Protein AF-A0A6P0JV71-F1 (afdb_monomer_lite)

Structure (mmCIF, N/CA/C/O backbone):
data_AF-A0A6P0JV71-F1
#
_entry.id   AF-A0A6P0JV71-F1
#
loop_
_atom_site.group_PDB
_atom_site.id
_atom_site.type_symbol
_atom_site.label_atom_id
_atom_site.label_alt_id
_atom_site.label_comp_id
_atom_site.label_asym_id
_atom_site.label_entity_id
_atom_site.label_seq_id
_atom_site.pdbx_PDB_ins_code
_atom_site.Cartn_x
_atom_site.Cartn_y
_atom_site.Cartn_z
_atom_site.occupancy
_atom_site.B_iso_or_equiv
_atom_site.auth_seq_id
_atom_site.auth_comp_id
_atom_site.auth_asym_id
_atom_site.auth_atom_id
_atom_site.pdbx_PDB_model_num
ATOM 1 N N . MET A 1 1 ? 18.272 21.304 41.541 1.00 30.92 1 MET A N 1
ATOM 2 C CA . MET A 1 1 ? 18.774 21.566 40.173 1.00 30.92 1 MET A CA 1
ATOM 3 C C . MET A 1 1 ? 20.094 20.836 40.038 1.00 30.92 1 MET A C 1
ATOM 5 O O . MET A 1 1 ? 20.947 21.080 40.870 1.00 30.92 1 MET A O 1
ATOM 9 N N . SER A 1 2 ? 20.344 19.911 39.128 1.00 33.53 2 SER A N 1
ATOM 10 C CA . SER A 1 2 ? 19.565 19.244 38.083 1.00 33.53 2 SER A CA 1
ATOM 11 C C . SER A 1 2 ? 20.376 17.985 37.765 1.00 33.53 2 SER A C 1
ATOM 13 O O . SER A 1 2 ? 21.564 18.098 37.466 1.00 33.53 2 SER A O 1
ATOM 15 N N . SER A 1 3 ? 19.762 16.814 37.854 1.00 29.62 3 SER A N 1
ATOM 16 C CA . SER A 1 3 ? 20.367 15.534 37.489 1.00 29.62 3 SER A CA 1
ATOM 17 C C . SER A 1 3 ? 19.364 14.801 36.618 1.00 29.62 3 SER A C 1
ATOM 19 O O . SER A 1 3 ? 18.535 14.072 37.139 1.00 29.62 3 SER A O 1
ATOM 21 N N . GLU A 1 4 ? 19.384 15.071 35.318 1.00 32.78 4 GLU A N 1
ATOM 22 C CA . GLU A 1 4 ? 18.635 14.300 34.326 1.00 32.78 4 GLU A CA 1
ATOM 23 C C . GLU A 1 4 ? 19.087 14.729 32.932 1.00 32.78 4 GLU A C 1
ATOM 25 O O . GLU A 1 4 ? 18.608 15.718 32.385 1.00 32.78 4 GLU A O 1
ATOM 30 N N . GLN A 1 5 ? 20.056 14.003 32.376 1.00 29.14 5 GLN A N 1
ATOM 31 C CA . GLN A 1 5 ? 20.045 13.654 30.960 1.00 29.14 5 GLN A CA 1
ATOM 32 C C . GLN A 1 5 ? 21.129 12.621 30.643 1.00 29.14 5 GLN A C 1
ATOM 34 O O . GLN A 1 5 ? 22.293 12.799 30.989 1.00 29.14 5 GLN A O 1
ATOM 39 N N . LEU A 1 6 ? 20.684 11.607 29.894 1.00 30.41 6 LEU A N 1
ATOM 40 C CA . LEU A 1 6 ? 21.444 10.686 29.046 1.00 30.41 6 LEU A CA 1
ATOM 41 C C . LEU A 1 6 ? 22.096 9.484 29.738 1.00 30.41 6 LEU A C 1
ATOM 43 O O . LEU A 1 6 ? 23.268 9.516 30.085 1.00 30.41 6 LEU A O 1
ATOM 47 N N . ASN A 1 7 ? 21.326 8.391 29.826 1.00 29.06 7 ASN A N 1
ATOM 48 C CA . ASN A 1 7 ? 21.747 7.045 29.407 1.00 29.06 7 ASN A CA 1
ATOM 49 C C . ASN A 1 7 ? 20.512 6.127 29.331 1.00 29.06 7 ASN A C 1
ATOM 51 O O . ASN A 1 7 ? 19.972 5.728 30.355 1.00 29.06 7 ASN A O 1
ATOM 55 N N . LEU A 1 8 ? 20.043 5.826 28.114 1.00 32.12 8 LEU A N 1
ATOM 56 C CA . LEU A 1 8 ? 18.775 5.127 27.843 1.00 32.12 8 LEU A CA 1
ATOM 57 C C . LEU A 1 8 ? 18.992 3.785 27.112 1.00 32.12 8 LEU A C 1
ATOM 59 O O . LEU A 1 8 ? 18.175 3.411 26.284 1.00 32.12 8 LEU A O 1
ATOM 63 N N . PHE A 1 9 ? 20.102 3.083 27.390 1.00 35.59 9 PHE A N 1
ATOM 64 C CA . PHE A 1 9 ? 20.410 1.754 26.823 1.00 35.59 9 PHE A CA 1
ATOM 65 C C . PHE A 1 9 ? 21.299 0.877 27.730 1.00 35.59 9 PHE A C 1
ATOM 67 O O . PHE A 1 9 ? 22.292 0.328 27.269 1.00 35.59 9 PHE A O 1
ATOM 74 N N . ASN A 1 10 ? 20.950 0.705 29.007 1.00 31.75 10 ASN A N 1
ATOM 75 C CA . ASN A 1 10 ? 21.473 -0.418 29.797 1.00 31.75 10 ASN A CA 1
ATOM 76 C C . ASN A 1 10 ? 20.294 -1.228 30.340 1.00 31.75 10 ASN A C 1
ATOM 78 O O . ASN A 1 10 ? 19.590 -0.787 31.242 1.00 31.75 10 ASN A O 1
ATOM 82 N N . THR A 1 11 ? 20.070 -2.398 29.749 1.00 34.03 11 THR A N 1
ATOM 83 C CA . THR A 1 11 ? 19.204 -3.450 30.286 1.00 34.03 11 THR A CA 1
ATOM 84 C C . THR A 1 11 ? 19.992 -4.216 31.344 1.00 34.03 11 THR A C 1
ATOM 86 O O . THR A 1 11 ? 20.917 -4.954 31.000 1.00 34.03 11 THR A O 1
ATOM 89 N N . ASP A 1 12 ? 19.657 -4.014 32.615 1.00 32.44 12 ASP A N 1
ATOM 90 C CA . ASP A 1 12 ? 20.192 -4.805 33.725 1.00 32.44 12 ASP A CA 1
ATOM 91 C C . ASP A 1 12 ? 19.479 -6.181 33.755 1.00 32.44 12 ASP A C 1
ATOM 93 O O . ASP A 1 12 ? 18.248 -6.203 33.669 1.00 32.44 12 ASP A O 1
ATOM 97 N N . PRO A 1 13 ? 20.166 -7.341 33.839 1.00 39.25 13 PRO A N 1
ATOM 98 C CA . PRO A 1 13 ? 19.534 -8.657 33.661 1.00 39.25 13 PRO A CA 1
ATOM 99 C C . PRO A 1 13 ? 18.788 -9.215 34.887 1.00 39.25 13 PRO A C 1
ATOM 101 O O . PRO A 1 13 ? 18.547 -10.421 34.941 1.00 39.25 13 PRO A O 1
ATOM 104 N N . SER A 1 14 ? 18.460 -8.412 35.900 1.00 37.88 14 SER A N 1
ATOM 105 C CA . SER A 1 14 ? 18.005 -8.949 37.189 1.00 37.88 14 SER A CA 1
ATOM 106 C C . SER A 1 14 ? 16.827 -8.206 37.814 1.00 37.88 14 SER A C 1
ATOM 108 O O . SER A 1 14 ? 16.923 -7.750 38.949 1.00 37.88 14 SER A O 1
ATOM 110 N N . GLU A 1 15 ? 15.691 -8.170 37.120 1.00 31.80 15 GLU A N 1
ATOM 111 C CA . GLU A 1 15 ? 14.378 -8.096 37.771 1.00 31.80 15 GLU A CA 1
ATOM 112 C C . GLU A 1 15 ? 13.415 -9.093 37.103 1.00 31.80 15 GLU A C 1
ATOM 114 O O . GLU A 1 15 ? 13.442 -9.239 35.878 1.00 31.80 15 GLU A O 1
ATOM 119 N N . PRO A 1 16 ? 12.597 -9.837 37.872 1.00 37.44 16 PRO A N 1
ATOM 120 C CA . PRO A 1 16 ? 11.695 -10.829 37.309 1.00 37.44 16 PRO A CA 1
ATOM 121 C C . PRO A 1 16 ? 10.547 -10.110 36.597 1.00 37.44 16 PRO A C 1
ATOM 123 O O . PRO A 1 16 ? 9.626 -9.603 37.231 1.00 37.44 16 PRO A O 1
ATOM 126 N N . SER A 1 17 ? 10.606 -10.069 35.266 1.00 40.50 17 SER A N 1
ATOM 127 C CA . SER A 1 17 ? 9.457 -9.718 34.440 1.00 40.50 17 SER A CA 1
ATOM 128 C C . SER A 1 17 ? 8.386 -10.786 34.628 1.00 40.50 17 SER A C 1
ATOM 130 O O . SER A 1 17 ? 8.690 -11.971 34.456 1.00 40.50 17 SER A O 1
ATOM 132 N N . ASP A 1 18 ? 7.159 -10.374 34.949 1.00 37.91 18 ASP A N 1
ATOM 133 C CA . ASP A 1 18 ? 5.981 -11.242 34.960 1.00 37.91 18 ASP A CA 1
ATOM 134 C C . ASP A 1 18 ? 5.991 -12.133 33.711 1.00 37.91 18 ASP A C 1
ATOM 136 O O . ASP A 1 18 ? 5.912 -11.668 32.571 1.00 37.91 18 ASP A O 1
ATOM 140 N N . SER A 1 19 ? 6.204 -13.426 33.940 1.00 39.50 19 SER A N 1
ATOM 141 C CA . SER A 1 19 ? 6.396 -14.408 32.885 1.00 39.50 19 SER A CA 1
ATOM 142 C C . SER A 1 19 ? 5.085 -14.598 32.132 1.00 39.50 19 SER A C 1
ATOM 144 O O . SER A 1 19 ? 4.051 -14.951 32.702 1.00 39.50 19 SER A O 1
ATOM 146 N N . LEU A 1 20 ? 5.148 -14.355 30.823 1.00 43.81 20 LEU A N 1
ATOM 147 C CA . LEU A 1 20 ? 4.129 -14.754 29.859 1.00 43.81 20 LEU A CA 1
ATOM 148 C C . LEU A 1 20 ? 3.820 -16.250 30.049 1.00 43.81 20 LEU A C 1
ATOM 150 O O . LEU A 1 20 ? 4.749 -17.025 30.284 1.00 43.81 20 LEU A O 1
ATOM 154 N N . PRO A 1 21 ? 2.560 -16.698 29.918 1.00 41.09 21 PRO A N 1
ATOM 155 C CA . PRO A 1 21 ? 2.277 -18.124 29.913 1.00 41.09 21 PRO A CA 1
ATOM 156 C C . PRO A 1 21 ? 2.996 -18.767 28.719 1.00 41.09 21 PRO A C 1
ATOM 158 O O . PRO A 1 21 ? 2.708 -18.449 27.564 1.00 41.09 21 PRO A O 1
ATOM 161 N N . GLU A 1 22 ? 3.950 -19.650 29.015 1.00 43.69 22 GLU A N 1
ATOM 162 C CA . GLU A 1 22 ? 4.665 -20.486 28.051 1.00 43.69 22 GLU A CA 1
ATOM 163 C C . GLU A 1 22 ? 3.666 -21.391 27.318 1.00 43.69 22 GLU A C 1
ATOM 165 O O . GLU A 1 22 ? 3.301 -22.474 27.772 1.00 43.69 22 GLU A O 1
ATOM 170 N N . GLY A 1 23 ? 3.179 -20.912 26.178 1.00 49.53 23 GLY A N 1
ATOM 171 C CA . GLY A 1 23 ? 2.378 -21.674 25.233 1.00 49.53 23 GLY A CA 1
ATOM 172 C C . GLY A 1 23 ? 3.038 -21.637 23.864 1.00 49.53 23 GLY A C 1
ATOM 173 O O . GLY A 1 23 ? 2.774 -20.720 23.100 1.00 49.53 23 GLY A O 1
ATOM 174 N N . ASP A 1 24 ? 3.920 -22.606 23.610 1.00 63.53 24 ASP A N 1
ATOM 175 C CA . ASP A 1 24 ? 4.296 -23.219 22.319 1.00 63.53 24 ASP A CA 1
ATOM 176 C C . ASP A 1 24 ? 4.306 -22.333 21.045 1.00 63.53 24 ASP A C 1
ATOM 178 O O . ASP A 1 24 ? 3.956 -22.785 19.953 1.00 63.53 24 ASP A O 1
ATOM 182 N N . PHE A 1 25 ? 4.693 -21.053 21.140 1.00 72.88 25 PHE A N 1
ATOM 183 C CA . PHE A 1 25 ? 4.878 -20.215 19.955 1.00 72.88 25 PHE A CA 1
ATOM 184 C C . PHE A 1 25 ? 6.164 -20.634 19.247 1.00 72.88 25 PHE A C 1
ATOM 186 O O . PHE A 1 25 ? 7.258 -20.191 19.595 1.00 72.88 25 PHE A O 1
ATOM 193 N N . ASN A 1 26 ? 6.016 -21.489 18.239 1.00 76.88 26 ASN A N 1
ATOM 194 C CA . ASN A 1 26 ? 7.108 -21.887 17.370 1.00 76.88 26 ASN A CA 1
ATOM 195 C C . ASN A 1 26 ? 6.941 -21.247 15.976 1.00 76.88 26 ASN A C 1
ATOM 197 O O . ASN A 1 26 ? 6.104 -21.709 15.191 1.00 76.88 26 ASN A O 1
ATOM 201 N N . PRO A 1 27 ? 7.723 -20.203 15.640 1.00 74.12 27 PRO A N 1
ATOM 202 C CA . PRO A 1 27 ? 7.640 -19.550 14.336 1.00 74.12 27 PRO A CA 1
ATOM 203 C C . PRO A 1 27 ? 7.987 -20.489 13.170 1.00 74.12 27 PRO A C 1
ATOM 205 O O . PRO A 1 27 ? 7.485 -20.276 12.067 1.00 74.12 27 PRO A O 1
ATOM 208 N N . ASP A 1 28 ? 8.752 -21.561 13.406 1.00 76.50 28 ASP A N 1
ATOM 209 C CA . ASP A 1 28 ? 9.142 -22.528 12.369 1.00 76.50 28 ASP A CA 1
ATOM 210 C C . ASP A 1 28 ? 7.965 -23.387 11.880 1.00 76.50 28 ASP A C 1
ATOM 212 O O . ASP A 1 28 ? 8.023 -23.980 10.801 1.00 76.50 28 ASP A O 1
ATOM 216 N N . LEU A 1 29 ? 6.873 -23.451 12.649 1.00 78.44 29 LEU A N 1
ATOM 217 C CA . LEU A 1 29 ? 5.650 -24.160 12.260 1.00 78.44 29 LEU A CA 1
ATOM 218 C C . LEU A 1 29 ? 4.736 -23.313 11.370 1.00 78.44 29 LEU A C 1
ATOM 220 O O . LEU A 1 29 ? 3.727 -23.815 10.864 1.00 78.44 29 LEU A O 1
ATOM 224 N N . ILE A 1 30 ? 5.057 -22.033 11.175 1.00 81.38 30 ILE A N 1
ATOM 225 C CA . ILE A 1 30 ? 4.228 -21.141 10.379 1.00 81.38 30 ILE A CA 1
ATOM 226 C C . ILE A 1 30 ? 4.505 -21.408 8.896 1.00 81.38 30 ILE A C 1
ATOM 228 O O . ILE A 1 30 ? 5.646 -21.281 8.449 1.00 81.38 30 ILE A O 1
ATOM 232 N N . PRO A 1 31 ? 3.482 -21.753 8.090 1.00 80.50 31 PRO A N 1
ATOM 233 C CA . PRO A 1 31 ? 3.709 -22.103 6.697 1.00 80.50 31 PRO A CA 1
ATOM 234 C C . PRO A 1 31 ? 4.373 -20.960 5.920 1.00 80.50 31 PRO A C 1
ATOM 236 O O . PRO A 1 31 ? 3.949 -19.803 5.993 1.00 80.50 31 PRO A O 1
ATOM 239 N N . THR A 1 32 ? 5.376 -21.289 5.110 1.00 79.06 32 THR A N 1
ATOM 240 C CA . THR A 1 32 ? 6.019 -20.343 4.183 1.00 79.06 32 THR A CA 1
ATOM 241 C C . THR A 1 32 ? 5.335 -20.309 2.817 1.00 79.06 32 THR A C 1
ATOM 243 O O . THR A 1 32 ? 5.497 -19.342 2.082 1.00 79.06 32 THR A O 1
ATOM 246 N N . ASP A 1 33 ? 4.523 -21.316 2.486 1.00 77.19 33 ASP A N 1
ATOM 247 C CA . ASP A 1 33 ? 3.746 -21.371 1.248 1.00 77.19 33 ASP A CA 1
ATOM 248 C C . ASP A 1 33 ? 2.484 -20.493 1.345 1.00 77.19 33 ASP A C 1
ATOM 250 O O . ASP A 1 33 ? 1.660 -20.650 2.253 1.00 77.19 33 ASP A O 1
ATOM 254 N N . ALA A 1 34 ? 2.318 -19.584 0.379 1.00 77.38 34 ALA A N 1
ATOM 255 C CA . ALA A 1 34 ? 1.163 -18.697 0.230 1.00 77.38 34 ALA A CA 1
ATOM 256 C C . ALA A 1 34 ? -0.182 -19.437 0.212 1.00 77.38 34 ALA A C 1
ATOM 258 O O . ALA A 1 34 ? -1.185 -18.909 0.698 1.00 77.38 34 ALA A O 1
ATOM 259 N N . SER A 1 35 ? -0.196 -20.634 -0.380 1.00 75.00 35 SER A N 1
ATOM 260 C CA . SER A 1 35 ? -1.386 -21.462 -0.578 1.00 75.00 35 SER A CA 1
ATOM 261 C C . SER A 1 35 ? -1.873 -22.119 0.711 1.00 75.00 35 SER A C 1
ATOM 263 O O . SER A 1 35 ? -3.051 -22.462 0.817 1.00 75.00 35 SER A O 1
ATOM 265 N N . ILE A 1 36 ? -0.994 -22.246 1.709 1.00 80.50 36 ILE A N 1
ATOM 266 C CA . ILE A 1 36 ? -1.332 -22.792 3.019 1.00 80.50 36 ILE A CA 1
ATOM 267 C C . ILE A 1 36 ? -1.673 -21.617 3.942 1.00 80.50 36 ILE A C 1
ATOM 269 O O . ILE A 1 36 ? -0.802 -20.781 4.208 1.00 80.50 36 ILE A O 1
ATOM 273 N N . PRO A 1 37 ? -2.920 -21.500 4.428 1.00 79.38 37 PRO A N 1
ATOM 274 C CA . PRO A 1 37 ? -3.301 -20.409 5.313 1.00 79.38 37 PRO A CA 1
ATOM 275 C C . PRO A 1 37 ? -2.565 -20.520 6.652 1.00 79.38 37 PRO A C 1
ATOM 277 O O . PRO A 1 37 ? -2.406 -21.610 7.197 1.00 79.38 37 PRO A O 1
ATOM 280 N N . ILE A 1 38 ? -2.148 -19.378 7.203 1.00 86.12 38 ILE A N 1
ATOM 281 C CA . ILE A 1 38 ? -1.661 -19.314 8.586 1.00 86.12 38 ILE A CA 1
ATOM 282 C C . ILE A 1 38 ? -2.874 -19.524 9.506 1.00 86.12 38 ILE A C 1
ATOM 284 O O . ILE A 1 38 ? -3.866 -18.804 9.338 1.00 86.12 38 ILE A O 1
ATOM 288 N N . PRO A 1 39 ? -2.835 -20.482 10.449 1.00 85.19 39 PRO A N 1
ATOM 289 C CA . PRO A 1 39 ? -3.926 -20.688 11.392 1.00 85.19 39 PRO A CA 1
ATOM 290 C C . PRO A 1 39 ? -4.253 -19.416 12.182 1.00 85.19 39 PRO A C 1
ATOM 292 O O . PRO A 1 39 ? -3.375 -18.621 12.522 1.00 85.19 39 PRO A O 1
ATOM 295 N N . ALA A 1 40 ? -5.528 -19.214 12.503 1.00 85.50 40 ALA A N 1
ATOM 296 C CA . ALA A 1 40 ? -5.908 -18.141 13.416 1.00 85.50 40 ALA A CA 1
ATOM 297 C C . ALA A 1 40 ? -5.313 -18.394 14.812 1.00 85.50 40 ALA A C 1
ATOM 299 O O . ALA A 1 40 ? -5.151 -19.546 15.213 1.00 85.50 40 ALA A O 1
ATOM 300 N N . LYS A 1 41 ? -5.045 -17.322 15.564 1.00 87.94 41 LYS A N 1
ATOM 301 C CA . LYS A 1 41 ? -4.436 -17.351 16.906 1.00 87.94 41 LYS A CA 1
ATOM 302 C C . LYS A 1 41 ? -3.017 -17.928 16.935 1.00 87.94 41 LYS A C 1
ATOM 304 O O . LYS A 1 41 ? -2.602 -18.472 17.950 1.00 87.94 41 LYS A O 1
ATOM 309 N N . THR A 1 42 ? -2.279 -17.794 15.833 1.00 89.25 42 THR A N 1
ATOM 310 C CA . THR A 1 42 ? -0.883 -18.245 15.751 1.00 89.25 42 THR A CA 1
ATOM 311 C C . THR A 1 42 ? 0.047 -17.378 16.599 1.00 89.25 42 THR A C 1
ATOM 313 O O . THR A 1 42 ? 0.966 -17.906 17.213 1.00 89.25 42 THR A O 1
ATOM 316 N N . TYR A 1 43 ? -0.162 -16.056 16.642 1.00 91.56 43 TYR A N 1
ATOM 317 C CA . TYR A 1 43 ? 0.780 -15.151 17.308 1.00 91.56 43 TYR A CA 1
ATOM 318 C C . TYR A 1 43 ? 0.282 -14.746 18.698 1.00 91.56 43 TYR A C 1
ATOM 320 O O . TYR A 1 43 ? -0.862 -14.299 18.823 1.00 91.56 43 TYR A O 1
ATOM 328 N N . PRO A 1 44 ? 1.118 -14.829 19.744 1.00 91.06 44 PRO A N 1
ATOM 329 C CA . PRO A 1 44 ? 0.729 -14.381 21.078 1.00 91.06 44 PRO A CA 1
ATOM 330 C C . PRO A 1 44 ? 0.658 -12.851 21.172 1.00 91.06 44 PRO A C 1
ATOM 332 O O . PRO A 1 44 ? -0.215 -12.326 21.858 1.00 91.06 44 PRO A O 1
ATOM 335 N N . THR A 1 45 ? 1.535 -12.135 20.458 1.00 92.88 45 THR A N 1
ATOM 336 C CA . THR A 1 45 ? 1.628 -10.668 20.490 1.00 92.88 45 THR A CA 1
ATOM 337 C C . THR A 1 45 ? 1.909 -10.075 19.105 1.00 92.88 45 THR A C 1
ATOM 339 O O . THR A 1 45 ? 2.257 -10.792 18.158 1.00 92.88 45 THR A O 1
ATOM 342 N N . ILE A 1 46 ? 1.763 -8.750 18.974 1.00 91.56 46 ILE A N 1
ATOM 343 C CA . ILE A 1 46 ? 2.076 -8.028 17.729 1.00 91.56 46 ILE A CA 1
ATOM 344 C C . ILE A 1 46 ? 3.579 -8.071 17.450 1.00 91.56 46 ILE A C 1
ATOM 346 O O . ILE A 1 46 ? 3.982 -8.149 16.293 1.00 91.56 46 ILE A O 1
ATOM 350 N N . GLU A 1 47 ? 4.409 -8.081 18.488 1.00 91.38 47 GLU A N 1
ATOM 351 C CA . GLU A 1 47 ? 5.865 -8.170 18.393 1.00 91.38 47 GLU A CA 1
ATOM 352 C C . GLU A 1 47 ? 6.284 -9.535 17.838 1.00 91.38 47 GLU A C 1
ATOM 354 O O . GLU A 1 47 ? 7.094 -9.602 16.914 1.00 91.38 47 GLU A O 1
ATOM 359 N N . ALA A 1 48 ? 5.674 -10.624 18.318 1.00 91.19 48 ALA A N 1
ATOM 360 C CA . ALA A 1 48 ? 5.908 -11.966 17.783 1.00 91.19 48 ALA A CA 1
ATOM 361 C C . ALA A 1 48 ? 5.505 -12.065 16.299 1.00 91.19 48 ALA A C 1
ATOM 363 O O . ALA A 1 48 ? 6.235 -12.630 15.478 1.00 91.19 48 ALA A O 1
ATOM 364 N N . LEU A 1 49 ? 4.370 -11.456 15.934 1.00 92.75 49 LEU A N 1
ATOM 365 C CA . LEU A 1 49 ? 3.942 -11.322 14.541 1.00 92.75 49 LEU A CA 1
ATOM 366 C C . LEU A 1 49 ? 4.951 -10.516 13.719 1.00 92.75 49 LEU A C 1
ATOM 368 O O . LEU A 1 49 ? 5.309 -10.925 12.615 1.00 92.75 49 LEU A O 1
ATOM 372 N N . ALA A 1 50 ? 5.426 -9.391 14.252 1.00 90.56 50 ALA A N 1
ATOM 373 C CA . ALA A 1 50 ? 6.362 -8.497 13.589 1.00 90.56 50 ALA A CA 1
ATOM 374 C C . ALA A 1 50 ? 7.687 -9.193 13.266 1.00 90.56 50 ALA A C 1
ATOM 376 O O . ALA A 1 50 ? 8.145 -9.126 12.123 1.00 90.56 50 ALA A O 1
ATOM 377 N N . VAL A 1 51 ? 8.263 -9.906 14.238 1.00 89.38 51 VAL A N 1
ATOM 378 C CA . VAL A 1 51 ? 9.509 -10.670 14.071 1.00 89.38 51 VAL A CA 1
ATOM 379 C C . VAL A 1 51 ? 9.373 -11.689 12.942 1.00 89.38 51 VAL A C 1
ATOM 381 O O . VAL A 1 51 ? 10.208 -11.715 12.037 1.00 89.38 51 VAL A O 1
ATOM 384 N N . HIS A 1 52 ? 8.290 -12.470 12.927 1.00 89.56 52 HIS A N 1
ATOM 385 C CA . HIS A 1 52 ? 8.063 -13.435 11.852 1.00 89.56 52 HIS A CA 1
ATOM 386 C C . HIS A 1 52 ? 7.825 -12.749 10.493 1.00 89.56 52 HIS A C 1
ATOM 388 O O . HIS A 1 52 ? 8.368 -13.174 9.471 1.00 89.56 52 HIS A O 1
ATOM 394 N N . CYS A 1 53 ? 7.064 -11.648 10.459 1.00 90.38 53 CYS A N 1
ATOM 395 C CA . CYS A 1 53 ? 6.820 -10.887 9.235 1.00 90.38 53 CYS A CA 1
ATOM 396 C C . CYS A 1 53 ? 8.117 -10.431 8.551 1.00 90.38 53 CYS A C 1
ATOM 398 O O . CYS A 1 53 ? 8.177 -10.513 7.325 1.00 90.38 53 CYS A O 1
ATOM 400 N N . GLN A 1 54 ? 9.151 -10.019 9.298 1.00 87.19 54 GLN A N 1
ATOM 401 C CA . GLN A 1 54 ? 10.436 -9.576 8.724 1.00 87.19 54 GLN A CA 1
ATOM 402 C C . GLN A 1 54 ? 11.103 -10.648 7.847 1.00 87.19 54 GLN A C 1
ATOM 404 O O . GLN A 1 54 ? 11.719 -10.337 6.824 1.00 87.19 54 GLN A O 1
ATOM 409 N N . GLN A 1 55 ? 10.915 -11.921 8.196 1.00 86.50 55 GLN A N 1
ATOM 410 C CA . GLN A 1 55 ? 11.492 -13.069 7.493 1.00 86.50 55 GLN A CA 1
ATOM 411 C C . GLN A 1 55 ? 10.536 -13.693 6.463 1.00 86.50 55 GLN A C 1
ATOM 413 O O . GLN A 1 55 ? 10.899 -14.643 5.774 1.00 86.50 55 GLN A O 1
ATOM 418 N N . CYS A 1 56 ? 9.324 -13.152 6.305 1.00 86.81 56 CYS A N 1
ATOM 419 C CA . CYS A 1 56 ? 8.286 -13.721 5.448 1.00 86.81 56 CYS A CA 1
ATOM 420 C C . CYS A 1 56 ? 8.732 -13.850 3.980 1.00 86.81 56 CYS A C 1
ATOM 422 O O . CYS A 1 56 ? 9.168 -12.868 3.375 1.00 86.81 56 CYS A O 1
ATOM 424 N N . GLN A 1 57 ? 8.528 -15.031 3.386 1.00 84.62 57 GLN A N 1
ATOM 425 C CA . GLN A 1 57 ? 8.765 -15.328 1.961 1.00 84.62 57 GLN A CA 1
ATOM 426 C C . GLN A 1 57 ? 7.502 -15.851 1.247 1.00 84.62 57 GLN A C 1
ATOM 428 O O . GLN A 1 57 ? 7.580 -16.481 0.198 1.00 84.62 57 GLN A O 1
ATOM 433 N N . ARG A 1 58 ? 6.312 -15.589 1.808 1.00 83.88 58 ARG A N 1
ATOM 434 C CA . ARG A 1 58 ? 5.038 -16.167 1.336 1.00 83.88 58 ARG A CA 1
ATOM 435 C C . ARG A 1 58 ? 4.558 -15.660 -0.023 1.00 83.88 58 ARG A C 1
ATOM 437 O O . ARG A 1 58 ? 3.593 -16.194 -0.547 1.00 83.88 58 ARG A O 1
ATOM 444 N N . CYS A 1 59 ? 5.140 -14.606 -0.583 1.00 79.94 59 CYS A N 1
ATOM 445 C CA . CYS A 1 59 ? 4.770 -14.121 -1.913 1.00 79.94 59 CYS A CA 1
ATOM 446 C C . CYS A 1 59 ? 5.943 -13.398 -2.573 1.00 79.94 59 CYS A C 1
ATOM 448 O O . CYS A 1 59 ? 6.913 -13.032 -1.909 1.00 79.94 59 CYS A O 1
ATOM 450 N N . GLU A 1 60 ? 5.817 -13.138 -3.872 1.00 72.38 60 GLU A N 1
ATOM 451 C CA . GLU A 1 60 ? 6.867 -12.522 -4.692 1.00 72.38 60 GLU A CA 1
ATOM 452 C C . GLU A 1 60 ? 7.290 -11.128 -4.199 1.00 72.38 60 GLU A C 1
ATOM 454 O O . GLU A 1 60 ? 8.438 -10.729 -4.392 1.00 72.38 60 GLU A O 1
ATOM 459 N N . LEU A 1 61 ? 6.410 -10.418 -3.479 1.00 78.00 61 LEU A N 1
ATOM 460 C CA . LEU A 1 61 ? 6.715 -9.105 -2.895 1.00 78.00 61 LEU A CA 1
ATOM 461 C C . LEU A 1 61 ? 7.859 -9.144 -1.873 1.00 78.00 61 LEU A C 1
ATOM 463 O O . LEU A 1 61 ? 8.442 -8.108 -1.552 1.00 78.00 61 LEU A O 1
ATOM 467 N N . ALA A 1 62 ? 8.195 -10.325 -1.348 1.00 76.31 62 ALA A N 1
ATOM 468 C CA . ALA A 1 62 ? 9.332 -10.481 -0.456 1.00 76.31 62 ALA A CA 1
ATOM 469 C C . ALA A 1 62 ? 10.672 -10.163 -1.125 1.00 76.31 62 ALA A C 1
ATOM 471 O O . ALA A 1 62 ? 11.568 -9.650 -0.461 1.00 76.31 62 ALA A O 1
ATOM 472 N N . GLY A 1 63 ? 10.789 -10.400 -2.434 1.00 65.19 63 GLY A N 1
ATOM 473 C CA . GLY A 1 63 ? 12.006 -10.112 -3.192 1.00 65.19 63 GLY A CA 1
ATOM 474 C C . GLY A 1 63 ? 12.180 -8.637 -3.572 1.00 65.19 63 GLY A C 1
ATOM 475 O O . GLY A 1 63 ? 13.276 -8.246 -3.970 1.00 65.19 63 GLY A O 1
ATOM 476 N N . SER A 1 64 ? 11.124 -7.820 -3.476 1.00 63.53 64 SER A N 1
ATOM 477 C CA . SER A 1 64 ? 11.127 -6.420 -3.931 1.00 63.53 64 SER A CA 1
ATOM 478 C C . SER A 1 64 ? 11.167 -5.375 -2.815 1.00 63.53 64 SER A C 1
ATOM 480 O O . SER A 1 64 ? 11.437 -4.206 -3.100 1.00 63.53 64 SER A O 1
ATOM 482 N N . ARG A 1 65 ? 10.881 -5.763 -1.568 1.00 71.06 65 ARG A N 1
ATOM 483 C CA . ARG A 1 65 ? 10.849 -4.858 -0.407 1.00 71.06 65 ARG A CA 1
ATOM 484 C C . ARG A 1 65 ? 12.252 -4.515 0.105 1.00 71.06 65 ARG A C 1
ATOM 486 O O . ARG A 1 65 ? 13.150 -5.352 0.038 1.00 71.06 65 ARG A O 1
ATOM 493 N N . THR A 1 66 ? 12.414 -3.332 0.690 1.00 72.69 66 THR A N 1
ATOM 494 C CA . THR A 1 66 ? 13.528 -3.043 1.609 1.00 72.69 66 THR A CA 1
ATOM 495 C C . THR A 1 66 ? 13.150 -3.452 3.028 1.00 72.69 66 THR A C 1
ATOM 497 O O . THR A 1 66 ? 13.884 -4.207 3.660 1.00 72.69 66 THR A O 1
ATOM 500 N N . HIS A 1 67 ? 11.984 -3.013 3.508 1.00 79.75 67 HIS A N 1
ATOM 501 C CA . HIS A 1 67 ? 11.487 -3.348 4.840 1.00 79.75 67 HIS A CA 1
ATOM 502 C C . HIS A 1 67 ? 10.057 -3.869 4.775 1.00 79.75 67 HIS A C 1
ATOM 504 O O . HIS A 1 67 ? 9.249 -3.480 3.931 1.00 79.75 67 HIS A O 1
ATOM 510 N N . VAL A 1 68 ? 9.723 -4.753 5.712 1.00 87.69 68 VAL A N 1
ATOM 511 C CA . VAL A 1 68 ? 8.332 -5.150 5.920 1.00 87.69 68 VAL A CA 1
ATOM 512 C C . VAL A 1 68 ? 7.640 -4.073 6.744 1.00 87.69 68 VAL A C 1
ATOM 514 O O . VAL A 1 68 ? 8.088 -3.722 7.832 1.00 87.69 68 VAL A O 1
ATOM 517 N N . VAL A 1 69 ? 6.522 -3.575 6.229 1.00 92.44 69 VAL A N 1
ATOM 518 C CA . VAL A 1 69 ? 5.749 -2.483 6.819 1.00 92.44 69 VAL A CA 1
ATOM 519 C C . VAL A 1 69 ? 4.525 -3.054 7.525 1.00 92.44 69 VAL A C 1
ATOM 521 O O . VAL A 1 69 ? 3.474 -3.271 6.916 1.00 92.44 69 VAL A O 1
ATOM 524 N N . ILE A 1 70 ? 4.674 -3.343 8.817 1.00 94.69 70 ILE A N 1
ATOM 525 C CA . ILE A 1 70 ? 3.688 -4.095 9.611 1.00 94.69 70 ILE A CA 1
ATOM 526 C C . ILE A 1 70 ? 2.543 -3.196 10.089 1.00 94.69 70 ILE A C 1
ATOM 528 O O . ILE A 1 70 ? 1.370 -3.475 9.802 1.00 94.69 70 ILE A O 1
ATOM 532 N N . GLY A 1 71 ? 2.890 -2.124 10.805 1.00 95.06 71 GLY A N 1
ATOM 533 C CA . GLY A 1 71 ? 1.955 -1.202 11.439 1.00 95.06 71 GLY A CA 1
ATOM 534 C C . GLY A 1 71 ? 2.663 -0.052 12.172 1.00 95.06 71 GLY A C 1
ATOM 535 O O . GLY A 1 71 ? 3.868 -0.135 12.395 1.00 95.06 71 GLY A O 1
ATOM 536 N N . ARG A 1 72 ? 1.927 1.004 12.541 1.00 95.75 72 ARG A N 1
ATOM 537 C CA . ARG A 1 72 ? 2.354 2.045 13.504 1.00 95.75 72 ARG A CA 1
ATOM 538 C C . ARG A 1 72 ? 1.181 2.526 14.360 1.00 95.75 72 ARG A C 1
ATOM 540 O O . ARG A 1 72 ? 0.032 2.275 13.997 1.00 95.75 72 ARG A O 1
ATOM 547 N N . GLY A 1 73 ? 1.476 3.255 15.432 1.00 96.25 73 GLY A N 1
ATOM 548 C CA . GLY A 1 73 ? 0.491 3.784 16.374 1.00 96.25 73 GLY A CA 1
ATOM 549 C C . GLY A 1 73 ? 0.257 2.867 17.575 1.00 96.25 73 GLY A C 1
ATOM 550 O O . GLY A 1 73 ? 1.070 1.991 17.876 1.00 96.25 73 GLY A O 1
ATOM 551 N N . ASN A 1 74 ? -0.859 3.069 18.268 1.00 97.06 74 ASN A N 1
ATOM 552 C CA . ASN A 1 74 ? -1.140 2.413 19.541 1.00 97.06 74 ASN A CA 1
ATOM 553 C C . ASN A 1 74 ? -1.707 0.991 19.334 1.00 97.06 74 ASN A C 1
ATOM 555 O O . ASN A 1 74 ? -2.807 0.856 18.797 1.00 97.06 74 ASN A O 1
ATOM 559 N N . PRO A 1 75 ? -1.022 -0.082 19.781 1.00 95.31 75 PRO A N 1
ATOM 560 C CA . PRO A 1 75 ? -1.498 -1.462 19.636 1.00 95.31 75 PRO A CA 1
ATOM 561 C C . PRO A 1 75 ? -2.750 -1.789 20.469 1.00 95.31 75 PRO A C 1
ATOM 563 O O . PRO A 1 75 ? -3.299 -2.874 20.321 1.00 95.31 75 PRO A O 1
ATOM 566 N N . GLN A 1 76 ? -3.205 -0.868 21.323 1.00 96.06 76 GLN A N 1
ATOM 567 C CA . GLN A 1 76 ? -4.439 -0.953 22.113 1.00 96.06 76 GLN A CA 1
ATOM 568 C C . GLN A 1 76 ? -5.500 0.064 21.647 1.00 96.06 76 GLN A C 1
ATOM 570 O O . GLN A 1 76 ? -6.395 0.432 22.406 1.00 96.06 76 GLN A O 1
ATOM 575 N N . ALA A 1 77 ? -5.374 0.595 20.427 1.00 96.94 77 ALA A N 1
ATOM 576 C CA . ALA A 1 77 ? -6.293 1.601 19.911 1.00 96.94 77 ALA A CA 1
ATOM 577 C C . ALA A 1 77 ? -7.693 1.040 19.612 1.00 96.94 77 ALA A C 1
ATOM 579 O O . ALA A 1 77 ? -7.846 0.010 18.958 1.00 96.94 77 ALA A O 1
ATOM 580 N N . ASP A 1 78 ? -8.724 1.822 19.945 1.00 97.50 78 ASP A N 1
ATOM 581 C CA . ASP A 1 78 ? -10.113 1.537 19.559 1.00 97.50 78 ASP A CA 1
ATOM 582 C C . ASP A 1 78 ? -10.348 1.659 18.036 1.00 97.50 78 ASP A C 1
ATOM 584 O O . ASP A 1 78 ? -11.370 1.193 17.526 1.00 97.50 78 ASP A O 1
ATOM 588 N N . ILE A 1 79 ? -9.435 2.309 17.303 1.00 98.38 79 ILE A N 1
ATOM 589 C CA . ILE A 1 79 ? -9.537 2.550 15.860 1.00 98.38 79 ILE A CA 1
ATOM 590 C C . ILE A 1 79 ? -8.353 1.907 15.134 1.00 98.38 79 ILE A C 1
ATOM 592 O O . ILE A 1 79 ? -7.197 2.261 15.362 1.00 98.38 79 ILE A O 1
ATOM 596 N N . LEU A 1 80 ? -8.655 1.048 14.161 1.00 98.62 80 LEU A N 1
ATOM 597 C CA . LEU A 1 80 ? -7.696 0.513 13.198 1.00 98.62 80 LEU A CA 1
ATOM 598 C C . LEU A 1 80 ? -7.921 1.124 11.812 1.00 98.62 80 LEU A C 1
ATOM 600 O O . LEU A 1 80 ? -9.019 1.069 11.263 1.00 98.62 80 LEU A O 1
ATOM 604 N N . ILE A 1 81 ? -6.868 1.644 11.192 1.00 98.50 81 ILE A N 1
ATOM 605 C CA . ILE A 1 81 ? -6.883 2.153 9.818 1.00 98.50 81 ILE A CA 1
ATOM 606 C C . ILE A 1 81 ? -6.142 1.170 8.915 1.00 98.50 81 ILE A C 1
ATOM 608 O O . ILE A 1 81 ? -4.993 0.823 9.175 1.00 98.50 81 ILE A O 1
ATOM 612 N N . VAL A 1 82 ? -6.789 0.738 7.832 1.00 98.12 82 VAL A N 1
ATOM 613 C CA . VAL A 1 82 ? -6.248 -0.245 6.887 1.00 98.12 82 VAL A CA 1
ATOM 614 C C . VAL A 1 82 ? -6.099 0.368 5.497 1.00 98.12 82 VAL A C 1
ATOM 616 O O . VAL A 1 82 ? -7.088 0.706 4.839 1.00 98.12 82 VAL A O 1
ATOM 619 N N . GLY A 1 83 ? -4.856 0.472 5.032 1.00 94.69 83 GLY A N 1
ATOM 620 C CA . GLY A 1 83 ? -4.498 0.856 3.668 1.00 94.69 83 GLY A CA 1
ATOM 621 C C . GLY A 1 83 ? -4.310 -0.301 2.697 1.00 94.69 83 GLY A C 1
ATOM 622 O O . GLY A 1 83 ? -4.567 -1.463 3.004 1.00 94.69 83 GLY A O 1
ATOM 623 N N . GLU A 1 84 ? -3.903 0.035 1.475 1.00 90.25 84 GLU A N 1
ATOM 624 C CA . GLU A 1 84 ? -3.670 -0.940 0.405 1.00 90.25 84 GLU A CA 1
ATOM 625 C C . GLU A 1 84 ? -2.340 -1.678 0.595 1.00 90.25 84 GLU A C 1
ATOM 627 O O . GLU A 1 84 ? -2.317 -2.899 0.730 1.00 90.25 84 GLU A O 1
ATOM 632 N N . GLY A 1 85 ? -1.242 -0.936 0.645 1.00 88.31 85 GLY A N 1
ATOM 633 C CA . GLY A 1 85 ? 0.119 -1.449 0.713 1.00 88.31 85 GLY A CA 1
ATOM 634 C C . GLY A 1 85 ? 1.093 -0.306 0.989 1.00 88.31 85 GLY A C 1
ATOM 635 O O . GLY A 1 85 ? 0.716 0.861 0.829 1.00 88.31 85 GLY A O 1
ATOM 636 N N . PRO A 1 86 ? 2.324 -0.604 1.429 1.00 86.12 86 PRO A N 1
ATOM 637 C CA . PRO A 1 86 ? 3.344 0.421 1.587 1.00 86.12 86 PRO A CA 1
ATOM 638 C C . PRO A 1 86 ? 3.717 1.029 0.233 1.00 86.12 86 PRO A C 1
ATOM 640 O O . PRO A 1 86 ? 3.725 0.340 -0.788 1.00 86.12 86 PRO A O 1
ATOM 643 N N . GLY A 1 87 ? 4.022 2.326 0.237 1.00 78.25 87 GLY A N 1
ATOM 644 C CA . GLY A 1 87 ? 4.718 2.975 -0.861 1.00 78.25 87 GLY A CA 1
ATOM 645 C C . GLY A 1 87 ? 6.224 3.013 -0.629 1.00 78.25 87 GLY A C 1
ATOM 646 O O . GLY A 1 87 ? 6.727 2.447 0.335 1.00 78.25 87 GLY A O 1
ATOM 647 N N . GLN A 1 88 ? 6.954 3.680 -1.523 1.00 67.56 88 GLN A N 1
ATOM 648 C CA . GLN A 1 88 ? 8.415 3.731 -1.467 1.00 67.56 88 GLN A CA 1
ATOM 649 C C . GLN A 1 88 ? 8.945 4.281 -0.132 1.00 67.56 88 GLN A C 1
ATOM 651 O O . GLN A 1 88 ? 9.819 3.672 0.470 1.00 67.56 88 GLN A O 1
ATOM 656 N N . HIS A 1 89 ? 8.390 5.394 0.359 1.00 71.75 89 HIS A N 1
ATOM 657 C CA . HIS A 1 89 ? 8.864 6.007 1.606 1.00 71.75 89 HIS A CA 1
ATOM 658 C C . HIS A 1 89 ? 8.556 5.109 2.812 1.00 71.75 89 HIS A C 1
ATOM 660 O O . HIS A 1 89 ? 9.345 5.024 3.748 1.00 71.75 89 HIS A O 1
ATOM 666 N N . GLU A 1 90 ? 7.404 4.434 2.784 1.00 79.00 90 GLU A N 1
ATOM 667 C CA . GLU A 1 90 ? 7.018 3.458 3.797 1.00 79.00 90 GLU A CA 1
ATOM 668 C C . GLU A 1 90 ? 7.953 2.239 3.790 1.00 79.00 90 GLU A C 1
ATOM 670 O O . GLU A 1 90 ? 8.377 1.795 4.849 1.00 79.00 90 GLU A O 1
ATOM 675 N N . ASP A 1 91 ? 8.305 1.721 2.611 1.00 79.62 91 ASP A N 1
ATOM 676 C CA . ASP A 1 91 ? 9.248 0.607 2.427 1.00 79.62 91 ASP A CA 1
ATOM 677 C C . ASP A 1 91 ? 10.669 0.957 2.888 1.00 79.62 91 ASP A C 1
ATOM 679 O O . ASP A 1 91 ? 11.358 0.130 3.476 1.00 79.62 91 ASP A O 1
ATOM 683 N N . GLU A 1 92 ? 11.112 2.193 2.669 1.00 73.75 92 GLU A N 1
ATOM 684 C CA . GLU A 1 92 ? 12.418 2.677 3.126 1.00 73.75 92 GLU A CA 1
ATOM 685 C C . GLU A 1 92 ? 12.477 2.848 4.648 1.00 73.75 92 GLU A C 1
ATOM 687 O O . GLU A 1 92 ? 13.511 2.563 5.246 1.00 73.75 92 GLU A O 1
ATOM 692 N N . GLN A 1 93 ? 11.379 3.269 5.280 1.00 77.94 93 GLN A N 1
ATOM 693 C CA . GLN A 1 93 ? 11.330 3.546 6.723 1.00 77.94 93 GLN A CA 1
ATOM 694 C C . GLN A 1 93 ? 10.777 2.388 7.566 1.00 77.94 93 GLN A C 1
ATOM 696 O O . GLN A 1 93 ? 10.876 2.424 8.789 1.00 77.94 93 GLN A O 1
ATOM 701 N N . GLY A 1 94 ? 10.150 1.384 6.949 1.00 84.12 94 GLY A N 1
ATOM 702 C CA . GLY A 1 94 ? 9.489 0.280 7.652 1.00 84.12 94 GLY A CA 1
ATOM 703 C C . GLY A 1 94 ? 8.159 0.649 8.325 1.00 84.12 94 GLY A C 1
ATOM 704 O O . GLY A 1 94 ? 7.573 -0.184 9.015 1.00 84.12 94 GLY A O 1
ATOM 705 N N . LEU A 1 95 ? 7.649 1.870 8.121 1.00 91.12 95 LEU A N 1
ATOM 706 C CA . LEU A 1 95 ? 6.458 2.398 8.796 1.00 91.12 95 LEU A CA 1
ATOM 707 C C . LEU A 1 95 ? 5.367 2.787 7.787 1.00 91.12 95 LEU A C 1
ATOM 709 O O . LEU A 1 95 ? 5.666 3.412 6.769 1.00 91.12 95 LEU A O 1
ATOM 713 N N . PRO A 1 96 ? 4.088 2.442 8.029 1.00 91.50 96 PRO A N 1
ATOM 714 C CA . PRO A 1 96 ? 3.018 2.743 7.088 1.00 91.50 96 PRO A CA 1
ATOM 715 C C . PRO A 1 96 ? 2.610 4.214 7.160 1.00 91.50 96 PRO A C 1
ATOM 717 O O . PRO A 1 96 ? 2.603 4.820 8.229 1.00 91.50 96 PRO A O 1
ATOM 720 N N . PHE A 1 97 ? 2.176 4.768 6.024 1.00 90.31 97 PHE A N 1
ATOM 721 C CA . PHE A 1 97 ? 1.678 6.142 5.930 1.00 90.31 97 PHE A CA 1
ATOM 722 C C . PHE A 1 97 ? 2.664 7.170 6.515 1.00 90.31 97 PHE A C 1
ATOM 724 O O . PHE A 1 97 ? 2.280 7.978 7.358 1.00 90.31 97 PHE A O 1
ATOM 731 N N . VAL A 1 98 ? 3.916 7.166 6.053 1.00 83.81 98 VAL A N 1
ATOM 732 C CA . VAL A 1 98 ? 4.932 8.184 6.406 1.00 83.81 98 VAL A CA 1
ATOM 733 C C . VAL A 1 98 ? 5.242 9.138 5.248 1.00 83.81 98 VAL A C 1
ATOM 735 O O . VAL A 1 98 ? 5.750 10.241 5.454 1.00 83.81 98 VAL A O 1
ATOM 738 N N . GLY A 1 99 ? 4.879 8.768 4.015 1.00 81.88 99 GLY A N 1
ATOM 739 C CA . GLY A 1 99 ? 4.955 9.657 2.861 1.00 81.88 99 GLY A CA 1
ATOM 740 C C . GLY A 1 99 ? 3.882 10.754 2.886 1.00 81.88 99 GLY A C 1
ATOM 741 O O . GLY A 1 99 ? 3.090 10.891 3.818 1.00 81.88 99 GLY A O 1
ATOM 742 N N . ARG A 1 100 ? 3.767 11.523 1.797 1.00 79.19 100 ARG A N 1
ATOM 743 C CA . ARG A 1 100 ? 2.795 12.639 1.699 1.00 79.19 100 ARG A CA 1
ATOM 744 C C . ARG A 1 100 ? 1.341 12.219 1.914 1.00 79.19 100 ARG A C 1
ATOM 746 O O . ARG A 1 100 ? 0.536 13.002 2.414 1.00 79.19 100 ARG A O 1
ATOM 753 N N . SER A 1 101 ? 0.990 10.998 1.508 1.00 84.38 101 SER A N 1
ATOM 754 C CA . SER A 1 101 ? -0.353 10.461 1.736 1.00 84.38 101 SER A CA 1
ATOM 755 C C . SER A 1 101 ? -0.616 10.237 3.232 1.00 84.38 101 SER A C 1
ATOM 757 O O . SER A 1 101 ? -1.695 10.569 3.713 1.00 84.38 101 SER A O 1
ATOM 759 N N . GLY A 1 102 ? 0.400 9.798 3.974 1.00 88.94 102 GLY A N 1
ATOM 760 C CA . GLY A 1 102 ? 0.369 9.672 5.423 1.00 88.94 102 GLY A CA 1
ATOM 761 C C . GLY A 1 102 ? 0.336 11.001 6.157 1.00 88.94 102 GLY A C 1
ATOM 762 O O . GLY A 1 102 ? -0.552 11.220 6.965 1.00 88.94 102 GLY A O 1
ATOM 763 N N . GLN A 1 103 ? 1.170 11.960 5.760 1.00 90.75 103 GLN A N 1
ATOM 764 C CA . GLN A 1 103 ? 1.120 13.316 6.324 1.00 90.75 103 GLN A CA 1
ATOM 765 C C . GLN A 1 103 ? -0.254 13.982 6.134 1.00 90.75 103 GLN A C 1
ATOM 767 O O . GLN A 1 103 ? -0.689 14.795 6.951 1.00 90.75 103 GLN A O 1
ATOM 772 N N . LEU A 1 104 ? -0.948 13.681 5.029 1.00 92.00 104 LEU A N 1
ATOM 773 C CA . LEU A 1 104 ? -2.324 14.129 4.834 1.00 92.00 104 LEU A CA 1
ATOM 774 C C . LEU A 1 104 ? -3.300 13.378 5.747 1.00 92.00 104 LEU A C 1
ATOM 776 O O . LEU A 1 104 ? -4.213 14.012 6.269 1.00 92.00 104 LEU A O 1
ATOM 780 N N . LEU A 1 105 ? -3.119 12.069 5.939 1.00 96.12 105 LEU A N 1
ATOM 781 C CA . LEU A 1 105 ? -3.907 11.282 6.889 1.00 96.12 105 LEU A CA 1
ATOM 782 C C . LEU A 1 105 ? -3.766 11.833 8.312 1.00 96.12 105 LEU A C 1
ATOM 784 O O . LEU A 1 105 ? -4.783 12.102 8.940 1.00 96.12 105 LEU A O 1
ATOM 788 N N . ASP A 1 106 ? -2.544 12.108 8.766 1.00 96.69 106 ASP A N 1
ATOM 789 C CA . ASP A 1 106 ? -2.275 12.671 10.094 1.00 96.69 106 ASP A CA 1
ATOM 790 C C . ASP A 1 106 ? -2.995 14.015 10.284 1.00 96.69 106 ASP A C 1
ATOM 792 O O . ASP A 1 106 ? -3.628 14.254 11.308 1.00 96.69 106 ASP A O 1
ATOM 796 N N . LYS A 1 107 ? -2.998 14.877 9.257 1.00 96.25 107 LYS A N 1
ATOM 797 C CA . LYS A 1 107 ? -3.756 16.144 9.274 1.00 96.25 107 LYS A CA 1
ATOM 798 C C . LYS A 1 107 ? -5.269 15.932 9.338 1.00 96.25 107 LYS A C 1
ATOM 800 O O . LYS A 1 107 ? -5.967 16.729 9.960 1.00 96.25 107 LYS A O 1
ATOM 805 N N . ILE A 1 108 ? -5.784 14.897 8.675 1.00 96.62 108 ILE A N 1
ATOM 806 C CA . ILE A 1 108 ? -7.209 14.543 8.717 1.00 96.62 108 ILE A CA 1
ATOM 807 C C . ILE A 1 108 ? -7.581 14.031 10.115 1.00 96.62 108 ILE A C 1
ATOM 809 O O . ILE A 1 108 ? -8.587 14.468 10.666 1.00 96.62 108 ILE A O 1
ATOM 813 N N . LEU A 1 109 ? -6.758 13.176 10.720 1.00 97.44 109 LEU A N 1
ATOM 814 C CA . LEU A 1 109 ? -6.958 12.687 12.087 1.00 97.44 109 LEU A CA 1
ATOM 815 C C . LEU A 1 109 ? -6.913 13.835 13.104 1.00 97.44 109 LEU A C 1
ATOM 817 O O . LEU A 1 109 ? -7.858 14.022 13.873 1.00 97.44 109 LEU A O 1
ATOM 821 N N . ALA A 1 110 ? -5.891 14.686 13.017 1.00 97.06 110 ALA A N 1
ATOM 822 C CA . ALA A 1 110 ? -5.745 15.848 13.886 1.00 97.06 110 ALA A CA 1
ATOM 823 C C . ALA A 1 110 ? -6.929 16.824 13.774 1.00 97.06 110 ALA A C 1
ATOM 825 O O . ALA A 1 110 ? -7.300 17.454 14.760 1.00 97.06 110 ALA A O 1
ATOM 826 N N . SER A 1 111 ? -7.577 16.925 12.606 1.00 96.56 111 SER A N 1
ATOM 827 C CA . SER A 1 111 ? -8.738 17.812 12.426 1.00 96.56 111 SER A CA 1
ATOM 828 C C . SER A 1 111 ? -9.977 17.406 13.235 1.00 96.56 111 SER A C 1
ATOM 830 O O . SER A 1 111 ? -10.839 18.247 13.480 1.00 96.56 111 SER A O 1
ATOM 832 N N . VAL A 1 112 ? -10.047 16.155 13.700 1.00 96.56 112 VAL A N 1
ATOM 833 C CA . VAL A 1 112 ? -11.042 15.690 14.682 1.00 96.56 112 VAL A CA 1
ATOM 834 C C . VAL A 1 112 ? -10.414 15.369 16.041 1.00 96.56 112 VAL A C 1
ATOM 836 O O . VAL A 1 112 ? -10.995 14.606 16.809 1.00 96.56 112 VAL A O 1
ATOM 839 N N . ASN A 1 113 ? -9.241 15.928 16.351 1.00 96.62 113 ASN A N 1
ATOM 840 C CA . ASN A 1 113 ? -8.492 15.719 17.596 1.00 96.62 113 ASN A CA 1
ATOM 841 C C . ASN A 1 113 ? -8.059 14.263 17.852 1.00 96.62 113 ASN A C 1
ATOM 843 O O . ASN A 1 113 ? -8.015 13.844 19.006 1.00 96.62 113 ASN A O 1
ATOM 847 N N . PHE A 1 114 ? -7.814 13.467 16.807 1.00 97.12 114 PHE A N 1
ATOM 848 C CA . PHE A 1 114 ? -7.128 12.179 16.959 1.00 97.12 114 PHE A CA 1
ATOM 849 C C . PHE A 1 114 ? -5.614 12.376 16.842 1.00 97.12 114 PHE A C 1
ATOM 851 O O . PHE A 1 114 ? -5.144 12.989 15.881 1.00 97.12 114 PHE A O 1
ATOM 858 N N . ASP A 1 115 ? -4.865 11.834 17.797 1.00 96.94 115 ASP A N 1
ATOM 859 C CA . ASP A 1 115 ? -3.412 11.691 17.765 1.00 96.94 115 ASP A CA 1
ATOM 860 C C . ASP A 1 115 ? -3.053 10.380 17.030 1.00 96.94 115 ASP A C 1
ATOM 862 O O . ASP A 1 115 ? -3.412 9.298 17.508 1.00 96.94 115 ASP A O 1
ATOM 866 N N . PRO A 1 116 ? -2.358 10.442 15.874 1.00 94.19 116 PRO A N 1
ATOM 867 C CA . PRO A 1 116 ? -1.998 9.262 15.088 1.00 94.19 116 PRO A CA 1
ATOM 868 C C . PRO A 1 116 ? -1.188 8.198 15.841 1.00 94.19 116 PRO A C 1
ATOM 870 O O . PRO A 1 116 ? -1.218 7.036 15.447 1.00 94.19 116 PRO A O 1
ATOM 873 N N . GLU A 1 117 ? -0.471 8.576 16.902 1.00 94.38 117 GLU A N 1
ATOM 874 C CA . GLU A 1 117 ? 0.376 7.650 17.659 1.00 94.38 117 GLU A CA 1
ATOM 875 C C . GLU A 1 117 ? -0.324 7.078 18.900 1.00 94.38 117 GLU A C 1
ATOM 877 O O . GLU A 1 117 ? 0.096 6.046 19.420 1.00 94.38 117 GLU A O 1
ATOM 882 N N . LYS A 1 118 ? -1.403 7.716 19.376 1.00 96.38 118 LYS A N 1
ATOM 883 C CA . LYS A 1 118 ? -2.094 7.320 20.619 1.00 96.38 118 LYS A CA 1
ATOM 884 C C . LYS A 1 118 ? -3.501 6.785 20.404 1.00 96.38 118 LYS A C 1
ATOM 886 O O . LYS A 1 118 ? -3.906 5.861 21.104 1.00 96.38 118 LYS A O 1
ATOM 891 N N . ASP A 1 119 ? -4.250 7.365 19.472 1.00 97.06 119 ASP A N 1
ATOM 892 C CA . ASP A 1 119 ? -5.680 7.079 19.314 1.00 97.06 119 ASP A CA 1
ATOM 893 C C . ASP A 1 119 ? -5.975 6.016 18.254 1.00 97.06 119 ASP A C 1
ATOM 895 O O . ASP A 1 119 ? -7.088 5.491 18.200 1.00 97.06 119 ASP A O 1
ATOM 899 N N . VAL A 1 120 ? -5.009 5.716 17.384 1.00 98.06 120 VAL A N 1
ATOM 900 C CA . VAL A 1 120 ? -5.205 4.817 16.245 1.00 98.06 120 VAL A CA 1
ATOM 901 C C . VAL A 1 120 ? -4.048 3.835 16.109 1.00 98.06 120 VAL A C 1
ATOM 903 O O . VAL A 1 120 ? -2.918 4.122 16.499 1.00 98.06 120 VAL A O 1
ATOM 906 N N . TYR A 1 121 ? -4.333 2.700 15.480 1.00 98.31 121 TYR A N 1
ATOM 907 C CA . TYR A 1 121 ? -3.328 1.834 14.878 1.00 98.31 121 TYR A CA 1
ATOM 908 C C . TYR A 1 121 ? -3.493 1.861 13.360 1.00 98.31 121 TYR A C 1
ATOM 910 O O . TYR A 1 121 ? -4.612 1.826 12.845 1.00 98.31 121 TYR A O 1
ATOM 918 N N . ILE A 1 122 ? -2.395 1.914 12.615 1.00 98.06 122 ILE A N 1
ATOM 919 C CA . ILE A 1 122 ? -2.400 2.024 11.154 1.00 98.06 122 ILE A CA 1
ATOM 920 C C . ILE A 1 122 ? -1.644 0.841 10.562 1.00 98.06 122 ILE A C 1
ATOM 922 O O . ILE A 1 122 ? -0.496 0.596 10.916 1.00 98.06 122 ILE A O 1
ATOM 926 N N . ALA A 1 123 ? -2.264 0.133 9.621 1.00 97.00 123 ALA A N 1
ATOM 927 C CA . ALA A 1 123 ? -1.693 -1.007 8.912 1.00 97.00 123 ALA A CA 1
ATOM 928 C C . ALA A 1 123 ? -2.124 -1.020 7.433 1.00 97.00 123 ALA A C 1
ATOM 930 O O . ALA A 1 123 ? -2.894 -0.177 6.979 1.00 97.00 123 ALA A O 1
ATOM 931 N N . ASN A 1 124 ? -1.642 -1.998 6.662 1.00 95.31 124 ASN A N 1
ATOM 932 C CA . ASN A 1 124 ? -2.003 -2.196 5.251 1.00 95.31 124 ASN A CA 1
ATOM 933 C C . ASN A 1 124 ? -2.499 -3.620 4.965 1.00 95.31 124 ASN A C 1
ATOM 935 O O . ASN A 1 124 ? -2.181 -4.544 5.714 1.00 95.31 124 ASN A O 1
ATOM 939 N N . MET A 1 125 ? -3.229 -3.818 3.863 1.00 94.38 125 MET A N 1
ATOM 940 C CA . MET A 1 125 ? -3.605 -5.155 3.384 1.00 94.38 125 MET A CA 1
ATOM 941 C C . MET A 1 125 ? -2.390 -6.005 3.028 1.00 94.38 125 MET A C 1
ATOM 943 O O . MET A 1 125 ? -2.319 -7.156 3.451 1.00 94.38 125 MET A O 1
ATOM 947 N N . VAL A 1 126 ? -1.440 -5.447 2.273 1.00 92.00 126 VAL A N 1
ATOM 948 C CA . VAL A 1 126 ? -0.130 -6.071 2.049 1.00 92.00 126 VAL A CA 1
ATOM 949 C C . VAL A 1 126 ? 0.950 -5.333 2.834 1.00 92.00 126 VAL A C 1
ATOM 951 O O . VAL A 1 126 ? 0.890 -4.114 2.974 1.00 92.00 126 VAL A O 1
ATOM 954 N N . LYS A 1 127 ? 1.935 -6.063 3.369 1.00 93.56 127 LYS A N 1
ATOM 955 C CA . LYS A 1 127 ? 3.023 -5.492 4.192 1.00 93.56 127 LYS A CA 1
ATOM 956 C C . LYS A 1 127 ? 4.287 -5.156 3.404 1.00 93.56 127 LYS A C 1
ATOM 958 O O . LYS A 1 127 ? 5.246 -4.661 3.978 1.00 93.56 127 LYS A O 1
ATOM 963 N N . CYS A 1 128 ? 4.320 -5.472 2.114 1.00 87.75 128 CYS A N 1
ATOM 964 C CA . CYS A 1 128 ? 5.512 -5.358 1.275 1.00 87.75 128 CYS A CA 1
ATOM 965 C C . CYS A 1 128 ? 5.225 -4.460 0.071 1.00 87.75 128 CYS A C 1
ATOM 967 O O . CYS A 1 128 ? 4.094 -4.435 -0.422 1.00 87.75 128 CYS A O 1
ATOM 969 N N . LEU A 1 129 ? 6.246 -3.731 -0.386 1.00 79.19 129 LEU A N 1
ATOM 970 C CA . LEU A 1 129 ? 6.137 -2.814 -1.516 1.00 79.19 129 LEU A CA 1
ATOM 971 C C . LEU A 1 129 ? 5.799 -3.560 -2.806 1.00 79.19 129 LEU A C 1
ATOM 973 O O . LEU A 1 129 ? 6.542 -4.438 -3.252 1.00 79.19 129 LEU A O 1
ATOM 977 N N . THR A 1 130 ? 4.713 -3.144 -3.448 1.00 67.44 130 THR A N 1
ATOM 978 C CA . THR A 1 130 ? 4.304 -3.607 -4.774 1.00 67.44 130 THR A CA 1
ATOM 979 C C . THR A 1 130 ? 5.054 -2.847 -5.870 1.00 67.44 130 THR A C 1
ATOM 981 O O . THR A 1 130 ? 4.476 -2.034 -6.587 1.00 67.44 130 THR A O 1
ATOM 984 N N . ALA A 1 131 ? 6.364 -3.083 -5.997 1.00 60.72 131 ALA A N 1
ATOM 985 C CA . ALA A 1 131 ? 7.189 -2.411 -7.003 1.00 60.72 131 ALA A CA 1
ATOM 986 C C . ALA A 1 131 ? 6.992 -3.030 -8.400 1.00 60.72 131 ALA A C 1
ATOM 988 O O . ALA A 1 131 ? 7.189 -4.227 -8.603 1.00 60.72 131 ALA A O 1
ATOM 989 N N . GLU A 1 132 ? 6.607 -2.205 -9.376 1.00 62.62 132 GLU A N 1
ATOM 990 C CA . GLU A 1 132 ? 5.983 -2.691 -10.615 1.00 62.62 132 GLU A CA 1
ATOM 991 C C . GLU A 1 132 ? 6.892 -2.741 -11.860 1.00 62.62 132 GLU A C 1
ATOM 993 O O . GLU A 1 132 ? 6.535 -3.355 -12.866 1.00 62.62 132 GLU A O 1
ATOM 998 N N . THR A 1 133 ? 8.100 -2.167 -11.841 1.00 62.72 133 THR A N 1
ATOM 999 C CA . THR A 1 133 ? 8.966 -2.269 -13.030 1.00 62.72 133 THR A CA 1
ATOM 1000 C C . THR A 1 133 ? 9.758 -3.568 -13.014 1.00 62.72 133 THR A C 1
ATOM 1002 O O . THR A 1 133 ? 10.853 -3.622 -12.461 1.00 62.72 133 THR A O 1
ATOM 1005 N N . ALA A 1 134 ? 9.220 -4.601 -13.657 1.00 63.38 134 ALA A N 1
ATOM 1006 C CA . ALA A 1 134 ? 9.956 -5.822 -13.955 1.00 63.38 134 ALA A CA 1
ATOM 1007 C C . ALA A 1 134 ? 10.929 -5.608 -15.127 1.00 63.38 134 ALA A C 1
ATOM 1009 O O . ALA A 1 134 ? 10.554 -5.110 -16.190 1.00 63.38 134 ALA A O 1
ATOM 1010 N N . VAL A 1 135 ? 12.171 -6.025 -14.927 1.00 69.44 135 VAL A N 1
ATOM 1011 C CA . VAL A 1 135 ? 13.261 -6.091 -15.895 1.00 69.44 135 VAL A CA 1
ATOM 1012 C C . VAL A 1 135 ? 13.512 -7.561 -16.200 1.00 69.44 135 VAL A C 1
ATOM 1014 O O . VAL A 1 135 ? 13.616 -8.386 -15.288 1.00 69.44 135 VAL A O 1
ATOM 1017 N N . LEU A 1 136 ? 13.573 -7.908 -17.483 1.00 64.62 136 LEU A N 1
ATOM 1018 C CA . LEU A 1 136 ? 13.852 -9.277 -17.900 1.00 64.62 136 LEU A CA 1
ATOM 1019 C C . LEU A 1 136 ? 15.349 -9.583 -17.750 1.00 64.62 136 LEU A C 1
ATOM 1021 O O . LEU A 1 136 ? 16.177 -8.947 -18.402 1.00 64.62 136 LEU A O 1
ATOM 1025 N N . THR A 1 137 ? 15.681 -10.572 -16.920 1.00 78.25 137 THR A N 1
ATOM 1026 C CA . THR A 1 137 ? 17.051 -11.044 -16.655 1.00 78.25 137 THR A CA 1
ATOM 1027 C C . THR A 1 137 ? 17.230 -12.503 -17.084 1.00 78.25 137 THR A C 1
ATOM 1029 O O . THR A 1 137 ? 16.248 -13.210 -17.331 1.00 78.25 137 THR A O 1
ATOM 1032 N N . ARG A 1 138 ? 18.477 -12.988 -17.144 1.00 75.25 138 ARG A N 1
ATOM 1033 C CA . ARG A 1 138 ? 18.787 -14.416 -17.390 1.00 75.25 138 ARG A CA 1
ATOM 1034 C C . ARG A 1 138 ? 18.152 -15.362 -16.367 1.00 75.25 138 ARG A C 1
ATOM 1036 O O . ARG A 1 138 ? 17.898 -16.519 -16.684 1.00 75.25 138 ARG A O 1
ATOM 1043 N N . GLU A 1 139 ? 17.904 -14.862 -15.160 1.00 69.56 139 GLU A N 1
ATOM 1044 C CA . GLU A 1 139 ? 17.319 -15.595 -14.032 1.00 69.56 139 GLU A CA 1
ATOM 1045 C C . GLU A 1 139 ? 15.783 -15.486 -13.991 1.00 69.56 139 GLU A C 1
ATOM 1047 O O . GLU A 1 139 ? 15.153 -15.959 -13.050 1.00 69.56 139 GLU A O 1
ATOM 1052 N N . GLY A 1 140 ? 15.166 -14.846 -14.991 1.00 55.25 140 GLY A N 1
ATOM 1053 C CA . GLY A 1 140 ? 13.745 -14.494 -14.992 1.00 55.25 140 GLY A CA 1
ATOM 1054 C C . GLY A 1 140 ? 13.518 -13.006 -14.720 1.00 55.25 140 GLY A C 1
ATOM 1055 O O . GLY A 1 140 ? 14.397 -12.174 -14.943 1.00 55.25 140 GLY A O 1
ATOM 1056 N N . TYR A 1 141 ? 12.320 -12.631 -14.279 1.00 60.25 141 TYR A N 1
ATOM 1057 C CA . TYR A 1 141 ? 12.012 -11.230 -13.991 1.00 60.25 141 TYR A CA 1
ATOM 1058 C C . TYR A 1 141 ? 12.581 -10.795 -12.637 1.00 60.25 141 TYR A C 1
ATOM 1060 O O . TYR A 1 141 ? 12.389 -11.472 -11.630 1.00 60.25 141 TYR A O 1
ATOM 1068 N N . LYS A 1 142 ? 13.230 -9.628 -12.605 1.00 67.56 142 LYS A N 1
ATOM 1069 C CA . LYS A 1 142 ? 13.605 -8.918 -11.371 1.00 67.56 142 LYS A CA 1
ATOM 1070 C C . LYS A 1 142 ? 13.038 -7.512 -11.398 1.00 67.56 142 LYS A C 1
ATOM 1072 O O . LYS A 1 142 ? 12.893 -6.931 -12.466 1.00 67.56 142 LYS A O 1
ATOM 1077 N N . THR A 1 143 ? 12.726 -6.929 -10.247 1.00 70.81 143 THR A N 1
ATOM 1078 C CA . THR A 1 143 ? 12.279 -5.530 -10.230 1.00 70.81 143 THR A CA 1
ATOM 1079 C C . THR A 1 143 ? 13.468 -4.587 -10.439 1.00 70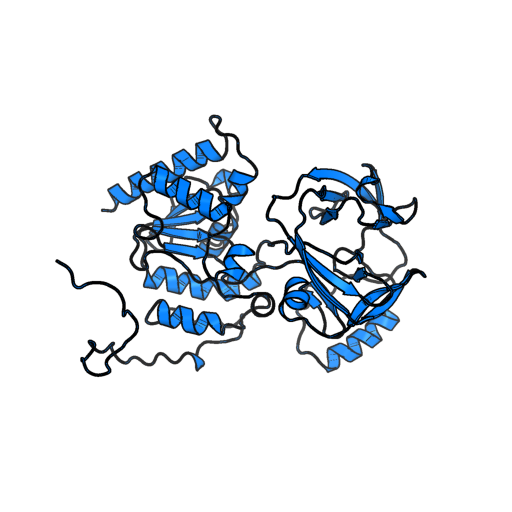.81 143 THR A C 1
ATOM 1081 O O . THR A 1 143 ? 14.566 -4.854 -9.952 1.00 70.81 143 THR A O 1
ATOM 1084 N N . ILE A 1 144 ? 13.279 -3.459 -11.128 1.00 73.88 144 ILE A N 1
ATOM 1085 C CA . ILE A 1 144 ? 14.343 -2.454 -11.290 1.00 73.88 144 ILE A CA 1
ATOM 1086 C C . ILE A 1 144 ? 14.809 -1.923 -9.929 1.00 73.88 144 ILE A C 1
ATOM 1088 O O . ILE A 1 144 ? 15.996 -1.697 -9.731 1.00 73.88 144 ILE A O 1
ATOM 1092 N N . GLY A 1 145 ? 13.886 -1.807 -8.966 1.00 73.19 145 GLY A N 1
ATOM 1093 C CA . GLY A 1 145 ? 14.197 -1.413 -7.596 1.00 73.19 145 GLY A CA 1
ATOM 1094 C C . GLY A 1 145 ? 15.107 -2.425 -6.907 1.00 73.19 145 GLY A C 1
ATOM 1095 O O . GLY A 1 145 ? 16.124 -2.027 -6.351 1.00 73.19 145 GLY A O 1
ATOM 1096 N N . SER A 1 146 ? 14.811 -3.729 -6.999 1.00 70.75 146 SER A N 1
ATOM 1097 C CA . SER A 1 146 ? 15.701 -4.765 -6.454 1.00 70.75 146 SER A CA 1
ATOM 1098 C C . SER A 1 146 ? 17.059 -4.772 -7.151 1.00 70.75 146 SER A C 1
ATOM 1100 O O . SER A 1 146 ? 18.071 -4.919 -6.476 1.00 70.75 146 SER A O 1
ATOM 1102 N N . ILE A 1 147 ? 17.098 -4.561 -8.474 1.00 80.25 147 ILE A N 1
ATOM 1103 C CA . ILE A 1 147 ? 18.366 -4.487 -9.209 1.00 80.25 147 ILE A CA 1
ATOM 1104 C C . ILE A 1 147 ? 19.215 -3.326 -8.683 1.00 80.25 147 ILE A C 1
ATOM 1106 O O . ILE A 1 147 ? 20.386 -3.535 -8.380 1.00 80.25 147 ILE A O 1
ATOM 1110 N N . VAL A 1 148 ? 18.633 -2.132 -8.518 1.00 78.38 148 VAL A N 1
ATOM 1111 C CA . VAL A 1 148 ? 19.369 -0.953 -8.039 1.00 78.38 148 VAL A CA 1
ATOM 1112 C C . VAL A 1 148 ? 19.772 -1.071 -6.570 1.00 78.38 148 VAL A C 1
ATOM 1114 O O . VAL A 1 148 ? 20.947 -0.908 -6.252 1.00 78.38 148 VAL A O 1
ATOM 1117 N N . LYS A 1 149 ? 18.833 -1.399 -5.676 1.00 75.19 149 LYS A N 1
ATOM 1118 C CA . LYS A 1 149 ? 19.078 -1.471 -4.223 1.00 75.19 149 LYS A CA 1
ATOM 1119 C C . LYS A 1 149 ? 20.108 -2.538 -3.851 1.00 75.19 149 LYS A C 1
ATOM 1121 O O . LYS A 1 149 ? 20.911 -2.321 -2.953 1.00 75.19 149 LYS A O 1
ATOM 1126 N N . GLN A 1 150 ? 20.088 -3.682 -4.536 1.00 81.50 150 GLN A N 1
ATOM 1127 C CA . GLN A 1 150 ? 21.015 -4.788 -4.274 1.00 81.50 150 GLN A CA 1
ATOM 1128 C C . GLN A 1 150 ? 22.303 -4.685 -5.097 1.00 81.50 150 GLN A C 1
ATOM 1130 O O . GLN A 1 150 ? 23.135 -5.585 -5.015 1.00 81.50 150 GLN A O 1
ATOM 1135 N N . GLN A 1 151 ? 22.447 -3.637 -5.922 1.00 84.94 151 GLN A N 1
ATOM 1136 C CA . GLN A 1 151 ? 23.534 -3.503 -6.897 1.00 84.94 151 GLN A CA 1
ATOM 1137 C C . GLN A 1 151 ? 23.739 -4.804 -7.687 1.00 84.94 151 GLN A C 1
ATOM 1139 O O . GLN A 1 151 ? 24.853 -5.318 -7.826 1.00 84.94 151 GLN A O 1
ATOM 1144 N N . TRP A 1 152 ? 22.618 -5.383 -8.129 1.00 88.19 152 TRP A N 1
ATOM 1145 C CA . TRP A 1 152 ? 22.577 -6.730 -8.677 1.00 88.19 152 TRP A CA 1
ATOM 1146 C C . TRP A 1 152 ? 23.423 -6.820 -9.944 1.00 88.19 152 TRP A C 1
ATOM 1148 O O . TRP A 1 152 ? 23.191 -6.099 -10.917 1.00 88.19 152 TRP A O 1
ATOM 1158 N N . GLN A 1 153 ? 24.368 -7.754 -9.926 1.00 88.06 153 GLN A N 1
ATOM 1159 C CA . GLN A 1 153 ? 25.263 -8.042 -11.035 1.00 88.06 153 GLN A CA 1
ATOM 1160 C C . GLN A 1 153 ? 24.657 -9.143 -11.901 1.00 88.06 153 GLN A C 1
ATOM 1162 O O . GLN A 1 153 ? 24.433 -10.259 -11.434 1.00 88.06 153 GLN A O 1
ATOM 1167 N N . GLY A 1 154 ? 24.418 -8.847 -13.172 1.00 89.56 154 GLY A N 1
ATOM 1168 C CA . GLY A 1 154 ? 23.957 -9.843 -14.127 1.00 89.56 154 GLY A CA 1
ATOM 1169 C C . GLY A 1 154 ? 23.551 -9.221 -15.451 1.00 89.56 154 GLY A C 1
ATOM 1170 O O . GLY A 1 154 ? 23.839 -8.056 -15.720 1.00 89.56 154 GLY A O 1
ATOM 1171 N N . GLU A 1 155 ? 22.903 -10.014 -16.299 1.00 88.81 155 GLU A N 1
ATOM 1172 C CA . GLU A 1 155 ? 22.501 -9.577 -17.633 1.00 88.81 155 GLU A CA 1
ATOM 1173 C C . GLU A 1 155 ? 21.000 -9.311 -17.723 1.00 88.81 155 GLU A C 1
ATOM 1175 O O . GLU A 1 155 ? 20.175 -10.127 -17.294 1.00 88.81 155 GLU A O 1
ATOM 1180 N N . VAL A 1 156 ? 20.656 -8.196 -18.358 1.00 83.25 156 VAL A N 1
ATOM 1181 C CA . VAL A 1 156 ? 19.291 -7.834 -18.740 1.00 83.25 156 VAL A CA 1
ATOM 1182 C C . VAL A 1 156 ? 19.123 -7.983 -20.244 1.00 83.25 156 VAL A C 1
ATOM 1184 O O . VAL A 1 156 ? 20.079 -7.840 -21.011 1.00 83.25 156 VAL A O 1
ATOM 1187 N N . LEU A 1 157 ? 17.907 -8.292 -20.685 1.00 78.81 157 LEU A N 1
ATOM 1188 C CA . LEU A 1 157 ? 17.607 -8.284 -22.109 1.00 78.81 157 LEU A CA 1
ATOM 1189 C C . LEU A 1 157 ? 17.523 -6.831 -22.583 1.00 78.81 157 LEU A C 1
ATOM 1191 O O . LEU A 1 157 ? 16.797 -6.038 -21.992 1.00 78.81 157 LEU A O 1
ATOM 1195 N N . SER A 1 158 ? 18.247 -6.499 -23.642 1.00 67.31 158 SER A N 1
ATOM 1196 C CA . SER A 1 158 ? 18.386 -5.163 -24.222 1.00 67.31 158 SER A CA 1
ATOM 1197 C C . SER A 1 158 ? 18.186 -5.214 -25.742 1.00 67.31 158 SER A C 1
ATOM 1199 O O . SER A 1 158 ? 18.138 -6.294 -26.336 1.00 67.31 158 SER A O 1
ATOM 1201 N N . LEU A 1 159 ? 18.033 -4.056 -26.376 1.00 61.28 159 LEU A N 1
ATOM 1202 C CA . LEU A 1 159 ? 17.949 -3.880 -27.820 1.00 61.28 159 LEU A CA 1
ATOM 1203 C C . LEU A 1 159 ? 19.231 -3.212 -28.341 1.00 61.28 159 LEU A C 1
ATOM 1205 O O . LEU A 1 159 ? 19.585 -2.114 -27.909 1.00 61.28 159 LEU A O 1
ATOM 1209 N N . ASP A 1 160 ? 19.918 -3.858 -29.284 1.00 65.56 160 ASP A N 1
ATOM 1210 C CA . ASP A 1 160 ? 21.098 -3.280 -29.936 1.00 65.56 160 ASP A CA 1
ATOM 1211 C C . ASP A 1 160 ? 20.720 -2.202 -30.985 1.00 65.56 160 ASP A C 1
ATOM 1213 O O . ASP A 1 160 ? 19.550 -2.087 -31.380 1.00 65.56 160 ASP A O 1
ATOM 1217 N N . PRO A 1 161 ? 21.686 -1.404 -31.486 1.00 57.22 161 PRO A N 1
ATOM 1218 C CA . PRO A 1 161 ? 21.428 -0.412 -32.536 1.00 57.22 161 PRO A CA 1
ATOM 1219 C C . PRO A 1 161 ? 20.846 -0.999 -33.836 1.00 57.22 161 PRO A C 1
ATOM 1221 O O . PRO A 1 161 ? 20.215 -0.285 -34.618 1.00 57.22 161 PRO A O 1
ATOM 1224 N N . GLN A 1 162 ? 21.026 -2.301 -34.073 1.00 57.44 162 GLN A N 1
ATOM 1225 C CA . GLN A 1 162 ? 20.483 -3.050 -35.207 1.00 57.44 162 GLN A CA 1
ATOM 1226 C C . GLN A 1 162 ? 19.091 -3.645 -34.921 1.00 57.44 162 GLN A C 1
ATOM 1228 O O . GLN A 1 162 ? 18.546 -4.357 -35.770 1.00 57.44 162 GLN A O 1
ATOM 1233 N N . LYS A 1 163 ? 18.476 -3.297 -33.782 1.00 56.34 163 LYS A N 1
ATOM 1234 C CA . LYS A 1 163 ? 17.135 -3.714 -33.344 1.00 56.34 163 LYS A CA 1
ATOM 1235 C C . LYS A 1 163 ? 17.024 -5.208 -33.021 1.00 56.34 163 LYS A C 1
ATOM 1237 O O . LYS A 1 163 ? 15.937 -5.779 -33.136 1.00 56.34 163 LYS A O 1
ATOM 1242 N N . LYS A 1 164 ? 18.118 -5.854 -32.619 1.00 56.19 164 LYS A N 1
ATOM 1243 C CA . LYS A 1 164 ? 18.122 -7.245 -32.150 1.00 56.19 164 LYS A CA 1
ATOM 1244 C C . LYS A 1 164 ? 18.126 -7.302 -30.630 1.00 56.19 164 LYS A C 1
ATOM 1246 O O . LYS A 1 164 ? 18.761 -6.491 -29.962 1.00 56.19 164 LYS A O 1
ATOM 1251 N N . LEU A 1 165 ? 17.406 -8.287 -30.097 1.00 62.25 165 LEU A N 1
ATOM 1252 C CA . LEU A 1 165 ? 17.399 -8.581 -28.670 1.00 62.25 165 LEU A CA 1
ATOM 1253 C C . LEU A 1 165 ? 18.728 -9.231 -28.280 1.00 62.25 165 LEU A C 1
ATOM 1255 O O . LEU A 1 165 ? 19.095 -10.273 -28.825 1.00 62.25 165 LEU A O 1
ATOM 1259 N N . VAL A 1 166 ? 19.432 -8.614 -27.338 1.00 71.25 166 VAL A N 1
ATOM 1260 C CA . VAL A 1 166 ? 20.755 -9.027 -26.868 1.00 71.25 166 VAL A CA 1
ATOM 1261 C C . VAL A 1 166 ? 20.792 -9.007 -25.346 1.00 71.25 166 VAL A C 1
ATOM 1263 O O . VAL A 1 166 ? 20.258 -8.101 -24.714 1.00 71.25 166 VAL A O 1
ATOM 1266 N N . TRP A 1 167 ? 21.414 -10.013 -24.738 1.00 82.62 167 TRP A N 1
ATOM 1267 C CA . TRP A 1 167 ? 21.698 -9.983 -23.304 1.00 82.62 167 TRP A CA 1
ATOM 1268 C C . TRP A 1 167 ? 22.887 -9.065 -23.059 1.00 82.62 167 TRP A C 1
ATOM 1270 O O . TRP A 1 167 ? 23.895 -9.163 -23.762 1.00 82.62 167 TRP A O 1
ATOM 1280 N N . ARG A 1 168 ? 22.751 -8.146 -22.105 1.00 86.50 168 ARG A N 1
ATOM 1281 C CA . ARG A 1 168 ? 23.787 -7.166 -21.786 1.00 86.50 168 ARG A CA 1
ATOM 1282 C C . ARG A 1 168 ? 23.976 -7.049 -20.281 1.00 86.50 168 ARG A C 1
ATOM 1284 O O . ARG A 1 168 ? 22.977 -7.025 -19.559 1.00 86.50 168 ARG A O 1
ATOM 1291 N N . PRO A 1 169 ? 25.227 -6.964 -19.804 1.00 91.19 169 PRO A N 1
ATOM 1292 C CA . PRO A 1 169 ? 25.491 -6.791 -18.389 1.00 91.19 169 PRO A CA 1
ATOM 1293 C C . PRO A 1 169 ? 24.976 -5.433 -17.909 1.00 91.19 169 PRO A C 1
ATOM 1295 O O . PRO A 1 169 ? 25.099 -4.421 -18.609 1.00 91.19 169 PRO A O 1
ATOM 1298 N N . VAL A 1 170 ? 24.418 -5.432 -16.703 1.00 89.50 170 VAL A N 1
ATOM 1299 C CA . VAL A 1 170 ? 24.162 -4.210 -15.944 1.00 89.50 170 VAL A CA 1
ATOM 1300 C C . VAL A 1 170 ? 25.499 -3.707 -15.407 1.00 89.50 170 VAL A C 1
ATOM 1302 O O . VAL A 1 170 ? 26.229 -4.454 -14.761 1.00 89.50 170 VAL A O 1
ATOM 1305 N N . THR A 1 171 ? 25.838 -2.459 -15.712 1.00 88.25 171 THR A N 1
ATOM 1306 C CA . THR A 1 171 ? 27.135 -1.840 -15.397 1.00 88.25 171 THR A CA 1
ATOM 1307 C C . THR A 1 171 ? 27.039 -0.714 -14.374 1.00 88.25 171 THR A C 1
ATOM 1309 O O . THR A 1 171 ? 28.068 -0.198 -13.946 1.00 88.25 171 THR A O 1
ATOM 1312 N N . GLY A 1 172 ? 25.829 -0.313 -13.989 1.00 82.75 172 GLY A N 1
ATOM 1313 C CA . GLY A 1 172 ? 25.601 0.794 -13.069 1.00 82.75 172 GLY A CA 1
ATOM 1314 C C . GLY A 1 172 ? 24.213 0.737 -12.449 1.00 82.75 172 GLY A C 1
ATOM 1315 O O . GLY A 1 172 ? 23.276 0.219 -13.056 1.00 82.75 172 GLY A O 1
ATOM 1316 N N . TRP A 1 173 ? 24.101 1.267 -11.231 1.00 88.81 173 TRP A N 1
ATOM 1317 C CA . TRP A 1 173 ? 22.891 1.273 -10.411 1.00 88.81 173 TRP A CA 1
ATOM 1318 C C . TRP A 1 173 ? 22.824 2.602 -9.683 1.00 88.81 173 TRP A C 1
ATOM 1320 O O . TRP A 1 173 ? 23.668 2.884 -8.832 1.00 88.81 173 TRP A O 1
ATOM 1330 N N . TYR A 1 174 ? 21.845 3.431 -10.008 1.00 75.38 174 TYR A N 1
ATOM 1331 C CA . TYR A 1 174 ? 21.680 4.696 -9.309 1.00 75.38 174 TYR A CA 1
ATOM 1332 C C . TYR A 1 174 ? 20.223 5.099 -9.227 1.00 75.38 174 TYR A C 1
ATOM 1334 O O . TYR A 1 174 ? 19.392 4.769 -10.068 1.00 75.38 174 TYR A O 1
ATOM 1342 N N . GLU A 1 175 ? 19.921 5.839 -8.176 1.00 73.00 175 GLU A N 1
ATOM 1343 C CA . GLU A 1 175 ? 18.668 6.546 -8.036 1.00 73.00 175 GLU A CA 1
ATOM 1344 C C . GLU A 1 175 ? 18.876 7.976 -8.533 1.00 73.00 175 GLU A C 1
ATOM 1346 O O . GLU A 1 175 ? 19.769 8.685 -8.068 1.00 73.00 175 GLU A O 1
ATOM 1351 N N . SER A 1 176 ? 18.089 8.389 -9.524 1.00 66.44 176 SER A N 1
ATOM 1352 C CA . SER A 1 176 ? 18.170 9.735 -10.086 1.00 66.44 176 SER A CA 1
ATOM 1353 C C . SER A 1 176 ? 16.961 10.554 -9.633 1.00 66.44 176 SER A C 1
ATOM 1355 O O . SER A 1 176 ? 15.827 10.163 -9.932 1.00 66.44 176 SER A O 1
ATOM 1357 N N . PRO A 1 177 ? 17.150 11.681 -8.921 1.00 64.94 177 PRO A N 1
ATOM 1358 C CA . PRO A 1 177 ? 16.050 12.586 -8.622 1.00 64.94 177 PRO A CA 1
ATOM 1359 C C . PRO A 1 177 ? 15.505 13.166 -9.931 1.00 64.94 177 PRO A C 1
ATOM 1361 O O . PRO A 1 177 ? 16.249 13.683 -10.764 1.00 64.94 177 PRO A O 1
ATOM 1364 N N . LEU A 1 178 ? 14.188 13.104 -10.109 1.00 62.91 178 LEU A N 1
ATOM 1365 C CA . LEU A 1 178 ? 13.523 13.608 -11.310 1.00 62.91 178 LEU A CA 1
ATOM 1366 C C . LEU A 1 178 ? 13.583 15.140 -11.414 1.00 62.91 178 LEU A C 1
ATOM 1368 O O . LEU A 1 178 ? 13.532 15.676 -12.520 1.00 62.91 178 LEU A O 1
ATOM 1372 N N . GLY A 1 179 ? 13.746 15.850 -10.293 1.00 65.06 179 GLY A N 1
ATOM 1373 C CA . GLY A 1 179 ? 13.972 17.298 -10.273 1.00 65.06 179 GLY A CA 1
ATOM 1374 C C . GLY A 1 179 ? 12.869 18.082 -10.996 1.00 65.06 179 GLY A C 1
ATOM 1375 O O . GLY A 1 179 ? 11.691 17.896 -10.715 1.00 65.06 179 GLY A O 1
ATOM 1376 N N . SER A 1 180 ? 13.254 18.960 -11.927 1.00 61.09 180 SER A N 1
ATOM 1377 C CA . SER A 1 180 ? 12.349 19.756 -12.776 1.00 61.09 180 SER A CA 1
ATOM 1378 C C . SER A 1 180 ? 12.017 19.102 -14.127 1.00 61.09 180 SER A C 1
ATOM 1380 O O . SER A 1 180 ? 11.478 19.764 -15.019 1.00 61.09 180 SER A O 1
ATOM 1382 N N . ARG A 1 181 ? 12.378 17.825 -14.332 1.00 69.31 181 ARG A N 1
ATOM 1383 C CA . ARG A 1 181 ? 12.160 17.140 -15.615 1.00 69.31 181 ARG A CA 1
ATOM 1384 C C . ARG A 1 181 ? 10.674 16.924 -15.851 1.00 69.31 181 ARG A C 1
ATOM 1386 O O . ARG A 1 181 ? 10.006 16.301 -15.038 1.00 69.31 181 ARG A O 1
ATOM 1393 N N . THR A 1 182 ? 10.162 17.357 -16.995 1.00 69.44 182 THR A N 1
ATOM 1394 C CA . THR A 1 182 ? 8.767 17.102 -17.370 1.00 69.44 182 THR A CA 1
ATOM 1395 C C . THR A 1 182 ? 8.537 15.606 -17.599 1.00 69.44 182 THR A C 1
ATOM 1397 O O . THR A 1 182 ? 9.225 14.975 -18.404 1.00 69.44 182 THR A O 1
ATOM 1400 N N . LEU A 1 183 ? 7.549 15.045 -16.901 1.00 71.56 183 LEU A N 1
ATOM 1401 C CA . LEU A 1 183 ? 7.070 13.680 -17.095 1.00 71.56 183 LEU A CA 1
ATOM 1402 C C . LEU A 1 183 ? 5.846 13.660 -18.004 1.00 71.56 183 LEU A C 1
ATOM 1404 O O . LEU A 1 183 ? 4.923 14.452 -17.834 1.00 71.56 183 LEU A O 1
ATOM 1408 N N . TYR A 1 184 ? 5.791 12.688 -18.898 1.00 69.06 184 TYR A N 1
ATOM 1409 C CA . TYR A 1 184 ? 4.719 12.488 -19.857 1.00 69.06 184 TYR A CA 1
ATOM 1410 C C . TYR A 1 184 ? 3.998 11.169 -19.570 1.00 69.06 184 TYR A C 1
ATOM 1412 O O . TYR A 1 184 ? 4.602 10.099 -19.609 1.00 69.06 184 TYR A O 1
ATOM 1420 N N . GLU A 1 185 ? 2.697 11.242 -19.273 1.00 71.12 185 GLU A N 1
ATOM 1421 C CA . GLU A 1 185 ? 1.822 10.061 -19.180 1.00 71.12 185 GLU A CA 1
ATOM 1422 C C . GLU A 1 185 ? 1.386 9.657 -20.596 1.00 71.12 185 GLU A C 1
ATOM 1424 O O . GLU A 1 185 ? 0.560 10.357 -21.188 1.00 71.12 185 GLU A O 1
ATOM 1429 N N . VAL A 1 186 ? 1.921 8.547 -21.116 1.00 67.88 186 VAL A N 1
ATOM 1430 C CA . VAL A 1 186 ? 1.617 7.987 -22.443 1.00 67.88 186 VAL A CA 1
ATOM 1431 C C . VAL A 1 186 ? 0.575 6.875 -22.314 1.00 67.88 186 VAL A C 1
ATOM 1433 O O . VAL A 1 186 ? 0.769 5.902 -21.583 1.00 67.88 186 VAL A O 1
ATOM 1436 N N . LYS A 1 187 ? -0.542 7.005 -23.038 1.00 76.38 187 LYS A N 1
ATOM 1437 C CA . LYS A 1 187 ? -1.605 5.988 -23.131 1.00 76.38 187 LYS A CA 1
ATOM 1438 C C . LYS A 1 187 ? -1.909 5.617 -24.569 1.00 76.38 187 LYS A C 1
ATOM 1440 O O . LYS A 1 187 ? -1.788 6.448 -25.467 1.00 76.38 187 LYS A O 1
ATOM 1445 N N . TYR A 1 188 ? -2.395 4.396 -24.754 1.00 73.62 188 TYR A N 1
ATOM 1446 C CA . TYR A 1 188 ? -2.712 3.825 -26.058 1.00 73.62 188 TYR A CA 1
ATOM 1447 C C . TYR A 1 188 ? -4.200 3.525 -26.196 1.00 73.62 188 TYR A C 1
ATOM 1449 O O . TYR A 1 188 ? -4.897 3.266 -25.214 1.00 73.62 188 TYR A O 1
ATOM 1457 N N . ALA A 1 189 ? -4.708 3.558 -27.424 1.00 74.44 189 ALA A N 1
ATOM 1458 C CA . ALA A 1 189 ? -6.088 3.184 -27.701 1.00 74.44 189 ALA A CA 1
ATOM 1459 C C . ALA A 1 189 ? -6.329 1.700 -27.367 1.00 74.44 189 ALA A C 1
ATOM 1461 O O . ALA A 1 189 ? -5.571 0.816 -27.774 1.00 74.44 189 ALA A O 1
ATOM 1462 N N . GLY A 1 190 ? -7.398 1.422 -26.617 1.00 64.31 190 GLY A N 1
ATOM 1463 C CA . GLY A 1 190 ? -7.774 0.058 -26.239 1.00 64.31 190 GLY A CA 1
ATOM 1464 C C . GLY A 1 190 ? -6.838 -0.614 -25.227 1.00 64.31 190 GLY A C 1
ATOM 1465 O O . GLY A 1 190 ? -6.821 -1.842 -25.173 1.00 64.31 190 GLY A O 1
ATOM 1466 N N . GLN A 1 191 ? -6.047 0.154 -24.468 1.00 54.72 191 GLN A N 1
ATOM 1467 C CA . GLN A 1 191 ? -5.343 -0.323 -23.275 1.00 54.72 191 GLN A CA 1
ATOM 1468 C C . GLN A 1 191 ? -5.739 0.523 -22.059 1.00 54.72 191 GLN A C 1
ATOM 1470 O O . GLN A 1 191 ? -5.713 1.752 -22.113 1.00 54.72 191 GLN A O 1
ATOM 1475 N N . ASP A 1 192 ? -6.082 -0.145 -20.955 1.00 42.16 192 ASP A N 1
ATOM 1476 C CA . ASP A 1 192 ? -6.417 0.518 -19.685 1.00 42.16 192 ASP A CA 1
ATOM 1477 C C . ASP A 1 192 ? -5.171 1.032 -18.945 1.00 42.16 192 ASP A C 1
ATOM 1479 O O . ASP A 1 192 ? -5.262 1.908 -18.079 1.00 42.16 192 ASP A O 1
ATOM 1483 N N . VAL A 1 193 ? -3.998 0.510 -19.309 1.00 41.94 193 VAL A N 1
ATOM 1484 C CA . VAL A 1 193 ? -2.709 0.796 -18.678 1.00 41.94 193 VAL A CA 1
ATOM 1485 C C . VAL A 1 193 ? -1.823 1.562 -19.662 1.00 41.94 193 VAL A C 1
ATOM 1487 O O . VAL A 1 193 ? -1.752 1.228 -20.841 1.00 41.94 193 VAL A O 1
ATOM 1490 N N . GLY A 1 194 ? -1.169 2.614 -19.172 1.00 54.88 194 GLY A N 1
ATOM 1491 C CA . GLY A 1 194 ? -0.143 3.373 -19.891 1.00 54.88 194 GLY A CA 1
ATOM 1492 C C . GLY A 1 194 ? 1.156 3.397 -19.090 1.00 54.88 194 GLY A C 1
ATOM 1493 O O . GLY A 1 194 ? 1.255 2.734 -18.059 1.00 54.88 194 GLY A O 1
ATOM 1494 N N . TYR A 1 195 ? 2.138 4.184 -19.519 1.00 57.62 195 TYR A N 1
ATOM 1495 C CA . TYR A 1 195 ? 3.359 4.404 -18.741 1.00 57.62 195 TYR A CA 1
ATOM 1496 C C . TYR A 1 195 ? 3.705 5.886 -18.640 1.00 57.62 195 TYR A C 1
ATOM 1498 O O . TYR A 1 195 ? 3.182 6.722 -19.376 1.00 57.62 195 TYR A O 1
ATOM 1506 N N . THR A 1 196 ? 4.598 6.203 -17.706 1.00 59.12 196 THR A N 1
ATOM 1507 C CA . THR A 1 196 ? 5.128 7.553 -17.516 1.00 59.12 196 THR A CA 1
ATOM 1508 C C . THR A 1 196 ? 6.606 7.560 -17.873 1.00 59.12 196 THR A C 1
ATOM 1510 O O . THR A 1 196 ? 7.347 6.704 -17.389 1.00 59.12 196 THR A O 1
ATOM 1513 N N . ALA A 1 197 ? 7.028 8.515 -18.696 1.00 63.72 197 ALA A N 1
ATOM 1514 C CA . ALA A 1 197 ? 8.417 8.675 -19.120 1.00 63.72 197 ALA A CA 1
ATOM 1515 C C . ALA A 1 197 ? 8.837 10.150 -19.128 1.00 63.72 197 ALA A C 1
ATOM 1517 O O . ALA A 1 197 ? 7.989 11.039 -19.121 1.00 63.72 197 ALA A O 1
ATOM 1518 N N . THR A 1 198 ? 10.140 10.420 -19.119 1.00 66.00 198 THR A N 1
ATOM 1519 C CA . THR A 1 198 ? 10.685 11.768 -19.343 1.00 66.00 198 THR A CA 1
ATOM 1520 C C . THR A 1 198 ? 10.564 12.158 -20.819 1.00 66.00 198 THR A C 1
ATOM 1522 O O . THR A 1 198 ? 10.383 11.293 -21.674 1.00 66.00 198 THR A O 1
ATOM 1525 N N . GLY A 1 199 ? 10.626 13.457 -21.126 1.00 65.25 199 GLY A N 1
ATOM 1526 C CA . GLY A 1 199 ? 10.469 13.954 -22.502 1.00 65.25 199 GLY A CA 1
ATOM 1527 C C . GLY A 1 199 ? 11.476 13.379 -23.493 1.00 65.25 199 GLY A C 1
ATOM 1528 O O . GLY A 1 199 ? 11.096 12.957 -24.580 1.00 65.25 199 GLY A O 1
ATOM 1529 N N . ASP A 1 200 ? 12.726 13.253 -23.064 1.00 63.41 200 ASP A N 1
ATOM 1530 C CA . ASP A 1 200 ? 13.853 12.702 -23.819 1.00 63.41 200 ASP A CA 1
ATOM 1531 C C . ASP A 1 200 ? 13.793 11.177 -24.019 1.00 63.41 200 ASP A C 1
ATOM 1533 O O . ASP A 1 200 ? 14.617 10.614 -24.741 1.00 63.41 200 ASP A O 1
ATOM 1537 N N . HIS A 1 201 ? 12.829 10.484 -23.406 1.00 61.22 201 HIS A N 1
ATOM 1538 C CA . HIS A 1 201 ? 12.680 9.041 -23.555 1.00 61.22 201 HIS A CA 1
ATOM 1539 C C . HIS A 1 201 ? 12.335 8.680 -25.006 1.00 61.22 201 HIS A C 1
ATOM 1541 O O . HIS A 1 201 ? 11.307 9.138 -25.507 1.00 61.22 201 HIS A O 1
ATOM 1547 N N . PRO A 1 202 ? 13.124 7.839 -25.694 1.00 51.78 202 PRO A N 1
ATOM 1548 C CA . PRO A 1 202 ? 12.835 7.502 -27.076 1.00 51.78 202 PRO A CA 1
ATOM 1549 C C . PRO A 1 202 ? 11.728 6.440 -27.150 1.00 51.78 202 PRO A C 1
ATOM 1551 O O . PRO A 1 202 ? 11.791 5.386 -26.520 1.00 51.78 202 PRO A O 1
ATOM 1554 N N . ILE A 1 203 ? 10.714 6.703 -27.969 1.00 59.16 203 ILE A N 1
ATOM 1555 C CA . ILE A 1 203 ? 9.610 5.799 -28.286 1.00 59.16 203 ILE A CA 1
ATOM 1556 C C . ILE A 1 203 ? 9.623 5.478 -29.782 1.00 59.16 203 ILE A C 1
ATOM 1558 O O . ILE A 1 203 ? 9.787 6.355 -30.633 1.00 59.16 203 ILE A O 1
ATOM 1562 N N . LEU A 1 204 ? 9.450 4.202 -30.128 1.00 57.06 204 LEU A N 1
ATOM 1563 C CA . LEU A 1 204 ? 9.379 3.785 -31.524 1.00 57.06 204 LEU A CA 1
ATOM 1564 C C . LEU A 1 204 ? 8.001 4.130 -32.101 1.00 57.06 204 LEU A C 1
ATOM 1566 O O . LEU A 1 204 ? 6.983 3.600 -31.665 1.00 57.06 204 LEU A O 1
ATOM 1570 N N . THR A 1 205 ? 7.970 4.971 -33.128 1.00 67.88 205 THR A N 1
ATOM 1571 C CA . THR A 1 205 ? 6.767 5.320 -33.897 1.00 67.88 205 THR A CA 1
ATOM 1572 C C . THR A 1 205 ? 6.928 4.933 -35.369 1.00 67.88 205 THR A C 1
ATOM 1574 O O . THR A 1 205 ? 8.008 4.532 -35.813 1.00 67.88 205 THR A O 1
ATOM 1577 N N . ARG A 1 206 ? 5.869 5.091 -36.174 1.00 71.12 206 ARG A N 1
ATOM 1578 C CA . ARG A 1 206 ? 5.966 4.991 -37.645 1.00 71.12 206 ARG A CA 1
ATOM 1579 C C . ARG A 1 206 ? 6.941 6.006 -38.255 1.00 71.12 206 ARG A C 1
ATOM 1581 O O . ARG A 1 206 ? 7.388 5.797 -39.378 1.00 71.12 206 ARG A O 1
ATOM 1588 N N . ARG A 1 207 ? 7.276 7.066 -37.514 1.00 71.44 207 ARG A N 1
ATOM 1589 C CA . ARG A 1 207 ? 8.243 8.104 -37.890 1.00 71.44 207 ARG A CA 1
ATOM 1590 C C . ARG A 1 207 ? 9.685 7.745 -37.496 1.00 71.44 207 ARG A C 1
ATOM 1592 O O . ARG A 1 207 ? 10.600 8.483 -37.832 1.00 71.44 207 ARG A O 1
ATOM 1599 N N . GLY A 1 208 ? 9.897 6.612 -36.821 1.00 53.81 208 GLY A N 1
ATOM 1600 C CA . GLY A 1 208 ? 11.178 6.223 -36.229 1.00 53.81 208 GLY A CA 1
ATOM 1601 C C . GLY A 1 208 ? 11.180 6.373 -34.707 1.00 53.81 208 GLY A C 1
ATOM 1602 O O . GLY A 1 208 ? 10.128 6.556 -34.093 1.00 53.81 208 GLY A O 1
ATOM 1603 N N . TRP A 1 209 ? 12.359 6.248 -34.094 1.00 59.00 209 TRP A N 1
ATOM 1604 C CA . TRP A 1 209 ? 12.541 6.557 -32.676 1.00 59.00 209 TRP A CA 1
ATOM 1605 C C . TRP A 1 209 ? 12.490 8.070 -32.493 1.00 59.00 209 TRP A C 1
ATOM 1607 O O . TRP A 1 209 ? 13.312 8.778 -33.070 1.00 59.00 209 TRP A O 1
ATOM 1617 N N . ILE A 1 210 ? 11.522 8.545 -31.719 1.00 65.12 210 ILE A N 1
ATOM 1618 C CA . ILE A 1 210 ? 11.371 9.963 -31.387 1.00 65.12 210 ILE A CA 1
ATOM 1619 C C . ILE A 1 210 ? 11.306 10.124 -29.867 1.00 65.12 210 ILE A C 1
ATOM 1621 O O . ILE A 1 210 ? 10.863 9.191 -29.197 1.00 65.12 210 ILE A O 1
ATOM 1625 N N . PRO A 1 211 ? 11.717 11.265 -29.305 1.00 71.19 211 PRO A N 1
ATOM 1626 C CA . PRO A 1 211 ? 11.447 11.597 -27.909 1.00 71.19 211 PRO A CA 1
ATOM 1627 C C . PRO A 1 211 ? 9.941 11.574 -27.592 1.00 71.19 211 PRO A C 1
ATOM 1629 O O . PRO A 1 211 ? 9.108 11.904 -28.437 1.00 71.19 211 PRO A O 1
ATOM 1632 N N . VAL A 1 212 ? 9.568 11.205 -26.365 1.00 72.50 212 VAL A N 1
ATOM 1633 C CA . VAL A 1 212 ? 8.172 11.222 -25.895 1.00 72.50 212 VAL A CA 1
ATOM 1634 C C . VAL A 1 212 ? 7.590 12.639 -25.881 1.00 72.50 212 VAL A C 1
ATOM 1636 O O . VAL A 1 212 ? 6.388 12.797 -26.081 1.00 72.50 212 VAL A O 1
ATOM 1639 N N . GLU A 1 213 ? 8.403 13.677 -25.686 1.00 81.19 213 GLU A N 1
ATOM 1640 C CA . GLU A 1 213 ? 7.939 15.069 -25.795 1.00 81.19 213 GLU A CA 1
ATOM 1641 C C . GLU A 1 213 ? 7.509 15.469 -27.213 1.00 81.19 213 GLU A C 1
ATOM 1643 O O . GLU A 1 213 ? 6.630 16.318 -27.368 1.00 81.19 213 GLU A O 1
ATOM 1648 N N . ASP A 1 214 ? 8.040 14.783 -28.227 1.00 85.62 214 ASP A N 1
ATOM 1649 C CA . ASP A 1 214 ? 7.684 14.955 -29.640 1.00 85.62 214 ASP A CA 1
ATOM 1650 C C . ASP A 1 214 ? 6.532 14.027 -30.080 1.00 85.62 214 ASP A C 1
ATOM 1652 O O . ASP A 1 214 ? 6.154 13.984 -31.261 1.00 85.62 214 ASP A O 1
ATOM 1656 N N . LEU A 1 215 ? 5.976 13.249 -29.142 1.00 82.94 215 LEU A N 1
ATOM 1657 C CA . LEU A 1 215 ? 4.867 12.332 -29.377 1.00 82.94 215 LEU A CA 1
ATOM 1658 C C . LEU A 1 215 ? 3.531 13.081 -29.339 1.00 82.94 215 LEU A C 1
ATOM 1660 O O . LEU A 1 215 ? 3.179 13.748 -28.363 1.00 82.94 215 LEU A O 1
ATOM 1664 N N . HIS A 1 216 ? 2.730 12.915 -30.383 1.00 86.25 216 HIS A N 1
ATOM 1665 C CA . HIS A 1 216 ? 1.422 13.541 -30.516 1.00 86.25 216 HIS A CA 1
ATOM 1666 C C . HIS A 1 216 ? 0.287 12.528 -30.358 1.00 86.25 216 HIS A C 1
ATOM 1668 O O . HIS A 1 216 ? 0.435 11.327 -30.586 1.00 86.25 216 HIS A O 1
ATOM 1674 N N . ALA A 1 217 ? -0.898 13.018 -29.984 1.00 82.19 217 ALA A N 1
ATOM 1675 C CA . ALA A 1 217 ? -2.099 12.193 -30.035 1.00 82.19 217 ALA A CA 1
ATOM 1676 C C . ALA A 1 217 ? -2.319 11.689 -31.473 1.00 82.19 217 ALA A C 1
ATOM 1678 O O . ALA A 1 217 ? -2.114 12.438 -32.424 1.00 82.19 217 ALA A O 1
ATOM 1679 N N . GLN A 1 218 ? -2.765 10.439 -31.616 1.00 82.56 218 GLN A N 1
ATOM 1680 C CA . GLN A 1 218 ? -2.884 9.692 -32.878 1.00 82.56 218 GLN A CA 1
ATOM 1681 C C . GLN A 1 218 ? -1.574 9.199 -33.496 1.00 82.56 218 GLN A C 1
ATOM 1683 O O . GLN A 1 218 ? -1.645 8.413 -34.445 1.00 82.56 218 GLN A O 1
ATOM 1688 N N . ASP A 1 219 ? -0.400 9.560 -32.960 1.00 82.31 219 ASP A N 1
ATOM 1689 C CA . ASP A 1 219 ? 0.826 8.900 -33.398 1.00 82.31 219 ASP A CA 1
ATOM 1690 C C . ASP A 1 219 ? 0.688 7.395 -33.205 1.00 82.31 219 ASP A C 1
ATOM 1692 O O . ASP A 1 219 ? 0.267 6.904 -32.154 1.00 82.31 219 ASP A O 1
ATOM 1696 N N . LEU A 1 220 ? 1.045 6.663 -34.253 1.00 74.38 220 LEU A N 1
ATOM 1697 C CA . LEU A 1 220 ? 1.135 5.220 -34.207 1.00 74.38 220 LEU A CA 1
ATOM 1698 C C . LEU A 1 220 ? 2.463 4.865 -33.554 1.00 74.38 220 LEU A C 1
ATOM 1700 O O . LEU A 1 220 ? 3.509 4.827 -34.211 1.00 74.38 220 LEU A O 1
ATOM 1704 N N . ALA A 1 221 ? 2.397 4.631 -32.251 1.00 66.25 221 ALA A N 1
ATOM 1705 C CA . ALA A 1 221 ? 3.503 4.144 -31.455 1.00 66.25 221 ALA A CA 1
ATOM 1706 C C . ALA A 1 221 ? 3.486 2.616 -31.427 1.00 66.25 221 ALA A C 1
ATOM 1708 O O . ALA A 1 221 ? 2.429 1.979 -31.390 1.00 66.25 221 ALA A O 1
ATOM 1709 N N . ALA A 1 222 ? 4.675 2.032 -31.470 1.00 58.72 222 ALA A N 1
ATOM 1710 C CA . ALA A 1 222 ? 4.860 0.612 -31.281 1.00 58.72 222 ALA A CA 1
ATOM 1711 C C . ALA A 1 222 ? 4.532 0.279 -29.824 1.00 58.72 222 ALA A C 1
ATOM 1713 O O . ALA A 1 222 ? 5.277 0.633 -28.913 1.00 58.72 222 ALA A O 1
ATOM 1714 N N . THR A 1 223 ? 3.423 -0.415 -29.602 1.00 53.22 223 THR A N 1
ATOM 1715 C CA . THR A 1 223 ? 3.097 -0.972 -28.293 1.00 53.22 223 THR A CA 1
ATOM 1716 C C . THR A 1 223 ? 3.591 -2.403 -28.260 1.00 53.22 223 THR A C 1
ATOM 1718 O O . THR A 1 223 ? 3.064 -3.272 -28.955 1.00 53.22 223 THR A O 1
ATOM 1721 N N . GLY A 1 224 ? 4.638 -2.658 -27.482 1.00 43.75 224 GLY A N 1
ATOM 1722 C CA . GLY A 1 224 ? 5.071 -4.017 -27.209 1.00 43.75 224 GLY A CA 1
ATOM 1723 C C . GLY A 1 224 ? 4.123 -4.661 -26.205 1.00 43.75 224 GLY A C 1
ATOM 1724 O O . GLY A 1 224 ? 4.184 -4.368 -25.021 1.00 43.75 224 GLY A O 1
ATOM 1725 N N . THR A 1 225 ? 3.299 -5.603 -26.642 1.00 35.19 225 THR A N 1
ATOM 1726 C CA . THR A 1 225 ? 3.381 -6.913 -25.988 1.00 35.19 225 THR A CA 1
ATOM 1727 C C . THR A 1 225 ? 4.179 -7.753 -26.979 1.00 35.19 225 THR A C 1
ATOM 1729 O O . THR A 1 225 ? 3.708 -7.969 -28.097 1.00 35.19 225 THR A O 1
ATOM 1732 N N . PRO A 1 226 ? 5.450 -8.074 -26.696 1.00 31.95 226 PRO A N 1
ATOM 1733 C CA . PRO A 1 226 ? 6.306 -8.673 -27.703 1.00 31.95 226 PRO A CA 1
ATOM 1734 C C . PRO A 1 226 ? 5.871 -10.112 -27.837 1.00 31.95 226 PRO A C 1
ATOM 1736 O O . PRO A 1 226 ? 5.827 -10.757 -26.811 1.00 31.95 226 PRO A O 1
ATOM 1739 N N . MET A 1 227 ? 5.577 -10.611 -29.032 1.00 36.09 227 MET A N 1
ATOM 1740 C CA . MET A 1 227 ? 6.353 -11.688 -29.646 1.00 36.09 227 MET A CA 1
ATOM 1741 C C . MET A 1 227 ? 5.715 -12.109 -30.982 1.00 36.09 227 MET A C 1
ATOM 1743 O O . MET A 1 227 ? 4.529 -11.906 -31.256 1.00 36.09 227 MET A O 1
ATOM 1747 N N . GLY A 1 228 ? 6.542 -12.788 -31.772 1.00 26.61 228 GLY A N 1
ATOM 1748 C CA . GLY A 1 228 ? 6.176 -13.193 -33.097 1.00 26.61 228 GLY A CA 1
ATOM 1749 C C . GLY A 1 228 ? 6.994 -14.308 -33.753 1.00 26.61 228 GLY A C 1
ATOM 1750 O O . GLY A 1 228 ? 7.009 -14.261 -34.969 1.00 26.61 228 GLY A O 1
ATOM 1751 N N . ASP A 1 229 ? 7.622 -15.268 -33.049 1.00 33.62 229 ASP A N 1
ATOM 1752 C CA . ASP A 1 229 ? 7.971 -16.613 -33.583 1.00 33.62 229 ASP A CA 1
ATOM 1753 C C . ASP A 1 229 ? 8.494 -17.550 -32.464 1.00 33.62 229 ASP A C 1
ATOM 1755 O O . ASP A 1 229 ? 9.363 -17.160 -31.684 1.00 33.62 229 ASP A O 1
ATOM 1759 N N . PHE A 1 230 ? 7.957 -18.770 -32.349 1.00 38.97 230 PHE A N 1
ATOM 1760 C CA . PHE A 1 230 ? 7.988 -19.581 -31.113 1.00 38.97 230 PHE A CA 1
ATOM 1761 C C . PHE A 1 230 ? 9.110 -20.625 -31.007 1.00 38.97 230 PHE A C 1
ATOM 1763 O O . PHE A 1 230 ? 9.297 -21.222 -29.945 1.00 38.97 230 PHE A O 1
ATOM 1770 N N . THR A 1 231 ? 9.874 -20.870 -32.064 1.00 32.88 231 THR A N 1
ATOM 1771 C CA . THR A 1 231 ? 10.756 -22.049 -32.115 1.00 32.88 231 THR A CA 1
ATOM 1772 C C . THR A 1 231 ? 12.050 -21.868 -31.308 1.00 32.88 231 THR A C 1
ATOM 1774 O O . THR A 1 231 ? 12.555 -22.818 -30.715 1.00 32.88 231 THR A O 1
ATOM 1777 N N . SER A 1 232 ? 12.563 -20.638 -31.200 1.00 34.53 232 SER A N 1
ATOM 1778 C CA . SER A 1 232 ? 13.779 -20.307 -30.433 1.00 34.53 232 SER A CA 1
ATOM 1779 C C . SER A 1 232 ? 13.502 -20.057 -28.944 1.00 34.53 232 SER A C 1
ATOM 1781 O O . SER A 1 232 ? 14.303 -20.422 -28.086 1.00 34.53 232 SER A O 1
ATOM 1783 N N . MET A 1 233 ? 12.335 -19.497 -28.613 1.00 35.12 233 MET A N 1
ATOM 1784 C CA . MET A 1 233 ? 11.878 -19.315 -27.231 1.00 35.12 233 MET A CA 1
ATOM 1785 C C . MET A 1 233 ? 11.431 -20.627 -26.586 1.00 35.12 233 MET A C 1
ATOM 1787 O O . MET A 1 233 ? 11.619 -20.777 -25.386 1.00 35.12 233 MET A O 1
ATOM 1791 N N . GLN A 1 234 ? 10.926 -21.609 -27.345 1.00 34.31 234 GLN A N 1
ATOM 1792 C CA . GLN A 1 234 ? 10.769 -22.966 -26.813 1.00 34.31 234 GLN A CA 1
ATOM 1793 C C . GLN A 1 234 ? 12.118 -23.560 -26.412 1.00 34.31 234 GLN A C 1
ATOM 1795 O O . GLN A 1 234 ? 12.200 -24.119 -25.335 1.00 34.31 234 GLN A O 1
ATOM 1800 N N . GLN A 1 235 ? 13.196 -23.372 -27.176 1.00 35.72 235 GLN A N 1
ATOM 1801 C CA . GLN A 1 235 ? 14.522 -23.862 -26.771 1.00 35.72 235 GLN A CA 1
ATOM 1802 C C . GLN A 1 235 ? 15.062 -23.153 -25.513 1.00 35.72 235 GLN A C 1
ATOM 1804 O O . GLN A 1 235 ? 15.615 -23.809 -24.631 1.00 35.72 235 GLN A O 1
ATOM 1809 N N . ILE A 1 236 ? 14.848 -21.836 -25.385 1.00 39.38 236 ILE A N 1
ATOM 1810 C CA . ILE A 1 236 ? 15.265 -21.053 -24.206 1.00 39.38 236 ILE A CA 1
ATOM 1811 C C . ILE A 1 236 ? 14.408 -21.397 -22.974 1.00 39.38 236 ILE A C 1
ATOM 1813 O O . ILE A 1 236 ? 14.945 -21.639 -21.897 1.00 39.38 236 ILE A O 1
ATOM 1817 N N . LEU A 1 237 ? 13.083 -21.479 -23.122 1.00 36.56 237 LEU A N 1
ATOM 1818 C CA . LEU A 1 237 ? 12.153 -21.807 -22.039 1.00 36.56 237 LEU A CA 1
ATOM 1819 C C . LEU A 1 237 ? 12.153 -23.296 -21.676 1.00 36.56 237 LEU A C 1
ATOM 1821 O O . LEU A 1 237 ? 11.874 -23.604 -20.527 1.00 36.56 237 LEU A O 1
ATOM 1825 N N . GLN A 1 238 ? 12.480 -24.216 -22.590 1.00 36.16 238 GLN A N 1
ATOM 1826 C CA . GLN A 1 238 ? 12.705 -25.636 -22.279 1.00 36.16 238 GLN A CA 1
ATOM 1827 C C . GLN A 1 238 ? 13.958 -25.780 -21.403 1.00 36.16 238 GLN A C 1
ATOM 1829 O O . GLN A 1 238 ? 13.895 -26.414 -20.357 1.00 36.16 238 GLN A O 1
ATOM 1834 N N . GLY A 1 239 ? 15.046 -25.074 -21.743 1.00 37.88 239 GLY A N 1
ATOM 1835 C CA . GLY A 1 239 ? 16.254 -25.024 -20.911 1.00 37.88 239 GLY A CA 1
ATOM 1836 C C . GLY A 1 239 ? 16.056 -24.374 -19.531 1.00 37.88 239 GLY A C 1
ATOM 1837 O O . GLY A 1 239 ? 16.798 -24.686 -18.600 1.00 37.88 239 GLY A O 1
ATOM 1838 N N . ILE A 1 240 ? 15.053 -23.498 -19.380 1.00 35.56 240 ILE A N 1
ATOM 1839 C CA . ILE A 1 240 ? 14.669 -22.868 -18.101 1.00 35.56 240 ILE A CA 1
ATOM 1840 C C . ILE A 1 240 ? 13.625 -23.714 -17.337 1.00 35.56 240 ILE A C 1
ATOM 1842 O O . ILE A 1 240 ? 13.699 -23.805 -16.112 1.00 35.56 240 ILE A O 1
ATOM 1846 N N . ARG A 1 241 ? 12.695 -24.395 -18.028 1.00 33.12 241 ARG A N 1
ATOM 1847 C CA . ARG A 1 241 ? 11.709 -25.339 -17.453 1.00 33.12 241 ARG A CA 1
ATOM 1848 C C . ARG A 1 241 ? 12.370 -26.500 -16.727 1.00 33.12 241 ARG A C 1
ATOM 1850 O O . ARG A 1 241 ? 11.868 -26.910 -15.686 1.00 33.12 241 ARG A O 1
ATOM 1857 N N . ASP A 1 242 ? 13.493 -26.983 -17.245 1.00 36.34 242 ASP A N 1
ATOM 1858 C CA . ASP A 1 242 ? 14.257 -28.064 -16.618 1.00 36.34 242 ASP A CA 1
ATOM 1859 C C . ASP A 1 242 ? 14.977 -27.612 -15.325 1.00 36.34 242 ASP A C 1
ATOM 1861 O O . ASP A 1 242 ? 15.551 -28.442 -14.623 1.00 36.34 242 ASP A O 1
ATOM 1865 N N . ARG A 1 243 ? 14.956 -26.307 -14.983 1.00 35.25 243 ARG A N 1
ATOM 1866 C CA . ARG A 1 243 ? 15.707 -25.723 -13.852 1.00 35.25 243 ARG A CA 1
ATOM 1867 C C . ARG A 1 243 ? 14.878 -24.943 -12.820 1.00 35.25 243 ARG A C 1
ATOM 1869 O O . ARG A 1 243 ? 15.448 -24.560 -11.802 1.00 35.25 243 ARG A O 1
ATOM 1876 N N . VAL A 1 244 ? 13.576 -24.702 -13.023 1.00 29.61 244 VAL A N 1
ATOM 1877 C CA . VAL A 1 244 ? 12.748 -23.895 -12.095 1.00 29.61 244 VAL A CA 1
ATOM 1878 C C . VAL A 1 244 ? 11.364 -24.537 -11.859 1.00 29.61 244 VAL A C 1
ATOM 1880 O O . VAL A 1 244 ? 10.659 -24.809 -12.835 1.00 29.61 244 VAL A O 1
ATOM 1883 N N . PRO A 1 245 ? 10.919 -24.786 -10.604 1.00 29.00 245 PRO A N 1
ATOM 1884 C CA . PRO A 1 245 ? 9.653 -25.475 -10.341 1.00 29.00 245 PRO A CA 1
ATOM 1885 C C . PRO A 1 245 ? 8.403 -24.613 -10.605 1.00 29.00 245 PRO A C 1
ATOM 1887 O O . PRO A 1 245 ? 8.264 -23.517 -10.077 1.00 29.00 245 PRO A O 1
ATOM 1890 N N . LYS A 1 246 ? 7.471 -25.200 -11.371 1.00 29.66 246 LYS A N 1
ATOM 1891 C CA . LYS A 1 246 ? 6.012 -24.956 -11.476 1.00 29.66 246 LYS A CA 1
ATOM 1892 C C . LYS A 1 246 ? 5.522 -23.498 -11.595 1.00 29.66 246 LYS A C 1
ATOM 1894 O O . LYS A 1 246 ? 5.029 -22.896 -10.650 1.00 29.66 246 LYS A O 1
ATOM 1899 N N . PHE A 1 247 ? 5.492 -23.023 -12.840 1.00 31.59 247 PHE A N 1
ATOM 1900 C CA . PHE A 1 247 ? 4.683 -21.886 -13.296 1.00 31.59 247 PHE A CA 1
ATOM 1901 C C . PHE A 1 247 ? 3.167 -22.172 -13.224 1.00 31.59 247 PHE A C 1
ATOM 1903 O O . PHE A 1 247 ? 2.707 -23.226 -13.669 1.00 31.59 247 PHE A O 1
ATOM 1910 N N . SER A 1 248 ? 2.390 -21.193 -12.748 1.00 28.81 248 SER A N 1
ATOM 1911 C CA . SER A 1 248 ? 0.928 -21.132 -12.894 1.00 28.81 248 SER A CA 1
ATOM 1912 C C . SER A 1 248 ? 0.541 -20.948 -14.368 1.00 28.81 248 SER A C 1
ATOM 1914 O O . SER A 1 248 ? 1.081 -20.099 -15.079 1.00 28.81 248 SER A O 1
ATOM 1916 N N . SER A 1 249 ? -0.403 -21.759 -14.841 1.00 26.36 249 SER A N 1
ATOM 1917 C CA . SER A 1 249 ? -0.817 -21.870 -16.244 1.00 26.36 249 SER A CA 1
ATOM 1918 C C . SER A 1 249 ? -1.631 -20.681 -16.780 1.00 26.36 249 SER A C 1
ATOM 1920 O O . SER A 1 249 ? -1.924 -20.651 -17.975 1.00 26.36 249 SER A O 1
ATOM 1922 N N . SER A 1 250 ? -1.954 -19.667 -15.970 1.00 28.56 250 SER A N 1
ATOM 1923 C CA . SER A 1 250 ? -2.833 -18.553 -16.370 1.00 28.56 250 SER A CA 1
ATOM 1924 C C . SER A 1 250 ? -2.150 -17.394 -17.118 1.00 28.56 250 SER A C 1
ATOM 1926 O O . SER A 1 250 ? -2.840 -16.499 -17.598 1.00 28.56 250 SER A O 1
ATOM 1928 N N . LEU A 1 251 ? -0.822 -17.423 -17.290 1.00 30.30 251 LEU A N 1
ATOM 1929 C CA . LEU A 1 251 ? -0.046 -16.414 -18.041 1.00 30.30 251 LEU A CA 1
ATOM 1930 C C . LEU A 1 251 ? 0.490 -16.921 -19.395 1.00 30.30 251 LEU A C 1
ATOM 1932 O O . LEU A 1 251 ? 1.288 -16.253 -20.045 1.00 30.30 251 LEU A O 1
ATOM 1936 N N . THR A 1 252 ? 0.069 -18.107 -19.841 1.00 27.19 252 THR A N 1
ATOM 1937 C CA . THR A 1 252 ? 0.731 -18.844 -20.935 1.00 27.19 252 THR A CA 1
ATOM 1938 C C . THR A 1 252 ? 0.112 -18.658 -22.320 1.00 27.19 252 THR A C 1
ATOM 1940 O O . THR A 1 252 ? 0.128 -19.587 -23.128 1.00 27.19 252 THR A O 1
ATOM 1943 N N . HIS A 1 253 ? -0.453 -17.492 -22.637 1.00 27.50 253 HIS A N 1
ATOM 1944 C CA . HIS A 1 253 ? -1.078 -17.281 -23.947 1.00 27.50 253 HIS A CA 1
ATOM 1945 C C . HIS A 1 253 ? -0.452 -16.162 -24.768 1.00 27.50 253 HIS A C 1
ATOM 1947 O O . HIS A 1 253 ? -0.179 -15.069 -24.276 1.00 27.50 253 HIS A O 1
ATOM 1953 N N . ASN A 1 254 ? -0.387 -16.483 -26.065 1.00 33.19 254 ASN A N 1
ATOM 1954 C CA . ASN A 1 254 ? 0.065 -15.711 -27.223 1.00 33.19 254 ASN A CA 1
ATOM 1955 C C . ASN A 1 254 ? 1.557 -15.776 -27.412 1.00 33.19 254 ASN A C 1
ATOM 1957 O O . ASN A 1 254 ? 2.211 -15.865 -26.382 1.00 33.19 254 ASN A O 1
ATOM 1961 N N . PHE A 1 255 ? 2.011 -15.797 -28.694 1.00 32.16 255 PHE A N 1
ATOM 1962 C CA . PHE A 1 255 ? 3.295 -15.266 -29.198 1.00 32.16 255 PHE A CA 1
ATOM 1963 C C . PHE A 1 255 ? 4.043 -15.912 -30.413 1.00 32.16 255 PHE A C 1
ATOM 1965 O O . PHE A 1 255 ? 5.223 -16.248 -30.335 1.00 32.16 255 PHE A O 1
ATOM 1972 N N . ALA A 1 256 ? 3.409 -15.979 -31.597 1.00 26.08 256 ALA A N 1
ATOM 1973 C CA . ALA A 1 256 ? 4.118 -16.018 -32.893 1.00 26.08 256 ALA A CA 1
ATOM 1974 C C . ALA A 1 256 ? 3.341 -15.280 -34.006 1.00 26.08 256 ALA A C 1
ATOM 1976 O O . ALA A 1 256 ? 2.123 -15.410 -34.082 1.00 26.08 256 ALA A O 1
ATOM 1977 N N . GLY A 1 257 ? 4.043 -14.523 -34.862 1.00 30.72 257 GLY A N 1
ATOM 1978 C CA . GLY A 1 257 ? 3.514 -13.596 -35.864 1.00 30.72 257 GLY A CA 1
ATOM 1979 C C . GLY A 1 257 ? 4.187 -12.212 -35.852 1.00 30.72 257 GLY A C 1
ATOM 1980 O O . GLY A 1 257 ? 3.928 -11.387 -34.981 1.00 30.72 257 GLY A O 1
ATOM 1981 N N . GLN A 1 258 ? 5.022 -11.928 -36.855 1.00 36.44 258 GLN A N 1
ATOM 1982 C CA . GLN A 1 258 ? 5.538 -10.592 -37.183 1.00 36.44 258 GLN A CA 1
ATOM 1983 C C . GLN A 1 258 ? 4.399 -9.569 -37.336 1.00 36.44 258 GLN A C 1
ATOM 1985 O O . GLN A 1 258 ? 3.798 -9.454 -38.403 1.00 36.44 258 GLN A O 1
ATOM 1990 N N . LYS A 1 259 ? 4.116 -8.786 -36.295 1.00 37.53 259 LYS A N 1
ATOM 1991 C CA . LYS A 1 259 ? 3.446 -7.487 -36.423 1.00 37.53 259 LYS A CA 1
ATOM 1992 C C . LYS A 1 259 ? 3.704 -6.678 -35.161 1.00 37.53 259 LYS A C 1
ATOM 1994 O O . LYS A 1 259 ? 3.203 -7.000 -34.093 1.00 37.53 259 LYS A O 1
ATOM 1999 N N . THR A 1 260 ? 4.487 -5.612 -35.289 1.00 43.06 260 THR A N 1
ATOM 2000 C CA . THR A 1 260 ? 4.459 -4.514 -34.321 1.00 43.06 260 THR A CA 1
ATOM 2001 C C . THR A 1 260 ? 3.009 -4.034 -34.212 1.00 43.06 260 THR A C 1
ATOM 2003 O O . THR A 1 260 ? 2.439 -3.636 -35.231 1.00 43.06 260 THR A O 1
ATOM 2006 N N . ASP A 1 261 ? 2.401 -4.118 -33.023 1.00 51.78 261 ASP A N 1
ATOM 2007 C CA . ASP A 1 261 ? 1.077 -3.539 -32.790 1.00 51.78 261 ASP A CA 1
ATOM 2008 C C . ASP A 1 261 ? 1.251 -2.021 -32.714 1.00 51.78 261 ASP A C 1
ATOM 2010 O O . ASP A 1 261 ? 1.933 -1.486 -31.838 1.00 51.78 261 ASP A O 1
ATOM 2014 N N . TRP A 1 262 ? 0.730 -1.343 -33.729 1.00 64.38 262 TRP A N 1
ATOM 2015 C CA . TRP A 1 262 ? 0.828 0.098 -33.875 1.00 64.38 262 TRP A CA 1
ATOM 2016 C C . TRP A 1 262 ? -0.447 0.690 -33.317 1.00 64.38 262 TRP A C 1
ATOM 2018 O O . TRP A 1 262 ? -1.484 0.652 -33.984 1.00 64.38 262 TRP A O 1
ATOM 2028 N N . ARG A 1 263 ? -0.378 1.238 -32.106 1.00 72.06 263 ARG A N 1
ATOM 2029 C CA . ARG A 1 263 ? -1.559 1.815 -31.473 1.00 72.06 263 ARG A CA 1
ATOM 2030 C C . ARG A 1 263 ? -1.514 3.331 -31.503 1.00 72.06 263 ARG A C 1
ATOM 2032 O O . ARG A 1 263 ? -0.463 3.912 -31.225 1.00 72.06 263 ARG A O 1
ATOM 2039 N N . PRO A 1 264 ? -2.659 3.971 -31.791 1.00 83.00 264 PRO A N 1
ATOM 2040 C CA . PRO A 1 264 ? -2.796 5.401 -31.620 1.00 83.00 264 PRO A CA 1
ATOM 2041 C C . PRO A 1 264 ? -2.549 5.767 -30.163 1.00 83.00 264 PRO A C 1
ATOM 2043 O O . PRO A 1 264 ? -3.173 5.216 -29.247 1.00 83.00 264 PRO A O 1
ATOM 2046 N N . VAL A 1 265 ? -1.662 6.725 -29.956 1.00 81.62 265 VAL A N 1
ATOM 2047 C CA . VAL A 1 265 ? -1.482 7.368 -28.662 1.00 81.62 265 VAL A CA 1
ATOM 2048 C C . VAL A 1 265 ? -2.728 8.204 -28.366 1.00 81.62 265 VAL A C 1
ATOM 2050 O O . VAL A 1 265 ? -3.123 9.062 -29.154 1.00 81.62 265 VAL A O 1
ATOM 2053 N N . THR A 1 266 ? -3.387 7.947 -27.239 1.00 81.44 266 THR A N 1
ATOM 2054 C CA . THR A 1 266 ? -4.632 8.634 -26.849 1.00 81.44 266 THR A CA 1
ATOM 2055 C C . THR A 1 266 ? -4.387 9.799 -25.911 1.00 81.44 266 THR A C 1
ATOM 2057 O O . THR A 1 266 ? -5.210 10.711 -25.820 1.00 81.44 266 THR A O 1
ATOM 2060 N N . LYS A 1 267 ? -3.269 9.774 -25.184 1.00 75.56 267 LYS A N 1
ATOM 2061 C CA . LYS A 1 267 ? -2.961 10.784 -24.184 1.00 75.56 267 LYS A CA 1
ATOM 2062 C C . LYS A 1 267 ? -1.459 10.856 -23.976 1.00 75.56 267 LYS A C 1
ATOM 2064 O O . LYS A 1 267 ? -0.840 9.835 -23.708 1.00 75.56 267 LYS A O 1
ATOM 2069 N N . VAL A 1 268 ? -0.937 12.071 -24.075 1.00 70.50 268 VAL A N 1
ATOM 2070 C CA . VAL A 1 268 ? 0.412 12.472 -23.676 1.00 70.50 268 VAL A CA 1
ATOM 2071 C C . VAL A 1 268 ? 0.203 13.724 -22.844 1.00 70.50 268 VAL A C 1
ATOM 2073 O O . VAL A 1 268 ? -0.142 14.772 -23.388 1.00 70.50 268 VAL A O 1
ATOM 2076 N N . LYS A 1 269 ? 0.241 13.610 -21.513 1.00 72.44 269 LYS A N 1
ATOM 2077 C CA . LYS A 1 269 ? 0.083 14.786 -20.642 1.00 72.44 269 LYS A CA 1
ATOM 2078 C C . LYS A 1 269 ? 1.398 15.111 -19.953 1.00 72.44 269 LYS A C 1
ATOM 2080 O O . LYS A 1 269 ? 1.851 14.263 -19.18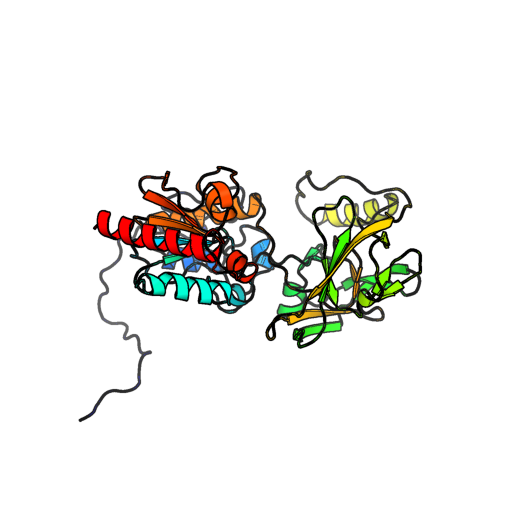2 1.00 72.44 269 LYS A O 1
ATOM 2085 N N . PRO A 1 270 ? 1.960 16.314 -20.176 1.00 75.31 270 PRO A N 1
ATOM 2086 C CA . PRO A 1 270 ? 3.067 16.781 -19.370 1.00 75.31 270 PRO A CA 1
ATOM 2087 C C . PRO A 1 270 ? 2.577 16.990 -17.937 1.00 75.31 270 PRO A C 1
ATOM 2089 O O . PRO A 1 270 ? 1.493 17.523 -17.680 1.00 75.31 270 PRO A O 1
ATOM 2092 N N . SER A 1 271 ? 3.389 16.542 -17.001 1.00 68.94 271 SER A N 1
ATOM 2093 C CA . SER A 1 271 ? 3.208 16.695 -15.571 1.00 68.94 271 SER A CA 1
ATOM 2094 C C . SER A 1 271 ? 4.564 17.003 -14.964 1.00 68.94 271 SER A C 1
ATOM 2096 O O . SER A 1 271 ? 5.589 16.486 -15.408 1.00 68.94 271 SER A O 1
ATOM 2098 N N . GLN A 1 272 ? 4.573 17.881 -13.971 1.00 66.12 272 GLN A N 1
ATOM 2099 C CA . GLN A 1 272 ? 5.774 18.093 -13.184 1.00 66.12 272 GLN A CA 1
ATOM 2100 C C . GLN A 1 272 ? 5.841 16.983 -12.131 1.00 66.12 272 GLN A C 1
ATOM 2102 O O . GLN A 1 272 ? 4.843 16.776 -11.426 1.00 66.12 272 GLN A O 1
ATOM 2107 N N . PRO A 1 273 ? 6.957 16.237 -12.048 1.00 60.41 273 PRO A N 1
ATOM 2108 C CA . PRO A 1 273 ? 7.184 15.318 -10.952 1.00 60.41 273 PRO A CA 1
ATOM 2109 C C . PRO A 1 273 ? 7.202 16.107 -9.649 1.00 60.41 273 PRO A C 1
ATOM 2111 O O . PRO A 1 273 ? 7.386 17.325 -9.611 1.00 60.41 273 PRO A O 1
ATOM 2114 N N . GLU A 1 274 ? 6.985 15.408 -8.549 1.00 55.84 274 GLU A N 1
ATOM 2115 C CA . GLU A 1 274 ? 7.108 16.051 -7.252 1.00 55.84 274 GLU A CA 1
ATOM 2116 C C . GLU A 1 274 ? 8.585 16.316 -6.987 1.00 55.84 274 GLU A C 1
ATOM 2118 O O . GLU A 1 274 ? 9.440 15.531 -7.392 1.00 55.84 274 GLU A O 1
ATOM 2123 N N . SER A 1 275 ? 8.894 17.407 -6.286 1.00 49.75 275 SER A N 1
ATOM 2124 C CA . SER A 1 275 ? 10.275 17.850 -6.048 1.00 49.75 275 SER A CA 1
ATOM 2125 C C . SER A 1 275 ? 11.162 16.813 -5.340 1.00 49.75 275 SER A C 1
ATOM 2127 O O . SER A 1 275 ? 12.374 16.988 -5.301 1.00 49.75 275 SER A O 1
ATOM 2129 N N . SER A 1 276 ? 10.572 15.751 -4.780 1.00 55.19 276 SER A N 1
ATOM 2130 C CA . SER A 1 276 ? 11.248 14.630 -4.120 1.00 55.19 276 SER A CA 1
ATOM 2131 C C . SER A 1 276 ? 11.095 13.285 -4.850 1.00 55.19 276 SER A C 1
ATOM 2133 O O . SER A 1 276 ? 11.437 12.256 -4.278 1.00 55.19 276 SER A O 1
ATOM 2135 N N . SER A 1 277 ? 10.527 13.240 -6.061 1.00 58.19 277 SER A N 1
ATOM 2136 C CA . SER A 1 277 ? 10.396 11.986 -6.816 1.00 58.19 277 SER A CA 1
ATOM 2137 C C . SER A 1 277 ? 11.727 11.579 -7.443 1.00 58.19 277 SER A C 1
ATOM 2139 O O . SER A 1 277 ? 12.428 12.409 -8.021 1.00 58.19 277 SER A O 1
ATOM 2141 N N . SER A 1 278 ? 12.032 10.289 -7.403 1.00 62.88 278 SER A N 1
ATOM 2142 C CA . SER A 1 278 ? 13.207 9.687 -8.026 1.00 62.88 278 SER A CA 1
ATOM 2143 C C . SER A 1 278 ? 12.819 8.545 -8.966 1.00 62.88 278 SER A C 1
ATOM 2145 O O . SER A 1 278 ? 11.703 8.017 -8.934 1.00 62.88 278 SER A O 1
ATOM 2147 N N . VAL A 1 279 ? 13.737 8.188 -9.859 1.00 68.81 279 VAL A N 1
ATOM 2148 C CA . VAL A 1 279 ? 13.655 6.993 -10.703 1.00 68.81 279 VAL A CA 1
ATOM 2149 C C . VAL A 1 279 ? 14.843 6.095 -10.421 1.00 68.81 279 VAL A C 1
ATOM 2151 O O . VAL A 1 279 ? 15.956 6.573 -10.206 1.00 68.81 279 VAL A O 1
ATOM 2154 N N . TYR A 1 280 ? 14.608 4.788 -10.465 1.00 72.12 280 TYR A N 1
ATOM 2155 C CA . TYR A 1 280 ? 15.692 3.821 -10.435 1.00 72.12 280 TYR A CA 1
ATOM 2156 C C . TYR A 1 280 ? 16.270 3.685 -11.828 1.00 72.12 280 TYR A C 1
ATOM 2158 O O . TYR A 1 280 ? 15.521 3.502 -12.789 1.00 72.12 280 TYR A O 1
ATOM 2166 N N . CYS A 1 281 ? 17.588 3.784 -11.917 1.00 71.38 281 CYS A N 1
ATOM 2167 C CA . CYS A 1 281 ? 18.342 3.717 -13.147 1.00 71.38 281 CYS A CA 1
ATOM 2168 C C . CYS A 1 281 ? 19.333 2.561 -13.107 1.00 71.38 281 CYS A C 1
ATOM 2170 O O . CYS A 1 281 ? 20.038 2.362 -12.114 1.00 71.38 281 CYS A O 1
ATOM 2172 N N . ILE A 1 282 ? 19.384 1.818 -14.206 1.00 77.00 282 ILE A N 1
ATOM 2173 C CA . ILE A 1 282 ? 20.380 0.788 -14.450 1.00 77.00 282 ILE A CA 1
ATOM 2174 C C . ILE A 1 282 ? 21.115 1.121 -15.744 1.00 77.00 282 ILE A C 1
ATOM 2176 O O . ILE A 1 282 ? 20.488 1.320 -16.786 1.00 77.00 282 ILE A O 1
ATOM 2180 N N . ASP A 1 283 ? 22.441 1.188 -15.681 1.00 78.94 283 ASP A N 1
ATOM 2181 C CA . ASP A 1 283 ? 23.247 1.306 -16.892 1.00 78.94 283 ASP A CA 1
ATOM 2182 C C . ASP A 1 283 ? 23.404 -0.078 -17.499 1.00 78.94 283 ASP A C 1
ATOM 2184 O O . ASP A 1 283 ? 23.698 -1.049 -16.802 1.00 78.94 283 ASP A O 1
ATOM 2188 N N . VAL A 1 284 ? 23.211 -0.169 -18.808 1.00 76.50 284 VAL A N 1
ATOM 2189 C CA . VAL A 1 284 ? 23.307 -1.426 -19.547 1.00 76.50 284 VAL A CA 1
ATOM 2190 C C . VAL A 1 284 ? 24.374 -1.267 -20.611 1.00 76.50 284 VAL A C 1
ATOM 2192 O O . VAL A 1 284 ? 24.289 -0.354 -21.441 1.00 76.50 284 VAL A O 1
ATOM 2195 N N . ALA A 1 285 ? 25.368 -2.156 -20.594 1.00 80.88 285 ALA A N 1
ATOM 2196 C CA . ALA A 1 285 ? 26.527 -2.048 -21.470 1.00 80.88 285 ALA A CA 1
ATOM 2197 C C . ALA A 1 285 ? 26.120 -1.850 -22.939 1.00 80.88 285 ALA A C 1
ATOM 2199 O O . ALA A 1 285 ? 25.246 -2.549 -23.465 1.00 80.88 285 ALA A O 1
ATOM 2200 N N . GLU A 1 286 ? 26.773 -0.877 -23.580 1.00 72.44 286 GLU A N 1
ATOM 2201 C CA . GLU A 1 286 ? 26.669 -0.512 -25.004 1.00 72.44 286 GLU A CA 1
ATOM 2202 C C . GLU A 1 286 ? 25.303 -0.015 -25.500 1.00 72.44 286 GLU A C 1
ATOM 2204 O O . GLU A 1 286 ? 25.214 0.519 -26.602 1.00 72.44 286 GLU A O 1
ATOM 2209 N N . THR A 1 287 ? 24.235 -0.189 -24.728 1.00 60.50 287 THR A N 1
ATOM 2210 C CA . THR A 1 287 ? 22.863 -0.070 -25.239 1.00 60.50 287 THR A CA 1
ATOM 2211 C C . THR A 1 287 ? 22.006 0.896 -24.437 1.00 60.50 287 THR A C 1
ATOM 2213 O O . THR A 1 287 ? 21.059 1.453 -24.998 1.00 60.50 287 THR A O 1
ATOM 2216 N N . ALA A 1 288 ? 22.338 1.135 -23.160 1.00 65.31 288 ALA A N 1
ATOM 2217 C CA . ALA A 1 288 ? 21.621 2.071 -22.291 1.00 65.31 288 ALA A CA 1
ATOM 2218 C C . ALA A 1 288 ? 20.093 1.826 -22.277 1.00 65.31 288 ALA A C 1
ATOM 2220 O O . ALA A 1 288 ? 19.283 2.754 -22.197 1.00 65.31 288 ALA A O 1
ATOM 2221 N N . ASN A 1 289 ? 19.680 0.564 -22.449 1.00 58.94 289 ASN A N 1
ATOM 2222 C CA . ASN A 1 289 ? 18.281 0.161 -22.454 1.00 58.94 289 ASN A CA 1
ATOM 2223 C C . ASN A 1 289 ? 18.091 -1.275 -21.959 1.00 58.94 289 ASN A C 1
ATOM 2225 O O . ASN A 1 289 ? 19.023 -2.076 -21.964 1.00 58.94 289 ASN A O 1
ATOM 2229 N N . PHE A 1 290 ? 16.877 -1.584 -21.511 1.00 67.50 290 PHE A N 1
ATOM 2230 C CA . PHE A 1 290 ? 16.469 -2.910 -21.058 1.00 67.50 290 PHE A CA 1
ATOM 2231 C C . PHE A 1 290 ? 14.991 -3.171 -21.361 1.00 67.50 290 PHE A C 1
ATOM 2233 O O . PHE A 1 290 ? 14.179 -2.255 -21.498 1.00 67.50 290 PHE A O 1
ATOM 2240 N N . VAL A 1 291 ? 14.617 -4.442 -21.454 1.00 59.16 291 VAL A N 1
ATOM 2241 C CA . VAL A 1 291 ? 13.263 -4.888 -21.784 1.00 59.16 291 VAL A CA 1
ATOM 2242 C C . VAL A 1 291 ? 12.438 -5.086 -20.515 1.00 59.16 291 VAL A C 1
ATOM 2244 O O . VAL A 1 291 ? 12.837 -5.776 -19.574 1.00 59.16 291 VAL A O 1
ATOM 2247 N N . THR A 1 292 ? 11.235 -4.521 -20.535 1.00 55.50 292 THR A N 1
ATOM 2248 C CA . THR A 1 292 ? 10.176 -4.720 -19.538 1.00 55.50 292 THR A CA 1
ATOM 2249 C C . THR A 1 292 ? 8.941 -5.335 -20.206 1.00 55.50 292 THR A C 1
ATOM 2251 O O . THR A 1 292 ? 8.825 -5.276 -21.434 1.00 55.50 292 THR A O 1
ATOM 2254 N N . PRO A 1 293 ? 7.958 -5.854 -19.445 1.00 48.50 293 PRO A N 1
ATOM 2255 C CA . PRO A 1 293 ? 6.688 -6.312 -20.016 1.00 48.50 293 PRO A CA 1
ATOM 2256 C C . PRO A 1 293 ? 5.938 -5.251 -20.842 1.00 48.50 293 PRO A C 1
ATOM 2258 O O . PRO A 1 293 ? 5.148 -5.606 -21.709 1.00 48.50 293 PRO A O 1
ATOM 2261 N N . ALA A 1 294 ? 6.198 -3.961 -20.593 1.00 43.28 294 ALA A N 1
ATOM 2262 C CA . ALA A 1 294 ? 5.583 -2.838 -21.305 1.00 43.28 294 ALA A CA 1
ATOM 2263 C C . ALA A 1 294 ? 6.402 -2.340 -22.515 1.00 43.28 294 ALA A C 1
ATOM 2265 O O . ALA A 1 294 ? 5.982 -1.398 -23.184 1.00 43.28 294 ALA A O 1
ATOM 2266 N N . GLY A 1 295 ? 7.571 -2.932 -22.787 1.00 50.72 295 GLY A N 1
ATOM 2267 C CA . GLY A 1 295 ? 8.466 -2.527 -23.874 1.00 50.72 295 GLY A CA 1
ATOM 2268 C C . GLY A 1 295 ? 9.897 -2.223 -23.428 1.00 50.72 295 GLY A C 1
ATOM 2269 O O . GLY A 1 295 ? 10.284 -2.486 -22.285 1.00 50.72 295 GLY A O 1
ATOM 2270 N N . VAL A 1 296 ? 10.687 -1.690 -24.365 1.00 47.28 296 VAL A N 1
ATOM 2271 C CA . VAL A 1 296 ? 12.084 -1.281 -24.152 1.00 47.28 296 VAL A CA 1
ATOM 2272 C C . VAL A 1 296 ? 12.111 0.039 -23.388 1.00 47.28 296 VAL A C 1
ATOM 2274 O O . VAL A 1 296 ? 11.420 0.985 -23.753 1.00 47.28 296 VAL A O 1
ATOM 2277 N N . VAL A 1 297 ? 12.905 0.090 -22.326 1.00 55.16 297 VAL A N 1
ATOM 2278 C CA . VAL A 1 297 ? 13.076 1.252 -21.459 1.00 55.16 297 VAL A CA 1
ATOM 2279 C C . VAL A 1 297 ? 14.527 1.692 -21.511 1.00 55.16 297 VAL A C 1
ATOM 2281 O O . VAL A 1 297 ? 15.423 0.869 -21.356 1.00 55.16 297 VAL A O 1
ATOM 2284 N N . HIS A 1 298 ? 14.760 2.989 -21.693 1.00 53.12 298 HIS A N 1
ATOM 2285 C CA . HIS A 1 298 ? 16.095 3.565 -21.603 1.00 53.12 298 HIS A CA 1
ATOM 2286 C C . HIS A 1 298 ? 16.413 3.973 -20.175 1.00 53.12 298 HIS A C 1
ATOM 2288 O O . HIS A 1 298 ? 15.739 4.847 -19.632 1.00 53.12 298 HIS A O 1
ATOM 2294 N N . ASN A 1 299 ? 17.455 3.352 -19.623 1.00 55.25 299 ASN A N 1
ATOM 2295 C CA . ASN A 1 299 ? 18.131 3.631 -18.354 1.00 55.25 299 ASN A CA 1
ATOM 2296 C C . ASN A 1 299 ? 17.286 3.645 -17.079 1.00 55.25 299 ASN A C 1
ATOM 2298 O O . ASN A 1 299 ? 17.671 2.986 -16.126 1.00 55.25 299 ASN A O 1
ATOM 2302 N N . CYS A 1 300 ? 16.159 4.348 -17.020 1.00 58.44 300 CYS A N 1
ATOM 2303 C CA . CYS A 1 300 ? 15.471 4.649 -15.775 1.00 58.44 300 CYS A CA 1
ATOM 2304 C C . CYS A 1 300 ? 13.977 4.340 -15.826 1.00 58.44 300 CYS A C 1
ATOM 2306 O O . CYS A 1 300 ? 13.311 4.541 -16.844 1.00 58.44 300 CYS A O 1
ATOM 2308 N N . ARG A 1 301 ? 13.412 3.921 -14.691 1.00 57.19 301 ARG A N 1
ATOM 2309 C CA . ARG A 1 301 ? 11.960 3.814 -14.525 1.00 57.19 301 ARG A CA 1
ATOM 2310 C C . ARG A 1 301 ? 11.537 4.083 -13.081 1.00 57.19 301 ARG A C 1
ATOM 2312 O O . ARG A 1 301 ? 12.247 3.683 -12.157 1.00 57.19 301 ARG A O 1
ATOM 2319 N N . PRO A 1 302 ? 10.382 4.737 -12.853 1.00 56.28 302 PRO A N 1
ATOM 2320 C CA . PRO A 1 302 ? 9.886 4.919 -11.501 1.00 56.28 302 PRO A CA 1
ATOM 2321 C C . PRO A 1 302 ? 9.562 3.569 -10.841 1.00 56.28 302 PRO A C 1
ATOM 2323 O O . PRO A 1 302 ? 9.037 2.661 -11.506 1.00 56.28 302 PRO A O 1
ATOM 2326 N N . PRO A 1 303 ? 9.812 3.439 -9.530 1.00 53.31 303 PRO A N 1
ATOM 2327 C CA . PRO A 1 303 ? 9.188 2.406 -8.720 1.00 53.31 303 PRO A CA 1
ATOM 2328 C C . PRO A 1 303 ? 7.697 2.738 -8.605 1.00 53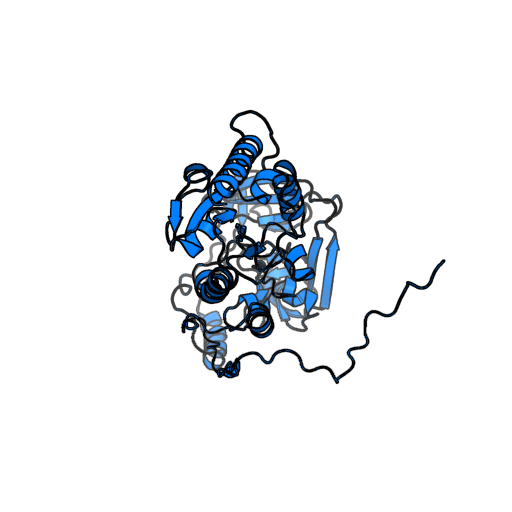.31 303 PRO A C 1
ATOM 2330 O O . PRO A 1 303 ? 7.268 3.478 -7.727 1.00 53.31 303 PRO A O 1
ATOM 2333 N N . GLN A 1 304 ? 6.886 2.282 -9.559 1.00 57.69 304 GLN A N 1
ATOM 2334 C CA . GLN A 1 304 ? 5.441 2.462 -9.450 1.00 57.69 304 GLN A CA 1
ATOM 2335 C C . GLN A 1 304 ? 4.893 1.473 -8.425 1.00 57.69 304 GLN A C 1
ATOM 2337 O O . GLN A 1 304 ? 5.232 0.290 -8.468 1.00 57.69 304 GLN A O 1
ATOM 2342 N N . ASN A 1 305 ? 4.062 1.984 -7.514 1.00 64.56 305 ASN A N 1
ATOM 2343 C CA . ASN A 1 305 ? 3.280 1.164 -6.601 1.00 64.56 305 ASN A CA 1
ATOM 2344 C C . ASN A 1 305 ? 2.052 0.685 -7.350 1.00 64.56 305 ASN A C 1
ATOM 2346 O O . ASN A 1 305 ? 1.174 1.489 -7.689 1.00 64.56 305 ASN A O 1
ATOM 2350 N N . ARG A 1 306 ? 1.988 -0.617 -7.583 1.00 73.06 306 ARG A N 1
ATOM 2351 C CA . ARG A 1 306 ? 0.805 -1.212 -8.182 1.00 73.06 306 ARG A CA 1
ATOM 2352 C C . ARG A 1 306 ? -0.219 -1.613 -7.166 1.00 73.06 306 ARG A C 1
ATOM 2354 O O . ARG A 1 306 ? 0.113 -1.910 -6.019 1.00 73.06 306 ARG A O 1
ATOM 2361 N N . THR A 1 307 ? -1.451 -1.749 -7.630 1.00 74.94 307 THR A N 1
ATOM 2362 C CA . THR A 1 307 ? -2.449 -2.441 -6.830 1.00 74.94 307 THR A CA 1
ATOM 2363 C C . THR A 1 307 ? -2.012 -3.899 -6.629 1.00 74.94 307 THR A C 1
ATOM 2365 O O . THR A 1 307 ? -1.661 -4.571 -7.608 1.00 74.94 307 THR A O 1
ATOM 2368 N N . PRO A 1 308 ? -2.010 -4.402 -5.382 1.00 78.50 308 PRO A N 1
ATOM 2369 C CA . PRO A 1 308 ? -1.710 -5.798 -5.108 1.00 78.50 308 PRO A CA 1
ATOM 2370 C C . PRO A 1 308 ? -2.665 -6.733 -5.857 1.00 78.50 308 PRO A C 1
ATOM 2372 O O . PRO A 1 308 ? -3.872 -6.467 -5.945 1.00 78.50 308 PRO A O 1
ATOM 2375 N N . VAL A 1 309 ? -2.143 -7.844 -6.377 1.00 80.31 309 VAL A N 1
ATOM 2376 C CA . VAL A 1 309 ? -2.980 -8.888 -6.984 1.00 80.31 309 VAL A CA 1
ATOM 2377 C C . VAL A 1 309 ? -3.669 -9.719 -5.899 1.00 80.31 309 VAL A C 1
ATOM 2379 O O . VAL A 1 309 ? -3.360 -9.619 -4.710 1.00 80.31 309 VAL A O 1
ATOM 2382 N N . SER A 1 310 ? -4.661 -10.522 -6.286 1.00 81.81 310 SER A N 1
ATOM 2383 C CA . SER A 1 310 ? -5.500 -11.226 -5.304 1.00 81.81 310 SER A CA 1
ATOM 2384 C C . SER A 1 310 ? -4.707 -12.274 -4.519 1.00 81.81 310 SER A C 1
ATOM 2386 O O . SER A 1 310 ? -4.983 -12.481 -3.342 1.00 81.81 310 SER A O 1
ATOM 2388 N N . GLU A 1 311 ? -3.704 -12.880 -5.149 1.00 82.88 311 GLU A N 1
ATOM 2389 C CA . GLU A 1 311 ? -2.790 -13.864 -4.573 1.00 82.88 311 GLU A CA 1
ATOM 2390 C C . GLU A 1 311 ? -1.919 -13.236 -3.476 1.00 82.88 311 GLU A C 1
ATOM 2392 O O . GLU A 1 311 ? -1.771 -13.807 -2.400 1.00 82.88 311 GLU A O 1
ATOM 2397 N N . GLU A 1 312 ? -1.417 -12.019 -3.694 1.00 85.00 312 GLU A N 1
ATOM 2398 C CA . GLU A 1 312 ? -0.630 -11.275 -2.701 1.00 85.00 312 GLU A CA 1
ATOM 2399 C C . GLU A 1 312 ? -1.483 -10.858 -1.509 1.00 85.00 312 GLU A C 1
ATOM 2401 O O . GLU A 1 312 ? -1.066 -10.991 -0.357 1.00 85.00 312 GLU A O 1
ATOM 2406 N N . ILE A 1 313 ? -2.708 -10.395 -1.779 1.00 88.50 313 ILE A N 1
ATOM 2407 C CA . ILE A 1 313 ? -3.677 -10.086 -0.727 1.00 88.50 313 ILE A CA 1
ATOM 2408 C C . ILE A 1 313 ? -3.987 -11.349 0.074 1.00 88.50 313 ILE A C 1
ATOM 2410 O O . ILE A 1 313 ? -3.971 -11.298 1.298 1.00 88.50 313 ILE A O 1
ATOM 2414 N N . ALA A 1 314 ? -4.245 -12.481 -0.584 1.00 88.69 314 ALA A N 1
ATOM 2415 C CA . ALA A 1 314 ? -4.538 -13.744 0.087 1.00 88.69 314 ALA A CA 1
ATOM 2416 C C . ALA A 1 314 ? -3.358 -14.229 0.942 1.00 88.69 314 ALA A C 1
ATOM 2418 O O . ALA A 1 314 ? -3.565 -14.644 2.080 1.00 88.69 314 ALA A O 1
ATOM 2419 N N . ALA A 1 315 ? -2.127 -14.106 0.438 1.00 89.25 315 ALA A N 1
ATOM 2420 C CA . ALA A 1 315 ? -0.915 -14.484 1.158 1.00 89.25 315 ALA A CA 1
ATOM 2421 C C . ALA A 1 315 ? -0.680 -13.631 2.415 1.00 89.25 315 ALA A C 1
ATOM 2423 O O . ALA A 1 315 ? -0.178 -14.142 3.419 1.00 89.25 315 ALA A O 1
ATOM 2424 N N . CYS A 1 316 ? -1.037 -12.342 2.356 1.00 92.38 316 CYS A N 1
ATOM 2425 C CA . CYS A 1 316 ? -0.754 -11.362 3.404 1.00 92.38 316 CYS A CA 1
ATOM 2426 C C . CYS A 1 316 ? -1.918 -11.143 4.388 1.00 92.38 316 CYS A C 1
ATOM 2428 O O . CYS A 1 316 ? -1.695 -10.777 5.544 1.00 92.38 316 CYS A O 1
ATOM 2430 N N . LYS A 1 317 ? -3.161 -11.416 3.966 1.00 93.62 317 LYS A N 1
ATOM 2431 C CA . LYS A 1 317 ? -4.385 -11.252 4.767 1.00 93.62 317 LYS A CA 1
ATOM 2432 C C . LYS A 1 317 ? -4.315 -11.913 6.152 1.00 93.62 317 LYS A C 1
ATOM 2434 O O . LYS A 1 317 ? -4.768 -11.261 7.091 1.00 93.62 317 LYS A O 1
ATOM 2439 N N . PRO A 1 318 ? -3.746 -13.123 6.340 1.00 93.56 318 PRO A N 1
ATOM 2440 C CA . PRO A 1 318 ? -3.668 -13.735 7.666 1.00 93.56 318 PRO A CA 1
ATOM 2441 C C .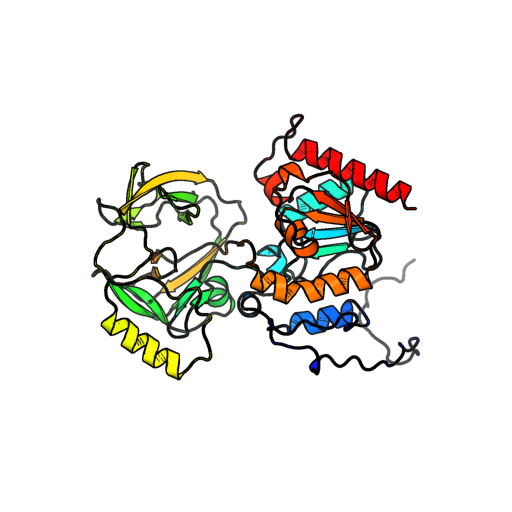 PRO A 1 318 ? -2.923 -12.882 8.702 1.00 93.56 318 PRO A C 1
ATOM 2443 O O . PRO A 1 318 ? -3.346 -12.821 9.851 1.00 93.56 318 PRO A O 1
ATOM 2446 N N . TYR A 1 319 ? -1.876 -12.152 8.300 1.00 94.69 319 TYR A N 1
ATOM 2447 C CA . TYR A 1 319 ? -1.161 -11.245 9.204 1.00 94.69 319 TYR A CA 1
ATOM 2448 C C . TYR A 1 319 ? -2.047 -10.087 9.665 1.00 94.69 319 TYR A C 1
ATOM 2450 O O . TYR A 1 319 ? -2.046 -9.725 10.837 1.00 94.69 319 TYR A O 1
ATOM 2458 N N . LEU A 1 320 ? -2.835 -9.510 8.755 1.00 96.19 320 LEU A N 1
ATOM 2459 C CA . LEU A 1 320 ? -3.755 -8.433 9.111 1.00 96.19 320 LEU A CA 1
ATOM 2460 C C . LEU A 1 320 ? -4.904 -8.927 10.004 1.00 96.19 320 LEU A C 1
ATOM 2462 O O . LEU A 1 320 ? -5.303 -8.208 10.914 1.00 96.19 320 LEU A O 1
ATOM 2466 N N . LEU A 1 321 ? -5.416 -10.141 9.780 1.00 95.62 321 LEU A N 1
ATOM 2467 C CA . LEU A 1 321 ? -6.432 -10.736 10.656 1.00 95.62 321 LEU A CA 1
ATOM 2468 C C . LEU A 1 321 ? -5.895 -10.950 12.077 1.00 95.62 321 LEU A C 1
ATOM 2470 O O . LEU A 1 321 ? -6.597 -10.662 13.041 1.00 95.62 321 LEU A O 1
ATOM 2474 N N . GLU A 1 322 ? -4.640 -11.380 12.215 1.00 95.44 322 GLU A N 1
ATOM 2475 C CA . GLU A 1 322 ? -3.999 -11.497 13.526 1.00 95.44 322 GLU A CA 1
ATOM 2476 C C . GLU A 1 322 ? -3.757 -10.131 14.177 1.00 95.44 322 GLU A C 1
ATOM 2478 O O . GLU A 1 322 ? -4.000 -9.996 15.371 1.00 95.44 322 GLU A O 1
ATOM 2483 N N . GLN A 1 323 ? -3.396 -9.091 13.415 1.00 96.50 323 GLN A N 1
ATOM 2484 C CA . GLN A 1 323 ? -3.364 -7.721 13.946 1.00 96.50 323 GLN A CA 1
ATOM 2485 C C . GLN A 1 323 ? -4.747 -7.269 14.433 1.00 96.50 323 GLN A C 1
ATOM 2487 O O . GLN A 1 323 ? -4.852 -6.763 15.543 1.00 96.50 323 GLN A O 1
ATOM 2492 N N . ILE A 1 324 ? -5.815 -7.491 13.656 1.00 97.31 324 ILE A N 1
ATOM 2493 C CA . ILE A 1 324 ? -7.193 -7.163 14.068 1.00 97.31 324 ILE A CA 1
ATOM 2494 C C . ILE A 1 324 ? -7.560 -7.901 15.358 1.00 97.31 324 ILE A C 1
ATOM 2496 O O . ILE A 1 324 ? -8.149 -7.306 16.253 1.00 97.31 324 ILE A O 1
ATOM 2500 N N . ARG A 1 325 ? -7.194 -9.181 15.471 1.00 96.56 325 ARG A N 1
ATOM 2501 C CA . ARG A 1 325 ? -7.461 -9.989 16.664 1.00 96.56 325 ARG A CA 1
ATOM 2502 C C . ARG A 1 325 ? -6.684 -9.505 17.890 1.00 96.56 325 ARG A C 1
ATOM 2504 O O . ARG A 1 325 ? -7.235 -9.529 18.981 1.00 96.56 325 ARG A O 1
ATOM 2511 N N . LEU A 1 326 ? -5.411 -9.151 17.721 1.00 96.38 326 LEU A N 1
ATOM 2512 C CA . LEU A 1 326 ? -4.522 -8.752 18.815 1.00 96.38 326 LEU A CA 1
ATOM 2513 C C . LEU A 1 326 ? -4.807 -7.332 19.314 1.00 96.38 326 LEU A C 1
ATOM 2515 O O . LEU A 1 326 ? -4.718 -7.095 20.511 1.00 96.38 326 LEU A O 1
ATOM 2519 N N . ILE A 1 327 ? -5.153 -6.415 18.408 1.00 97.12 327 ILE A N 1
ATOM 2520 C CA . ILE A 1 327 ? -5.502 -5.021 18.736 1.00 97.12 327 ILE A CA 1
ATOM 2521 C C . ILE A 1 327 ? -6.933 -4.930 19.273 1.00 97.12 327 ILE A C 1
ATOM 2523 O O . ILE A 1 327 ? -7.231 -4.081 20.102 1.00 97.12 327 ILE A O 1
ATOM 2527 N N . ASP A 1 328 ? -7.815 -5.797 18.772 1.00 97.00 328 ASP A N 1
ATOM 2528 C CA . ASP A 1 328 ? -9.247 -5.815 19.065 1.00 97.00 328 ASP A CA 1
ATOM 2529 C C . ASP A 1 328 ? -9.946 -4.442 18.919 1.00 97.00 328 ASP A C 1
ATOM 2531 O O . ASP A 1 328 ? -10.595 -3.954 19.845 1.00 97.00 328 ASP A O 1
ATOM 2535 N N . PRO A 1 329 ? -9.839 -3.782 17.747 1.00 97.81 329 PRO A N 1
ATOM 2536 C CA . PRO A 1 329 ? -10.369 -2.437 17.571 1.00 97.81 329 PRO A CA 1
ATOM 2537 C C . PRO A 1 329 ? -11.903 -2.446 17.527 1.00 97.81 329 PRO A C 1
ATOM 2539 O O . PRO A 1 329 ? -12.517 -3.323 16.912 1.00 97.81 329 PRO A O 1
ATOM 2542 N N . LYS A 1 330 ? -12.531 -1.401 18.073 1.00 98.00 330 LYS A N 1
ATOM 2543 C CA . LYS A 1 330 ? -13.982 -1.164 17.966 1.00 98.00 330 LYS A CA 1
ATOM 2544 C C . LYS A 1 330 ? -14.388 -0.689 16.569 1.00 98.00 330 LYS A C 1
ATOM 2546 O O . LYS A 1 330 ? -15.474 -1.027 16.085 1.00 98.00 330 LYS A O 1
ATOM 2551 N N . ILE A 1 331 ? -13.522 0.103 15.929 1.00 98.56 331 ILE A N 1
ATOM 2552 C CA . ILE A 1 331 ? -13.739 0.696 14.606 1.00 98.56 331 ILE A CA 1
ATOM 2553 C C . ILE A 1 331 ? -12.619 0.293 13.640 1.00 98.56 331 ILE A C 1
ATOM 2555 O O . ILE A 1 331 ? -11.441 0.435 13.960 1.00 98.56 331 ILE A O 1
ATOM 2559 N N . ILE A 1 332 ? -12.971 -0.118 12.418 1.00 98.56 332 ILE A N 1
ATOM 2560 C CA . ILE A 1 332 ? -12.016 -0.320 11.318 1.00 98.56 332 ILE A CA 1
ATOM 2561 C C . ILE A 1 332 ? -12.322 0.629 10.152 1.00 98.56 332 ILE A C 1
ATOM 2563 O O . ILE A 1 332 ? -13.416 0.626 9.583 1.00 98.56 332 ILE A O 1
ATOM 2567 N N . LEU A 1 333 ? -11.333 1.423 9.746 1.00 98.50 333 LEU A N 1
ATOM 2568 C CA . LEU A 1 333 ? -11.417 2.304 8.585 1.00 98.50 333 LEU A CA 1
ATOM 2569 C C . LEU A 1 333 ? -10.682 1.700 7.390 1.00 98.50 333 LEU A C 1
ATOM 2571 O O . LEU A 1 333 ? -9.471 1.490 7.432 1.00 98.50 333 LEU A O 1
ATOM 2575 N N . PHE A 1 334 ? -11.389 1.482 6.285 1.00 97.69 334 PHE A N 1
ATOM 2576 C CA . PHE A 1 334 ? -10.781 1.023 5.036 1.00 97.69 334 PHE A CA 1
ATOM 2577 C C . PHE A 1 334 ? -10.406 2.222 4.165 1.00 97.69 334 PHE A C 1
ATOM 2579 O O . PHE A 1 334 ? -11.282 2.868 3.582 1.00 97.69 334 PHE A O 1
ATOM 2586 N N . THR A 1 335 ? -9.115 2.521 4.025 1.00 95.25 335 THR A N 1
ATOM 2587 C CA . THR A 1 335 ? -8.665 3.600 3.137 1.00 95.25 335 THR A CA 1
ATOM 2588 C C . THR A 1 335 ? -8.584 3.083 1.699 1.00 95.25 335 THR A C 1
ATOM 2590 O O . THR A 1 335 ? -7.617 2.442 1.292 1.00 95.25 335 THR A O 1
ATOM 2593 N N . GLY A 1 336 ? -9.620 3.354 0.906 1.00 91.19 336 GLY A N 1
ATOM 2594 C CA . GLY A 1 336 ? -9.731 2.894 -0.480 1.00 91.19 336 GLY A CA 1
ATOM 2595 C C . GLY A 1 336 ? -10.426 1.537 -0.665 1.00 91.19 336 GLY A C 1
ATOM 2596 O O . GLY A 1 336 ? -10.714 0.799 0.274 1.00 91.19 336 GLY A O 1
ATOM 2597 N N . ALA A 1 337 ? -10.729 1.216 -1.929 1.00 90.62 337 ALA A N 1
ATOM 2598 C CA . ALA A 1 337 ? -11.515 0.031 -2.288 1.00 90.62 337 ALA A CA 1
ATOM 2599 C C . ALA A 1 337 ? -10.760 -1.292 -2.076 1.00 90.62 337 ALA A C 1
ATOM 2601 O O . ALA A 1 337 ? -11.393 -2.316 -1.827 1.00 90.62 337 ALA A O 1
ATOM 2602 N N . THR A 1 338 ? -9.429 -1.285 -2.171 1.00 88.69 338 THR A N 1
ATOM 2603 C CA . THR A 1 338 ? -8.608 -2.495 -2.021 1.00 88.69 338 THR A CA 1
ATOM 2604 C C . THR A 1 338 ? -8.652 -3.030 -0.594 1.00 88.69 338 THR A C 1
ATOM 2606 O O . THR A 1 338 ? -8.897 -4.220 -0.414 1.00 88.69 338 THR A O 1
ATOM 2609 N N . ALA A 1 339 ? -8.531 -2.155 0.413 1.00 93.31 339 ALA A N 1
ATOM 2610 C CA . ALA A 1 339 ? -8.683 -2.521 1.823 1.00 93.31 339 ALA A CA 1
ATOM 2611 C C . ALA A 1 339 ? -10.072 -3.104 2.116 1.00 93.31 339 ALA A C 1
ATOM 2613 O O . ALA A 1 339 ? -10.195 -4.196 2.673 1.00 93.31 339 ALA A O 1
ATOM 2614 N N . TYR A 1 340 ? -11.116 -2.428 1.629 1.00 94.81 340 TYR A N 1
ATOM 2615 C CA . TYR A 1 340 ? -12.495 -2.890 1.757 1.00 94.81 340 TYR A CA 1
ATOM 2616 C C . TYR A 1 340 ? -12.703 -4.277 1.131 1.00 94.81 340 TYR A C 1
ATOM 2618 O O . TYR A 1 340 ? -13.215 -5.189 1.783 1.00 94.81 340 TYR A O 1
ATOM 2626 N N . LYS A 1 341 ? -12.278 -4.462 -0.127 1.00 93.69 341 LYS A N 1
ATOM 2627 C CA . LYS A 1 341 ? -12.397 -5.738 -0.846 1.00 93.69 341 LYS A CA 1
ATOM 2628 C C . LYS A 1 341 ? -11.595 -6.840 -0.152 1.00 93.69 341 LYS A C 1
ATOM 2630 O O . LYS A 1 341 ? -12.083 -7.960 -0.050 1.00 93.69 341 LYS A O 1
ATOM 2635 N N . GLY A 1 342 ? -10.381 -6.536 0.306 1.00 90.81 342 GLY A N 1
ATOM 2636 C CA . GLY A 1 342 ? -9.471 -7.502 0.917 1.00 90.81 342 GLY A CA 1
ATOM 2637 C C . GLY A 1 342 ? -10.043 -8.146 2.180 1.00 90.81 342 GLY A C 1
ATOM 2638 O O . GLY A 1 342 ? -10.011 -9.372 2.317 1.00 90.81 342 GLY A O 1
ATOM 2639 N N . LEU A 1 343 ? -10.630 -7.346 3.072 1.00 92.44 343 LEU A N 1
ATOM 2640 C CA . LEU A 1 343 ? -11.229 -7.858 4.307 1.00 92.44 343 LEU A CA 1
ATOM 2641 C C . LEU A 1 343 ? -12.631 -8.430 4.081 1.00 92.44 343 LEU A C 1
ATOM 2643 O O . LEU A 1 343 ? -12.875 -9.582 4.441 1.00 92.44 343 LEU A O 1
ATOM 2647 N N . THR A 1 344 ? -13.515 -7.692 3.403 1.00 92.12 344 THR A N 1
ATOM 2648 C CA . THR A 1 344 ? -14.939 -8.064 3.283 1.00 92.12 344 THR A CA 1
ATOM 2649 C C . THR A 1 344 ? -15.251 -9.038 2.142 1.00 92.12 344 THR A C 1
ATOM 2651 O O . THR A 1 344 ? -16.350 -9.587 2.089 1.00 92.12 344 THR A O 1
ATOM 2654 N N . GLY A 1 345 ? -14.342 -9.202 1.175 1.00 90.69 345 GLY A N 1
ATOM 2655 C CA . GLY A 1 345 ? -14.575 -9.951 -0.066 1.00 90.69 345 GLY A CA 1
ATOM 2656 C C . GLY A 1 345 ? -15.488 -9.245 -1.080 1.00 90.69 345 GLY A C 1
ATOM 2657 O O . GLY A 1 345 ? -15.632 -9.710 -2.212 1.00 90.69 345 GLY A O 1
ATOM 2658 N N . LYS A 1 346 ? -16.095 -8.104 -0.727 1.00 90.25 346 LYS A N 1
ATOM 2659 C CA . LYS A 1 346 ? -17.072 -7.403 -1.571 1.00 90.25 346 LYS A CA 1
ATOM 2660 C C . LYS A 1 346 ? -16.372 -6.440 -2.531 1.00 90.25 346 LYS A C 1
ATOM 2662 O O . LYS A 1 346 ? -15.609 -5.566 -2.128 1.00 90.25 346 LYS A O 1
ATOM 2667 N N . LYS A 1 347 ? -16.660 -6.560 -3.832 1.00 89.94 347 LYS A N 1
ATOM 2668 C CA . LYS A 1 347 ? -16.132 -5.652 -4.865 1.00 89.94 347 LYS A CA 1
ATOM 2669 C C . LYS A 1 347 ? -17.109 -4.503 -5.109 1.00 89.94 347 LYS A C 1
ATOM 2671 O O . LYS A 1 347 ? -18.097 -4.666 -5.818 1.00 89.94 347 LYS A O 1
ATOM 2676 N N . GLN A 1 348 ? -16.815 -3.333 -4.550 1.00 88.31 348 GLN A N 1
ATOM 2677 C CA . GLN A 1 348 ? -17.610 -2.119 -4.743 1.00 88.31 348 GLN A CA 1
ATOM 2678 C C . GLN A 1 348 ? -16.699 -0.901 -4.951 1.00 88.31 348 GLN A C 1
ATOM 2680 O O . GLN A 1 348 ? -15.581 -0.846 -4.445 1.00 88.31 348 GLN A O 1
ATOM 2685 N N . GLY A 1 349 ? -17.157 0.067 -5.749 1.00 88.19 349 GLY A N 1
ATOM 2686 C CA . GLY A 1 349 ? -16.397 1.291 -6.014 1.00 88.19 349 GLY A CA 1
ATOM 2687 C C . GLY A 1 349 ? -16.391 2.218 -4.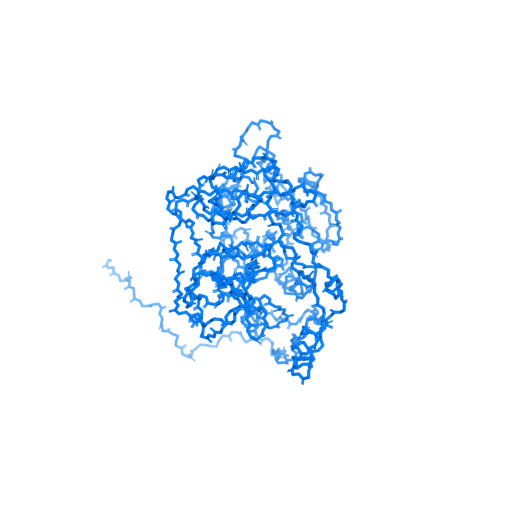799 1.00 88.19 349 GLY A C 1
ATOM 2688 O O . GLY A 1 349 ? -17.448 2.465 -4.222 1.00 88.19 349 GLY A O 1
ATOM 2689 N N . ILE A 1 350 ? -15.223 2.774 -4.452 1.00 91.38 350 ILE A N 1
ATOM 2690 C CA . ILE A 1 350 ? -15.034 3.570 -3.225 1.00 91.38 350 ILE A CA 1
ATOM 2691 C C . ILE A 1 350 ? -16.020 4.740 -3.097 1.00 91.38 350 ILE A C 1
ATOM 2693 O O . ILE A 1 350 ? -16.540 5.002 -2.020 1.00 91.38 350 ILE A O 1
ATOM 2697 N N . THR A 1 351 ? -16.355 5.399 -4.208 1.00 90.62 351 THR A N 1
ATOM 2698 C CA . THR A 1 351 ? -17.292 6.531 -4.237 1.00 90.62 351 THR A CA 1
ATOM 2699 C C . THR A 1 351 ? -18.713 6.161 -3.815 1.00 90.62 351 THR A C 1
ATOM 2701 O O . THR A 1 351 ? -19.442 7.036 -3.358 1.00 90.62 351 THR A O 1
ATOM 2704 N N . LYS A 1 352 ? -19.110 4.888 -3.950 1.00 92.06 352 LYS A N 1
ATOM 2705 C CA . LYS A 1 352 ? -20.442 4.398 -3.567 1.00 92.06 352 LYS A CA 1
ATOM 2706 C C . LYS A 1 352 ? -20.530 3.979 -2.103 1.00 92.06 352 LYS A C 1
ATOM 2708 O O . LYS A 1 352 ? -21.617 4.042 -1.548 1.00 92.06 352 LYS A O 1
ATOM 2713 N N . ILE A 1 353 ? -19.419 3.527 -1.521 1.00 94.31 353 ILE A N 1
ATOM 2714 C CA . ILE A 1 353 ? -19.384 2.915 -0.182 1.00 94.31 353 ILE A CA 1
ATOM 2715 C C . ILE A 1 353 ? -18.806 3.834 0.892 1.00 94.31 353 ILE A C 1
ATOM 2717 O O . ILE A 1 353 ? -18.967 3.553 2.076 1.00 94.31 353 ILE A O 1
ATOM 2721 N N . ARG A 1 354 ? -18.106 4.910 0.503 1.00 95.88 354 ARG A N 1
ATOM 2722 C CA . ARG A 1 354 ? -17.487 5.816 1.474 1.00 95.88 354 ARG A CA 1
ATOM 2723 C C . ARG A 1 354 ? -18.515 6.387 2.448 1.00 95.88 354 ARG A C 1
ATOM 2725 O O . ARG A 1 354 ? -19.640 6.693 2.044 1.00 95.88 354 ARG A O 1
ATOM 2732 N N . GLY A 1 355 ? -18.107 6.535 3.705 1.00 96.38 355 GLY A N 1
ATOM 2733 C CA . GLY A 1 355 ? -18.906 7.136 4.772 1.00 96.38 355 GLY A CA 1
ATOM 2734 C C . GLY A 1 355 ? -20.203 6.412 5.124 1.00 96.38 355 GLY A C 1
ATOM 2735 O O . GLY A 1 355 ? -21.063 6.991 5.782 1.00 96.38 355 GLY A O 1
ATOM 2736 N N . GLN A 1 356 ? -20.367 5.166 4.681 1.00 96.44 356 GLN A N 1
ATOM 2737 C CA . GLN A 1 356 ? -21.438 4.286 5.133 1.00 96.44 356 GLN A CA 1
ATOM 2738 C C . GLN A 1 356 ? -20.884 3.350 6.202 1.00 96.44 356 GLN A C 1
ATOM 2740 O O . GLN A 1 356 ? -19.837 2.729 6.003 1.00 96.44 356 GLN A O 1
ATOM 2745 N N . TRP A 1 357 ? -21.597 3.258 7.322 1.00 97.50 357 TRP A N 1
ATOM 2746 C CA . TRP A 1 357 ? -21.303 2.288 8.369 1.00 97.50 357 TRP A CA 1
ATOM 2747 C C . TRP A 1 357 ? -21.753 0.894 7.945 1.00 97.50 357 TRP A C 1
ATOM 2749 O O . TRP A 1 357 ? -22.820 0.716 7.354 1.00 97.50 357 TRP A O 1
ATOM 2759 N N . LEU A 1 358 ? -20.939 -0.096 8.279 1.00 95.38 358 LEU A N 1
ATOM 2760 C CA . LEU A 1 358 ? -21.273 -1.509 8.188 1.00 95.38 358 LEU A CA 1
ATOM 2761 C C . LEU A 1 358 ? -20.690 -2.242 9.387 1.00 95.38 358 LEU A C 1
ATOM 2763 O O . LEU A 1 358 ? -19.723 -1.785 9.988 1.00 95.38 358 LEU A O 1
ATOM 2767 N N . GLU A 1 359 ? -21.239 -3.408 9.685 1.00 95.88 359 GLU A N 1
ATOM 2768 C CA . GLU A 1 359 ? -20.671 -4.304 10.681 1.00 95.88 359 GLU A CA 1
ATOM 2769 C C . GLU A 1 359 ? -19.896 -5.427 9.990 1.00 95.88 359 GLU A C 1
ATOM 2771 O O . GLU A 1 359 ? -20.355 -6.006 8.997 1.00 95.88 359 GLU A O 1
ATOM 2776 N N . TRP A 1 360 ? -18.698 -5.715 10.488 1.00 95.50 360 TRP A N 1
ATOM 2777 C CA . TRP A 1 360 ? -17.873 -6.822 10.017 1.00 95.50 360 TRP A CA 1
ATOM 2778 C C . TRP A 1 360 ? -17.159 -7.460 11.206 1.00 95.50 360 TRP A C 1
ATOM 2780 O O . TRP A 1 360 ? -16.457 -6.779 11.946 1.00 95.50 360 TRP A O 1
ATOM 2790 N N . GLU A 1 361 ? -17.391 -8.761 11.407 1.00 93.31 361 GLU A N 1
ATOM 2791 C CA . GLU A 1 361 ? -16.833 -9.544 12.523 1.00 93.31 361 GLU A CA 1
ATOM 2792 C C . GLU A 1 361 ? -17.013 -8.866 13.896 1.00 93.31 361 GLU A C 1
ATOM 2794 O O . GLU A 1 361 ? -16.075 -8.778 14.686 1.00 93.31 361 GLU A O 1
ATOM 2799 N N . GLY A 1 362 ? -18.220 -8.347 14.160 1.00 94.25 362 GLY A N 1
ATOM 2800 C CA . GLY A 1 362 ? -18.577 -7.677 15.417 1.00 94.25 362 GLY A CA 1
ATOM 2801 C C . GLY A 1 362 ? -18.021 -6.258 15.581 1.00 94.25 362 GLY A C 1
ATOM 2802 O O . GLY A 1 362 ? -18.157 -5.675 16.652 1.00 94.25 362 GLY A O 1
ATOM 2803 N N . ARG A 1 363 ? -17.395 -5.687 14.543 1.00 96.38 363 ARG A N 1
ATOM 2804 C CA . ARG A 1 363 ? -16.755 -4.362 14.582 1.00 96.38 363 ARG A CA 1
ATOM 2805 C C . ARG A 1 363 ? -17.450 -3.378 13.658 1.00 96.38 363 ARG A C 1
ATOM 2807 O O . ARG A 1 363 ? -17.894 -3.739 12.563 1.00 96.38 363 ARG A O 1
ATOM 2814 N N . GLN A 1 364 ? -17.489 -2.112 14.066 1.00 98.06 364 GLN A N 1
ATOM 2815 C CA . GLN A 1 364 ? -18.001 -1.034 13.224 1.00 98.06 364 GLN A CA 1
ATOM 2816 C C . GLN A 1 364 ? -16.964 -0.685 12.163 1.00 98.06 364 GLN A C 1
ATOM 2818 O O . GLN A 1 364 ? -15.799 -0.452 12.456 1.00 98.06 364 GLN A O 1
ATOM 2823 N N . CYS A 1 365 ? -17.370 -0.649 10.905 1.00 98.12 365 CYS A N 1
ATOM 2824 C CA . CYS A 1 365 ? -16.459 -0.455 9.792 1.00 98.12 365 CYS A CA 1
ATOM 2825 C C . CYS A 1 365 ? -16.958 0.648 8.864 1.00 98.12 365 CYS A C 1
ATOM 2827 O O . CYS A 1 365 ? -18.158 0.782 8.621 1.00 98.12 365 CYS A O 1
ATOM 2829 N N . MET A 1 366 ? -16.025 1.409 8.298 1.00 98.12 366 MET A N 1
ATOM 2830 C CA . MET A 1 366 ? -16.335 2.447 7.319 1.00 98.12 366 MET A CA 1
ATOM 2831 C C . MET A 1 366 ? -15.251 2.511 6.248 1.00 98.12 366 MET A C 1
ATOM 2833 O O . MET A 1 366 ? -14.058 2.551 6.538 1.00 98.12 366 MET A O 1
ATOM 2837 N N . ALA A 1 367 ? -15.663 2.562 4.983 1.00 97.81 367 ALA A N 1
ATOM 2838 C CA . ALA A 1 367 ? -14.746 2.896 3.902 1.00 97.81 367 ALA A CA 1
ATOM 2839 C C . ALA A 1 367 ? -14.556 4.418 3.821 1.00 97.81 367 ALA A C 1
ATOM 2841 O O . ALA A 1 367 ? -15.518 5.179 3.912 1.00 97.81 367 ALA A O 1
ATOM 2842 N N . ILE A 1 368 ? -13.324 4.860 3.591 1.00 97.56 368 ILE A N 1
ATOM 2843 C CA . ILE A 1 368 ? -12.953 6.268 3.407 1.00 97.56 368 ILE A CA 1
ATOM 2844 C C . ILE A 1 368 ? -12.062 6.419 2.174 1.00 97.56 368 ILE A C 1
ATOM 2846 O O . ILE A 1 368 ? -11.450 5.459 1.692 1.00 97.56 368 ILE A O 1
ATOM 2850 N N . PHE A 1 369 ? -11.983 7.627 1.615 1.00 96.38 369 PHE A N 1
ATOM 2851 C CA . PHE A 1 369 ? -11.077 7.865 0.494 1.00 96.38 369 PHE A CA 1
ATOM 2852 C C . PHE A 1 369 ? -9.623 7.641 0.911 1.00 96.38 369 PHE A C 1
ATOM 2854 O O . PHE A 1 369 ? -9.182 8.090 1.964 1.00 96.38 369 PHE A O 1
ATOM 2861 N N . HIS A 1 370 ? -8.847 6.998 0.036 1.00 94.44 370 HIS A N 1
ATOM 2862 C CA . HIS A 1 370 ? -7.409 6.896 0.247 1.00 94.44 370 HIS A CA 1
ATOM 2863 C C . HIS A 1 370 ? -6.771 8.301 0.186 1.00 94.44 370 HIS A C 1
ATOM 2865 O O . HIS A 1 370 ? -7.039 9.033 -0.775 1.00 94.44 370 HIS A O 1
ATOM 2871 N N . PRO A 1 371 ? -5.880 8.693 1.115 1.00 91.00 371 PRO A N 1
ATOM 2872 C CA . PRO A 1 371 ? -5.270 10.027 1.114 1.00 91.00 371 PRO A CA 1
ATOM 2873 C C . PRO A 1 371 ? -4.560 10.389 -0.202 1.00 91.00 371 PRO A C 1
ATOM 2875 O O . PRO A 1 371 ? -4.674 11.511 -0.693 1.00 91.00 371 PRO A O 1
ATOM 2878 N N . ALA A 1 372 ? -3.912 9.419 -0.858 1.00 84.25 372 ALA A N 1
ATOM 2879 C CA . ALA A 1 372 ? -3.325 9.618 -2.191 1.00 84.25 372 ALA A CA 1
ATOM 2880 C C . ALA A 1 372 ? -4.350 10.054 -3.266 1.00 84.25 372 ALA A C 1
ATOM 2882 O O . ALA A 1 372 ? -4.012 10.820 -4.168 1.00 84.25 372 ALA A O 1
ATOM 2883 N N . TYR A 1 373 ? -5.613 9.618 -3.174 1.00 86.56 373 TYR A N 1
ATOM 2884 C CA . TYR A 1 373 ? -6.682 10.087 -4.066 1.00 86.56 373 TYR A CA 1
ATOM 2885 C C . TYR A 1 373 ? -7.026 11.562 -3.813 1.00 86.56 373 TYR A C 1
ATOM 2887 O O . TYR A 1 373 ? -7.259 12.309 -4.766 1.00 86.56 373 TYR A O 1
ATOM 2895 N N . LEU A 1 374 ? -6.993 12.000 -2.552 1.00 86.56 374 LEU A N 1
ATOM 2896 C CA . LEU A 1 374 ? -7.238 13.389 -2.148 1.00 86.56 374 LEU A CA 1
ATOM 2897 C C . LEU A 1 374 ? -6.098 14.332 -2.553 1.00 86.56 374 LEU A C 1
ATOM 2899 O O . LEU A 1 374 ? -6.346 15.503 -2.840 1.00 86.56 374 LEU A O 1
ATOM 2903 N N . LEU A 1 375 ? -4.856 13.838 -2.601 1.00 78.12 375 LEU A N 1
ATOM 2904 C CA . LEU A 1 375 ? -3.715 14.594 -3.132 1.00 78.12 375 LEU A CA 1
ATOM 2905 C C . LEU A 1 375 ? -3.885 14.879 -4.629 1.00 78.12 375 LEU A C 1
ATOM 2907 O O . LEU A 1 375 ? -3.675 16.009 -5.061 1.00 78.12 375 LEU A O 1
ATOM 2911 N N . ARG A 1 376 ? -4.350 13.889 -5.402 1.00 78.50 376 ARG A N 1
ATOM 2912 C CA . ARG A 1 376 ? -4.641 14.050 -6.838 1.00 78.50 376 ARG A CA 1
ATOM 2913 C C . ARG A 1 376 ? -5.885 14.897 -7.120 1.00 78.50 376 ARG A C 1
ATOM 2915 O O . ARG A 1 376 ? -6.021 15.429 -8.215 1.00 78.50 376 ARG A O 1
ATOM 2922 N N . ASN A 1 377 ? -6.789 15.025 -6.147 1.00 82.50 377 ASN A N 1
ATOM 2923 C CA . ASN A 1 377 ? -8.041 15.776 -6.263 1.00 82.50 377 ASN A CA 1
ATOM 2924 C C . ASN A 1 377 ? -8.140 16.825 -5.143 1.00 82.50 377 ASN A C 1
ATOM 2926 O O . ASN A 1 377 ? -8.901 16.646 -4.188 1.00 82.50 377 ASN A O 1
ATOM 2930 N N . PRO A 1 378 ? -7.370 17.927 -5.224 1.00 82.69 378 PRO A N 1
ATOM 2931 C CA . PRO A 1 378 ? -7.130 18.795 -4.077 1.00 82.69 378 PRO A CA 1
ATOM 2932 C C . PRO A 1 378 ? -8.278 19.751 -3.727 1.00 82.69 378 PRO A C 1
ATOM 2934 O O . PRO A 1 378 ? -8.175 20.418 -2.694 1.00 82.69 378 PRO A O 1
ATOM 2937 N N . SER A 1 379 ? -9.333 19.828 -4.550 1.00 84.94 379 SER A N 1
ATOM 2938 C CA . SER A 1 379 ? -10.462 20.744 -4.341 1.00 84.94 379 SER A CA 1
ATOM 2939 C C . SER A 1 379 ? -11.194 20.469 -3.024 1.00 84.94 379 SER A C 1
ATOM 2941 O O . SER A 1 379 ? -11.427 19.319 -2.644 1.00 84.94 379 SER A O 1
ATOM 2943 N N . ARG A 1 380 ? -11.556 21.559 -2.339 1.00 88.56 380 ARG A N 1
ATOM 2944 C CA . ARG A 1 380 ? -12.271 21.572 -1.053 1.00 88.56 380 ARG A CA 1
ATOM 2945 C C . ARG A 1 380 ? -13.735 21.994 -1.187 1.00 88.56 380 ARG A C 1
ATOM 2947 O O . ARG A 1 380 ? -14.414 22.130 -0.176 1.00 88.56 380 ARG A O 1
ATOM 2954 N N . GLU A 1 381 ? -14.205 22.242 -2.407 1.00 91.00 381 GLU A N 1
ATOM 2955 C CA . GLU A 1 381 ? -15.593 22.638 -2.643 1.00 91.00 381 GLU A CA 1
ATOM 2956 C C . GLU A 1 381 ? -16.565 21.563 -2.145 1.00 91.00 381 GLU A C 1
ATOM 2958 O O . GLU A 1 381 ? -16.243 20.370 -2.086 1.00 91.00 381 GLU A O 1
ATOM 2963 N N . LYS A 1 382 ? -17.786 21.988 -1.817 1.00 93.25 382 LYS A N 1
ATOM 2964 C CA . LYS A 1 382 ? -18.848 21.088 -1.369 1.00 93.25 382 LYS A CA 1
ATOM 2965 C C . LYS A 1 382 ? -19.060 19.958 -2.386 1.00 93.25 382 LYS A C 1
ATOM 2967 O O . LYS A 1 382 ? -19.145 20.194 -3.589 1.00 93.25 382 LYS A O 1
ATOM 2972 N N . GLY A 1 383 ? -19.128 18.723 -1.895 1.00 91.00 383 GLY A N 1
ATOM 2973 C CA . GLY A 1 383 ? -19.268 17.515 -2.715 1.00 91.00 383 GLY A CA 1
ATOM 2974 C C . GLY A 1 383 ? -17.972 17.004 -3.358 1.00 91.00 383 GLY A C 1
ATOM 2975 O O . GLY A 1 383 ? -17.990 15.944 -3.981 1.00 91.00 383 GLY A O 1
ATOM 2976 N N . LYS A 1 384 ? -16.837 17.700 -3.212 1.00 93.75 384 LYS A N 1
ATOM 2977 C CA . LYS A 1 384 ? -15.530 17.212 -3.687 1.00 93.75 384 LYS A CA 1
ATOM 2978 C C . LYS A 1 384 ? -14.880 16.265 -2.669 1.00 93.75 384 LYS A C 1
ATOM 2980 O O . LYS A 1 384 ? -15.248 16.283 -1.492 1.00 93.75 384 LYS A O 1
ATOM 2985 N N . PRO A 1 385 ? -13.883 15.457 -3.080 1.00 92.56 385 PRO A N 1
ATOM 2986 C CA . PRO A 1 385 ? -13.333 14.395 -2.238 1.00 92.56 385 PRO A CA 1
ATOM 2987 C C . PRO A 1 385 ? -12.832 14.839 -0.860 1.00 92.56 385 PRO A C 1
ATOM 2989 O O . PRO A 1 385 ? -13.105 14.150 0.116 1.00 92.56 385 PRO A O 1
ATOM 2992 N N . LYS A 1 386 ? -12.148 15.989 -0.740 1.00 92.50 386 LYS A N 1
ATOM 2993 C CA . LYS A 1 386 ? -11.683 16.476 0.573 1.00 92.50 386 LYS A CA 1
ATOM 2994 C C . LYS A 1 386 ? -12.825 16.908 1.486 1.00 92.50 386 LYS A C 1
ATOM 2996 O O . LYS A 1 386 ? -12.744 16.683 2.685 1.00 92.50 386 LYS A O 1
ATOM 3001 N N . TRP A 1 387 ? -13.878 17.503 0.924 1.00 95.25 387 TRP A N 1
ATOM 3002 C CA . TRP A 1 387 ? -15.063 17.877 1.691 1.00 95.25 387 TRP A CA 1
ATOM 3003 C C . TRP A 1 387 ? -15.808 16.636 2.197 1.00 95.25 387 TRP A C 1
ATOM 3005 O O . TRP A 1 387 ? -16.167 16.580 3.365 1.00 95.25 387 TRP A O 1
ATOM 3015 N N . LEU A 1 388 ? -15.966 15.613 1.351 1.00 96.50 388 LEU A N 1
ATOM 3016 C CA . LEU A 1 388 ? -16.577 14.337 1.746 1.00 96.50 388 LEU A CA 1
ATOM 3017 C C . LEU A 1 388 ? -15.745 13.607 2.808 1.00 96.50 388 LEU A C 1
ATOM 3019 O O . LEU A 1 388 ? -16.290 13.163 3.809 1.00 96.50 388 LEU A O 1
ATOM 3023 N N . MET A 1 389 ? -14.422 13.547 2.626 1.00 96.56 389 MET A N 1
ATOM 3024 C CA . MET A 1 389 ? -13.513 12.953 3.609 1.00 96.56 389 MET A CA 1
ATOM 3025 C C . MET A 1 389 ? -13.614 13.646 4.971 1.00 96.56 389 MET A C 1
ATOM 3027 O O . MET A 1 389 ? -13.546 12.989 6.006 1.00 96.56 389 MET A O 1
ATOM 3031 N N . TRP A 1 390 ? -13.778 14.972 4.971 1.00 95.69 390 TRP A N 1
ATOM 3032 C CA . TRP A 1 390 ? -13.958 15.730 6.202 1.00 95.69 390 TRP A CA 1
ATOM 3033 C C . TRP A 1 390 ? -15.235 15.314 6.946 1.00 95.69 390 TRP A C 1
ATOM 3035 O O . TRP A 1 390 ? -15.190 15.071 8.147 1.00 95.69 390 TRP A O 1
ATOM 3045 N N . GLN A 1 391 ? -16.350 15.130 6.235 1.00 97.12 391 GLN A N 1
ATOM 3046 C CA . GLN A 1 391 ? -17.579 14.610 6.844 1.00 97.12 391 GLN A CA 1
ATOM 3047 C C . GLN A 1 391 ? -17.405 13.189 7.386 1.00 97.12 391 GLN A C 1
ATOM 3049 O O . GLN A 1 391 ? -17.880 12.882 8.477 1.00 97.12 391 GLN A O 1
ATOM 3054 N N . ASP A 1 392 ? -16.714 12.332 6.631 1.00 97.81 392 ASP A N 1
ATOM 3055 C CA . ASP A 1 392 ? -16.493 10.941 7.019 1.00 97.81 392 ASP A CA 1
ATOM 3056 C C . ASP A 1 392 ? -15.712 10.858 8.335 1.00 97.81 392 ASP A C 1
ATOM 3058 O O . ASP A 1 392 ? -16.123 10.148 9.249 1.00 97.81 392 ASP A O 1
ATOM 3062 N N . ILE A 1 393 ? -14.628 11.628 8.485 1.00 97.62 393 ILE A N 1
ATOM 3063 C CA . ILE A 1 393 ? -13.824 11.574 9.712 1.00 97.62 393 ILE A CA 1
ATOM 3064 C C . ILE A 1 393 ? -14.552 12.177 10.927 1.00 97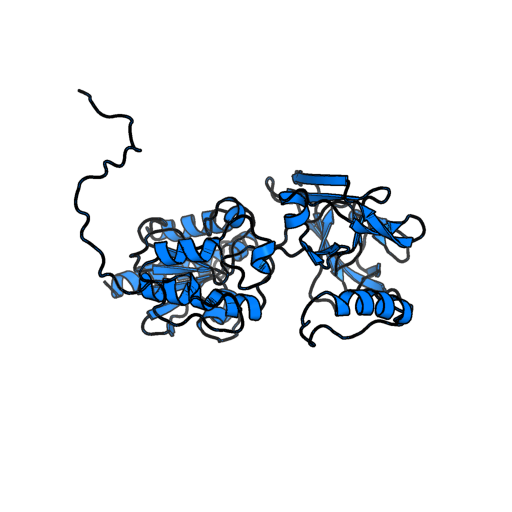.62 393 ILE A C 1
ATOM 3066 O O . ILE A 1 393 ? -14.388 11.687 12.044 1.00 97.62 393 ILE A O 1
ATOM 3070 N N . GLN A 1 394 ? -15.419 13.177 10.727 1.00 97.62 394 GLN A N 1
ATOM 3071 C CA . GLN A 1 394 ? -16.299 13.680 11.790 1.00 97.62 394 GLN A CA 1
ATOM 3072 C C . GLN A 1 394 ? -17.279 12.601 12.264 1.00 97.62 394 GLN A C 1
ATOM 3074 O O . GLN A 1 394 ? -17.468 12.430 13.468 1.00 97.62 394 GLN A O 1
ATOM 3079 N N . ALA A 1 395 ? -17.852 11.832 11.333 1.00 98.06 395 ALA A N 1
ATOM 3080 C CA . ALA A 1 395 ? -18.725 10.712 11.670 1.00 98.06 395 ALA A CA 1
ATOM 3081 C C . ALA A 1 395 ? -17.979 9.615 12.447 1.00 98.06 395 ALA A C 1
ATOM 3083 O O . ALA A 1 395 ? -18.554 9.016 13.353 1.00 98.06 395 ALA A O 1
ATOM 3084 N N . VAL A 1 396 ? -16.698 9.373 12.138 1.00 97.94 396 VAL A N 1
ATOM 3085 C CA . VAL A 1 396 ? -15.851 8.441 12.903 1.00 97.94 396 VAL A CA 1
ATOM 3086 C C . VAL A 1 396 ? -15.667 8.908 14.343 1.00 97.94 396 VAL A C 1
ATOM 3088 O O . VAL A 1 396 ? -15.838 8.102 15.253 1.00 97.94 396 VAL A O 1
ATOM 3091 N N . ARG A 1 397 ? -15.364 10.196 14.563 1.00 97.25 397 ARG A N 1
ATOM 3092 C CA . ARG A 1 397 ? -15.264 10.761 15.919 1.00 97.25 397 ARG A CA 1
ATOM 3093 C C . ARG A 1 397 ? -16.554 10.534 16.701 1.00 97.25 397 ARG A C 1
ATOM 3095 O O . ARG A 1 397 ? -16.505 9.948 17.775 1.00 97.25 397 ARG A O 1
ATOM 3102 N N . GLN A 1 398 ? -17.688 10.919 16.118 1.00 97.44 398 GLN A N 1
ATOM 3103 C CA . GLN A 1 398 ? -18.991 10.733 16.749 1.00 97.44 398 GLN A CA 1
ATOM 3104 C C . GLN A 1 398 ? -19.251 9.259 17.093 1.00 97.44 398 GLN A C 1
ATOM 3106 O O . GLN A 1 398 ? -19.678 8.951 18.200 1.00 97.44 398 GLN A O 1
ATOM 3111 N N . LYS A 1 399 ? -18.958 8.334 16.170 1.00 97.75 399 LYS A N 1
ATOM 3112 C CA . LYS A 1 399 ? -19.160 6.901 16.408 1.00 97.75 399 LYS A CA 1
ATOM 3113 C C . LYS A 1 399 ? -18.259 6.364 17.519 1.00 97.75 399 LYS A C 1
ATOM 3115 O O . LYS A 1 399 ? -18.709 5.513 18.273 1.00 97.75 399 LYS A O 1
ATOM 3120 N N . LEU A 1 400 ? -17.013 6.826 17.631 1.00 96.38 400 LEU A N 1
ATOM 3121 C CA . LEU A 1 400 ? -16.149 6.408 18.735 1.00 96.38 400 LEU A CA 1
ATOM 3122 C C . LEU A 1 400 ? -16.710 6.879 20.080 1.00 96.38 400 LEU A C 1
ATOM 3124 O O . LEU A 1 400 ? -16.726 6.098 21.027 1.00 96.38 400 LEU A O 1
ATOM 3128 N N . ASP A 1 401 ? -17.186 8.122 20.147 1.00 95.50 401 ASP A N 1
ATOM 3129 C CA . ASP A 1 401 ? -17.770 8.686 21.365 1.00 95.50 401 ASP A CA 1
ATOM 3130 C C . ASP A 1 401 ? -19.060 7.943 21.775 1.00 95.50 401 ASP A C 1
ATOM 3132 O O . ASP A 1 401 ? -19.325 7.804 22.960 1.00 95.50 401 ASP A O 1
ATOM 3136 N N . GLU A 1 402 ? -19.827 7.401 20.818 1.00 96.38 402 GLU A N 1
ATOM 3137 C CA . GLU A 1 402 ? -20.993 6.530 21.073 1.00 96.38 402 GLU A CA 1
ATOM 3138 C C . GLU A 1 402 ? -20.624 5.128 21.603 1.00 96.38 402 GLU A C 1
ATOM 3140 O O . GLU A 1 402 ? -21.467 4.454 22.192 1.00 96.38 402 GLU A O 1
ATOM 3145 N N . LEU A 1 403 ? -19.402 4.651 21.339 1.00 92.50 403 LEU A N 1
ATOM 3146 C CA . LEU A 1 403 ? -18.916 3.312 21.714 1.00 92.50 403 LEU A CA 1
ATOM 3147 C C . LEU A 1 403 ? -18.069 3.312 23.002 1.00 92.50 403 LEU A C 1
ATOM 3149 O O . LEU A 1 403 ? -17.509 2.273 23.381 1.00 92.50 403 LEU A O 1
ATOM 3153 N N . ARG A 1 404 ? -17.908 4.479 23.624 1.00 88.81 404 ARG A N 1
ATOM 3154 C CA . ARG A 1 404 ? -17.284 4.682 24.934 1.00 88.81 404 ARG A CA 1
ATOM 3155 C C . ARG A 1 404 ? -18.376 4.848 25.976 1.00 88.81 404 ARG A C 1
ATOM 3157 O O . ARG A 1 404 ? -18.183 4.278 27.071 1.00 88.81 404 ARG A O 1
#

Foldseek 3Di:
DDDDDDDDDDDDPDDDDPDDPPDDQDLVPADLALVDFGDPPNAPALVSLLVSQQVRNHDPLNLQAQAFQFKAADLQALEEEEAQEAEPVCRVVSYHLPPPLNVLVCVLCVVLPHHRRYHYMYGYLFRGFQFPWWFQFLLGTDGLNSCQVVVDWGWTFFAAPVRDTDTWIFDDKDKAQCAQFWKKFWDFPPDPDTFIDTQQWWWQFPVGTDGLVPDDFQTFTQWDPDAACCPVVCVSVVVVPVPDDDDDPPVPDDHHHDDRRGTGTHGIDIDGDDNGFIWIFIQTPPGQWGATSGGIGGGTGGRDGDRDDLSSSSSRNSSVVNSCVSNVHQEYEYAAQSSVCSQVVDRDHLVVFALDWDDDPNHIYGYAHRSVVCVVFVDCDPPGRVVSNSVSSNVVSVVVVVVD

Radius of gyration: 24.32 Å; chains: 1; bounding box: 49×51×78 Å

Secondary structure (DSSP, 8-state):
------------S-S-----------GGGS--STTSPPPTT--SSHHHHHHHHHT--SSGGGGT-SS---EEE-TT-SEEEEES---HHHHHHT-SS-SHHHHHHHHHHHHTT--TTTTEEEEESSSS--B--EEEETTEEEEHHHHHHTT--SEEEEE-TTS-EEEEEEEEEEEEE-TTPPEEEEEETT-S--EEEETT-EEEETTEEEEGGG--TT-EEEE-------HHHHHHHHHHHTTS----GGG-----S---EEEEEEEEEEEPPPTT-EEEEEEETTT-EEEETTEEEESEE---BPPPPHHHHHHHHHHHHHHHHHH--SEEEEESHHHHHHHH-----HHHHBT-EEEETTEEEEEE--HHHHHHS---STTSHHHHHHHHHHHHHHHHHHT-

Sequence (404 aa):
MSSEQLNLFNTDPSEPSDSLPEGDFNPDLIPTDASIPIPAKTYPTIEALAVHCQQCQRCELAGSRTHVVIGRGNPQADILIVGEGPGQHEDEQGLPFVGRSGQLLDKILASVNFDPEKDVYIANMVKCLTAETAVLTREGYKTIGSIVKQQWQGEVLSLDPQKKLVWRPVTGWYESPLGSRTLYEVKYAGQDVGYTATGDHPILTRRGWIPVEDLHAQDLAATGTPMGDFTSMQQILQGIRDRVPKFSSSLTHNFAGQKTDWRPVTKVKPSQPESSSSVYCIDVAETANFVTPAGVVHNCRPPQNRTPVSEEIAACKPYLLEQIRLIDPKIILFTGATAYKGLTGKKQGITKIRGQWLEWEGRQCMAIFHPAYLLRNPSREKGKPKWLMWQDIQAVRQKLDELR

pLDDT: mean 74.06, std 21.3, range [26.08, 98.62]